Protein AF-A0A9E0I3T8-F1 (afdb_monomer_lite)

Sequence (582 aa):
MSKETGGFFRKVVRFVANPTTEWSSLDTQESDVVESEYAKSEIKAMIERKRRNDFVRKREFDMLRKIRREGLSGDAAQALNSPSNLDLDSRPQTNGAPSDIAVKAKIDAIEQQMVGSGNSRSAARPPVQVPTLPLDFGLPDAETASASTQAGSLSSSSAPGMAPGEAAPAAKGSVAQGTASGASAGMLAASGFVPQQDFHVAEMVHDPELDEAVIAFANADFDQCERCLLDLIQNGGTRADHTETWMALFDFYRALDLPHQFDNLALTFAQKFGLSAPQWYSLPDKVARFLAQQKPAAQAKSPDDTADASPGAAESPAASIEPAHGWIAPEEVDGETVSQLRTEILQLPRPWVMDWGKVKNVTAEGAGHLGQLIRQWAKESIELHWIGTENLIDVLSDLAPTGSRSVDPAYWMLHLDVLRMCNNPIQFDEVAIDYCVTYEQSPPSWEPTACKVRLSSDGVSPQTRPLTHVSKVVTSFVESQFNNEVEFVQVAALNLSGQLVGDISDTLTQLDSQLGASVSLEVDCQHLLRVDFIAAGDLLNWVLARRGENRIVIFNNPHRLIALFFGAMGINEHAHVKLQVV

Radius of gyration: 37.44 Å; chains: 1; bounding box: 93×120×99 Å

pLDDT: mean 72.32, std 23.29, range [24.59, 96.62]

Foldseek 3Di:
DDDPPPPVVVLVVVCVVPVVDDSVVVVVVVVVVVVVVVVVVVVVVVVVVVVVVVVVVVVVVVVVVVCVVPPDDPVNVVVVPDPDPPDPDPDDDDPDDDDPVVVVVVVVVVVVVVVPDDDDDDDDDDDDDDDDDDDDDDDDDDDDDDDDDDDDDDDDDDDDDDDDDDDDDDDDDDDDDDDDDDDDDDDDDDDDDDPPPPQPQPQDAFDVLLQQLLQCQLVLVLVSNLVSLCQQCDDVHPCVVPVLSLLQVLLSCLLLVNVVVNVVSQVVCCVPVVDHRDDDDHLLVVQLVVVVVLPPCPDPPDPDDDDDDDDDDPDDPPPPPDFQAAAEQAQEQALVSLSVVSQQVSNHDPPHEYEPQNHQYYDLRRLQSVLVVLVVLLADQGEHEYENLVVVLVNLPVQQDAQDLVRRCSSLSSNLSSCLQVVPVVVNVVSQVSVCRRPVDHDDDRDHGSYHYHYDYDDDDGHHDDQKDKDQKDWDWDFDDDPNDTDTAIEIEIEIAGEADADCLVVLVVVVVRCPPGQEYEYECQRYSHYHPRRLVSVLVSLVVSVVVNHAYEYPAHRDSVSNVCNVSVVSVRYGYGHDDD

Structure (mmCIF, N/CA/C/O backbone):
data_AF-A0A9E0I3T8-F1
#
_entry.id   AF-A0A9E0I3T8-F1
#
loop_
_atom_site.group_PDB
_atom_site.id
_atom_site.type_symbol
_atom_site.label_atom_id
_atom_site.label_alt_id
_atom_site.label_comp_id
_atom_site.label_asym_id
_atom_site.label_entity_id
_atom_site.label_seq_id
_atom_site.pdbx_PDB_ins_code
_atom_site.Cartn_x
_atom_site.Cartn_y
_atom_site.Cartn_z
_atom_site.occupancy
_atom_site.B_iso_or_equiv
_atom_site.auth_seq_id
_atom_site.auth_comp_id
_atom_site.auth_asym_id
_atom_site.auth_atom_id
_atom_site.pdbx_PDB_model_num
ATOM 1 N N . MET A 1 1 ? 7.765 65.920 15.400 1.00 43.94 1 MET A N 1
ATOM 2 C CA . MET A 1 1 ? 6.704 65.708 16.408 1.00 43.94 1 MET A CA 1
ATOM 3 C C . MET A 1 1 ? 5.611 66.742 16.194 1.00 43.94 1 MET A C 1
ATOM 5 O O . MET A 1 1 ? 5.906 67.910 16.392 1.00 43.94 1 MET A O 1
ATOM 9 N N . SER A 1 2 ? 4.429 66.338 15.707 1.00 44.94 2 SER A N 1
ATOM 10 C CA . SER A 1 2 ? 3.131 67.053 15.801 1.00 44.94 2 SER A CA 1
ATOM 11 C C . SER A 1 2 ? 2.108 66.358 14.888 1.00 44.94 2 SER A C 1
ATOM 13 O O . SER A 1 2 ? 1.947 66.746 13.734 1.00 44.94 2 SER A O 1
ATOM 15 N N . LYS A 1 3 ? 1.456 65.290 15.367 1.00 45.59 3 LYS A N 1
ATOM 16 C CA . LYS A 1 3 ? 0.276 64.705 14.693 1.00 45.59 3 LYS A CA 1
ATOM 17 C C . LYS A 1 3 ? -0.789 64.122 15.637 1.00 45.59 3 LYS A C 1
ATOM 19 O O . LYS A 1 3 ? -1.783 63.607 15.150 1.00 45.59 3 LYS A O 1
ATOM 24 N N . GLU A 1 4 ? -0.642 64.253 16.958 1.00 52.03 4 GLU A N 1
ATOM 25 C CA . GLU A 1 4 ? -1.596 63.667 17.921 1.00 52.03 4 GLU A CA 1
ATOM 26 C C . GLU A 1 4 ? -2.678 64.634 18.430 1.00 52.03 4 GLU A C 1
ATOM 28 O O . GLU A 1 4 ? -3.661 64.217 19.036 1.00 52.03 4 GLU A O 1
ATOM 33 N N . THR A 1 5 ? -2.577 65.932 18.149 1.00 49.09 5 THR A N 1
ATOM 34 C CA . THR A 1 5 ? -3.438 66.937 18.794 1.00 49.09 5 THR A CA 1
ATOM 35 C C . THR A 1 5 ? -4.884 66.974 18.273 1.00 49.09 5 THR A C 1
ATOM 37 O O . THR A 1 5 ? -5.735 67.601 18.895 1.00 49.09 5 THR A O 1
ATOM 40 N N . GLY A 1 6 ? -5.193 66.305 17.154 1.00 47.72 6 GLY A N 1
ATOM 41 C CA . GLY A 1 6 ? -6.527 66.328 16.529 1.00 47.72 6 GLY A CA 1
ATOM 42 C C . GLY A 1 6 ? -7.538 65.312 17.084 1.00 47.72 6 GLY A C 1
ATOM 43 O O . GLY A 1 6 ? -8.741 65.563 17.032 1.00 47.72 6 GLY A O 1
ATOM 44 N N . GLY A 1 7 ? -7.077 64.182 17.632 1.00 60.50 7 GLY A N 1
ATOM 45 C CA . GLY A 1 7 ? -7.958 63.101 18.104 1.00 60.50 7 GLY A CA 1
ATOM 46 C C . GLY A 1 7 ? -8.525 63.335 19.507 1.00 60.50 7 GLY A C 1
ATOM 47 O O . GLY A 1 7 ? -9.676 63.003 19.787 1.00 60.50 7 GLY A O 1
ATOM 48 N N . PHE A 1 8 ? -7.746 63.974 20.382 1.00 66.88 8 PHE A N 1
ATOM 49 C CA . PHE A 1 8 ? -8.096 64.143 21.793 1.00 66.88 8 PHE A CA 1
ATOM 50 C C . PHE A 1 8 ? -9.318 65.052 22.003 1.00 66.88 8 PHE A C 1
ATOM 52 O O . PHE A 1 8 ? -10.281 64.660 22.660 1.00 66.88 8 PHE A O 1
ATOM 59 N N . PHE A 1 9 ? -9.340 66.236 21.383 1.00 67.56 9 PHE A N 1
ATOM 60 C CA . PHE A 1 9 ? -10.454 67.179 21.547 1.00 67.56 9 PHE A CA 1
ATOM 61 C C . PHE A 1 9 ? -11.776 66.641 20.980 1.00 67.56 9 PHE A C 1
ATOM 63 O O . PHE A 1 9 ? -12.838 66.899 21.543 1.00 67.56 9 PHE A O 1
ATOM 70 N N . ARG A 1 10 ? -11.727 65.832 19.914 1.00 68.25 10 ARG A N 1
ATOM 71 C CA . ARG A 1 10 ? -12.918 65.193 19.335 1.00 68.25 10 ARG A CA 1
ATOM 72 C C . ARG A 1 10 ? -13.500 64.109 20.254 1.00 68.25 10 ARG A C 1
ATOM 74 O O . ARG A 1 10 ? -14.723 64.017 20.358 1.00 68.25 10 ARG A O 1
ATOM 81 N N . LYS A 1 11 ? -12.652 63.346 20.959 1.00 65.12 11 LYS A N 1
ATOM 82 C CA . LYS A 1 11 ? -13.074 62.369 21.984 1.00 65.12 11 LYS A CA 1
ATOM 83 C C . LYS A 1 11 ? -13.735 63.055 23.184 1.00 65.12 11 LYS A C 1
ATOM 85 O O . LYS A 1 11 ? -14.797 62.620 23.620 1.00 65.12 11 LYS A O 1
ATOM 90 N N . VAL A 1 12 ? -13.185 64.185 23.634 1.00 71.25 12 VAL A N 1
ATOM 91 C CA . VAL A 1 12 ? -13.762 64.986 24.732 1.00 71.25 12 VAL A CA 1
ATOM 92 C C . VAL A 1 12 ? -15.148 65.533 24.366 1.00 71.25 12 VAL A C 1
ATOM 94 O O . VAL A 1 12 ? -16.075 65.430 25.164 1.00 71.25 12 VAL A O 1
ATOM 97 N N . VAL A 1 13 ? -15.337 66.042 23.143 1.00 76.00 13 VAL A N 1
ATOM 98 C CA . VAL A 1 13 ? -16.651 66.540 22.685 1.00 76.00 13 VAL A CA 1
ATOM 99 C C . VAL A 1 13 ? -17.701 65.419 22.623 1.00 76.00 13 VAL A C 1
ATOM 101 O O . VAL A 1 13 ? -18.855 65.642 22.984 1.00 76.00 13 VAL A O 1
ATOM 104 N N . ARG A 1 14 ? -17.316 64.200 22.222 1.00 61.66 14 ARG A N 1
ATOM 105 C CA . ARG A 1 14 ? -18.223 63.038 22.182 1.00 61.66 14 ARG A CA 1
ATOM 106 C C . ARG A 1 14 ? -18.601 62.522 23.571 1.00 61.66 14 ARG A C 1
ATOM 108 O O . ARG A 1 14 ? -19.750 62.136 23.767 1.00 61.66 14 ARG A O 1
ATOM 115 N N . PHE A 1 15 ? -17.669 62.563 24.521 1.00 68.06 15 PHE A N 1
ATOM 116 C CA . PHE A 1 15 ? -17.912 62.178 25.913 1.00 68.06 15 PHE A CA 1
ATOM 117 C C . PHE A 1 15 ? -18.876 63.148 26.616 1.00 68.06 15 PHE A C 1
ATOM 119 O O . PHE A 1 15 ? -19.784 62.722 27.321 1.00 68.06 15 PHE A O 1
ATOM 126 N N . VAL A 1 16 ? -18.752 64.455 26.351 1.00 72.19 16 VAL A N 1
ATOM 127 C CA . VAL A 1 16 ? -19.666 65.480 26.894 1.00 72.19 16 VAL A CA 1
ATOM 128 C C . VAL A 1 16 ? -21.083 65.358 26.315 1.00 72.19 16 VAL A C 1
ATOM 130 O O . VAL A 1 16 ? -22.053 65.659 27.006 1.00 72.19 16 VAL A O 1
ATOM 133 N N . ALA A 1 17 ? -21.222 64.892 25.071 1.00 72.75 17 ALA A N 1
ATOM 134 C CA . ALA A 1 17 ? -22.526 64.691 24.442 1.00 72.75 17 ALA A CA 1
ATOM 135 C C . ALA A 1 17 ? -23.264 63.426 24.931 1.00 72.75 17 ALA A C 1
ATOM 137 O O . ALA A 1 17 ? -24.490 63.409 24.889 1.00 72.75 17 ALA A O 1
ATOM 138 N N . ASN A 1 18 ? -22.549 62.392 25.399 1.00 58.06 18 ASN A N 1
ATOM 139 C CA . ASN A 1 18 ? -23.120 61.116 25.857 1.00 58.06 18 ASN A CA 1
ATOM 140 C C . ASN A 1 18 ? -22.394 60.599 27.122 1.00 58.06 18 ASN A C 1
ATOM 142 O O . ASN A 1 18 ? -21.528 59.723 27.020 1.00 58.06 18 ASN A O 1
ATOM 146 N N . PRO A 1 19 ? -22.749 61.101 28.322 1.00 68.25 19 PRO A N 1
ATOM 147 C CA . PRO A 1 19 ? -21.973 60.905 29.554 1.00 68.25 19 PRO A CA 1
ATOM 148 C C . PRO A 1 19 ? -22.036 59.491 30.158 1.00 68.25 19 PRO A C 1
ATOM 150 O O . PRO A 1 19 ? -21.390 59.232 31.168 1.00 68.25 19 PRO A O 1
ATOM 153 N N . THR A 1 20 ? -22.802 58.570 29.573 1.00 63.25 20 THR A N 1
ATOM 154 C CA . THR A 1 20 ? -22.927 57.175 30.036 1.00 63.25 20 THR A CA 1
ATOM 155 C C . THR A 1 20 ? -21.956 56.212 29.348 1.00 63.25 20 THR A C 1
ATOM 157 O O . THR A 1 20 ? -22.027 55.011 29.586 1.00 63.25 20 THR A O 1
ATOM 160 N N . THR A 1 21 ? -21.084 56.707 28.466 1.00 67.69 21 THR A N 1
ATOM 161 C CA . THR A 1 21 ? -20.210 55.872 27.625 1.00 67.69 21 THR A CA 1
ATOM 162 C C . THR A 1 21 ? -18.788 55.876 28.186 1.00 67.69 21 THR A C 1
ATOM 164 O O . THR A 1 21 ? -18.196 56.944 28.330 1.00 67.69 21 THR A O 1
ATOM 167 N N . GLU A 1 22 ? -18.225 54.710 28.514 1.00 63.41 22 GLU A N 1
ATOM 168 C CA . GLU A 1 22 ? -16.869 54.610 29.075 1.00 63.41 22 GLU A CA 1
ATOM 169 C C . GLU A 1 22 ? -15.786 54.980 28.050 1.00 63.41 22 GLU A C 1
ATOM 171 O O . GLU A 1 22 ? -15.865 54.621 26.875 1.00 63.41 22 GLU A O 1
ATOM 176 N N . TRP A 1 23 ? -14.737 55.675 28.502 1.00 64.62 23 TRP A N 1
ATOM 177 C CA . TRP A 1 23 ? -13.681 56.242 27.646 1.00 64.62 23 TRP A CA 1
ATOM 178 C C . TRP A 1 23 ? -12.950 55.186 26.795 1.00 64.62 23 TRP A C 1
ATOM 180 O O . TRP A 1 23 ? -12.569 55.460 25.660 1.00 64.62 23 TRP A O 1
ATOM 190 N N . SER A 1 24 ? -12.800 53.970 27.322 1.00 66.25 24 SER A N 1
ATOM 191 C CA . SER A 1 24 ? -12.191 52.810 26.656 1.00 66.25 24 SER A CA 1
ATOM 192 C C . SER A 1 24 ? -12.991 52.308 25.448 1.00 66.25 24 SER A C 1
ATOM 194 O O . SER A 1 24 ? -12.400 51.821 24.489 1.00 66.25 24 SER A O 1
ATOM 196 N N . SER A 1 25 ? -14.317 52.471 25.453 1.00 57.66 25 SER A N 1
ATOM 197 C CA . SER A 1 25 ? -15.207 51.982 24.387 1.00 57.66 25 SER A CA 1
ATOM 198 C C . SER A 1 25 ? -15.246 52.874 23.135 1.00 57.66 25 SER A C 1
ATOM 200 O O . SER A 1 25 ? -15.769 52.476 22.096 1.00 57.66 25 SER A O 1
ATOM 202 N N . LEU A 1 26 ? -14.677 54.084 23.207 1.00 60.59 26 LEU A N 1
ATOM 203 C CA . LEU A 1 26 ? -14.614 55.018 22.076 1.00 60.59 26 LEU A CA 1
ATOM 204 C C . LEU A 1 26 ? -13.476 54.692 21.095 1.00 60.59 26 LEU A C 1
ATOM 206 O O . LEU A 1 26 ? -13.589 55.041 19.923 1.00 60.59 26 LEU A O 1
ATOM 210 N N . ASP A 1 27 ? -12.404 54.037 21.558 1.00 58.59 27 ASP A N 1
ATOM 211 C CA . ASP A 1 27 ? -11.307 53.571 20.695 1.00 58.59 27 ASP A CA 1
ATOM 212 C C . ASP A 1 27 ? -11.689 52.298 19.925 1.00 58.59 27 ASP A C 1
ATOM 214 O O . ASP A 1 27 ? -11.385 52.187 18.739 1.00 58.59 27 ASP A O 1
ATOM 218 N N . THR A 1 28 ? -12.446 51.388 20.549 1.00 56.66 28 THR A N 1
ATOM 219 C CA . THR A 1 28 ? -12.965 50.176 19.892 1.00 56.66 28 THR A CA 1
ATOM 220 C C . THR A 1 28 ? -14.013 50.492 18.821 1.00 56.66 28 THR A C 1
ATOM 222 O O . THR A 1 28 ? -14.079 49.832 17.789 1.00 56.66 28 THR A O 1
ATOM 225 N N . GLN A 1 29 ? -14.803 51.553 19.006 1.00 55.75 29 GLN A N 1
ATOM 226 C CA . GLN A 1 29 ? -15.811 51.956 18.022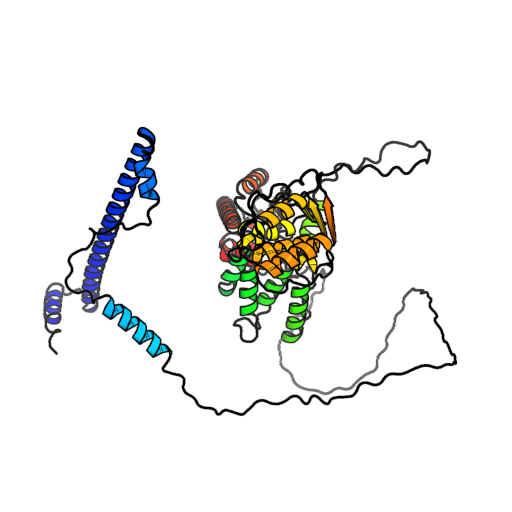 1.00 55.75 29 GLN A CA 1
ATOM 227 C C . GLN A 1 29 ? -15.204 52.625 16.772 1.00 55.75 29 GLN A C 1
ATOM 229 O O . GLN A 1 29 ? -15.816 52.588 15.706 1.00 55.75 29 GLN A O 1
ATOM 234 N N . GLU A 1 30 ? -14.018 53.241 16.869 1.00 57.06 30 GLU A N 1
ATOM 235 C CA . GLU A 1 30 ? -13.283 53.741 15.694 1.00 57.06 30 GLU A CA 1
ATOM 236 C C . GLU A 1 30 ? -12.564 52.609 14.945 1.00 57.06 30 GLU A C 1
ATOM 238 O O . GLU A 1 30 ? -12.555 52.635 13.712 1.00 57.06 30 GLU A O 1
ATOM 243 N N . SER A 1 31 ? -12.045 51.587 15.641 1.00 56.56 31 SER A N 1
ATOM 244 C CA . SER A 1 31 ? -11.471 50.402 14.987 1.00 56.56 31 SER A CA 1
ATOM 245 C C . SER A 1 31 ? -12.529 49.576 14.249 1.00 56.56 31 SER A C 1
ATOM 247 O O . SER A 1 31 ? -12.316 49.265 13.080 1.00 56.56 31 SER A O 1
ATOM 249 N N . ASP A 1 32 ? -13.703 49.342 14.848 1.00 56.31 32 ASP A N 1
ATOM 250 C CA . ASP A 1 32 ? -14.795 48.568 14.226 1.00 56.31 32 ASP A CA 1
ATOM 251 C C . ASP A 1 32 ? -15.324 49.217 12.933 1.00 56.31 32 ASP A C 1
ATOM 253 O O . ASP A 1 32 ? -15.735 48.536 11.989 1.00 56.31 32 ASP A O 1
ATOM 257 N N . VAL A 1 33 ? -15.319 50.553 12.854 1.00 59.50 33 VAL A N 1
ATOM 258 C CA . VAL A 1 33 ? -15.757 51.282 11.651 1.00 59.50 33 VAL A CA 1
ATOM 259 C C . VAL A 1 33 ? -14.730 51.151 10.525 1.00 59.50 33 VAL A C 1
ATOM 261 O O . VAL A 1 33 ? -15.120 50.933 9.378 1.00 59.50 33 VAL A O 1
ATOM 264 N N . VAL A 1 34 ? -13.434 51.231 10.841 1.00 59.19 34 VAL A N 1
ATOM 265 C CA . VAL A 1 34 ? -12.348 51.044 9.862 1.00 59.19 34 VAL A CA 1
ATOM 266 C C . VAL A 1 34 ? -12.292 49.591 9.383 1.00 59.19 34 VAL A C 1
ATOM 268 O O . VAL A 1 34 ? -12.123 49.343 8.189 1.00 59.19 34 VAL A O 1
ATOM 271 N N . GLU A 1 35 ? -12.518 48.632 10.278 1.00 57.38 35 GLU A N 1
ATOM 272 C CA . GLU A 1 35 ? -12.568 47.203 9.962 1.00 57.38 35 GLU A CA 1
ATOM 273 C C . GLU A 1 35 ? -13.811 46.855 9.120 1.00 57.38 35 GLU A C 1
ATOM 275 O O . GLU A 1 35 ? -13.719 46.114 8.140 1.00 57.38 35 GLU A O 1
ATOM 280 N N . SER A 1 36 ? -14.958 47.497 9.388 1.00 67.38 36 SER A N 1
ATOM 281 C CA . SER A 1 36 ? -16.167 47.393 8.555 1.00 67.38 36 SER A CA 1
ATOM 282 C C . SER A 1 36 ? -15.983 47.989 7.153 1.00 67.38 36 SER A C 1
ATOM 284 O O . SER A 1 36 ? -16.504 47.445 6.174 1.00 67.38 36 SER A O 1
ATOM 286 N N . GLU A 1 37 ? -15.254 49.100 7.014 1.00 67.56 37 GLU A N 1
ATOM 287 C CA . GLU A 1 37 ? -14.924 49.676 5.703 1.00 67.56 37 GLU A CA 1
ATOM 288 C C . GLU A 1 37 ? -13.920 48.814 4.931 1.00 67.56 37 GLU A C 1
ATOM 290 O O . GLU A 1 37 ? -14.089 48.619 3.721 1.00 67.56 37 GLU A O 1
ATOM 295 N N . TYR A 1 38 ? -12.944 48.222 5.624 1.00 72.81 38 TYR A N 1
ATOM 296 C CA . TYR A 1 38 ? -12.003 47.272 5.038 1.00 72.81 38 TYR A CA 1
ATOM 297 C C . TYR A 1 38 ? -12.723 46.013 4.534 1.00 72.81 38 TYR A C 1
ATOM 299 O O . TYR A 1 38 ? -12.606 45.679 3.351 1.00 72.81 38 TYR A O 1
ATOM 307 N N . ALA A 1 39 ? -13.587 45.409 5.357 1.00 72.31 39 ALA A N 1
ATOM 308 C CA . ALA A 1 39 ? -14.403 44.255 4.978 1.00 72.31 39 ALA A CA 1
ATOM 309 C C . ALA A 1 39 ? -15.325 44.557 3.779 1.00 72.31 39 ALA A C 1
ATOM 311 O O . ALA A 1 39 ? -15.448 43.755 2.851 1.00 72.31 39 ALA A O 1
ATOM 312 N N . LYS A 1 40 ? -15.933 45.753 3.723 1.00 77.44 40 LYS A N 1
ATOM 313 C CA . LYS A 1 40 ? -16.726 46.193 2.556 1.00 77.44 40 LYS A CA 1
ATOM 314 C C . LYS A 1 40 ? -15.872 46.350 1.297 1.00 77.44 40 LYS A C 1
ATOM 316 O O . LYS A 1 40 ? -16.343 46.032 0.201 1.00 77.44 40 LYS A O 1
ATOM 321 N N . SER A 1 41 ? -14.641 46.844 1.428 1.00 79.12 41 SER A N 1
ATOM 322 C CA . SER A 1 41 ? -13.720 46.994 0.297 1.00 79.12 41 SER A CA 1
ATOM 323 C C . SER A 1 41 ? -13.257 45.639 -0.252 1.00 79.12 41 SER A C 1
ATOM 325 O O . SER A 1 41 ? -13.204 45.455 -1.471 1.00 79.12 41 SER A O 1
ATOM 327 N N . GLU A 1 42 ? -13.046 44.659 0.627 1.00 76.56 42 GLU A N 1
ATOM 328 C CA . GLU A 1 42 ? -12.640 43.301 0.270 1.00 76.56 42 GLU A CA 1
ATOM 329 C C . GLU A 1 42 ? -13.769 42.531 -0.424 1.00 76.56 42 GLU A C 1
ATOM 331 O O . GLU A 1 42 ? -13.565 41.952 -1.495 1.00 76.56 42 GLU A O 1
ATOM 336 N N . ILE A 1 43 ? -14.999 42.630 0.090 1.00 77.44 43 ILE A N 1
ATOM 337 C CA . ILE A 1 43 ? -16.186 42.049 -0.556 1.00 77.44 43 ILE A CA 1
ATOM 338 C C . ILE A 1 43 ? -16.393 42.656 -1.950 1.00 77.44 43 ILE A C 1
ATOM 340 O O . ILE A 1 43 ? -16.684 41.940 -2.913 1.00 77.44 43 ILE A O 1
ATOM 344 N N . LYS A 1 44 ? -16.196 43.970 -2.108 1.00 82.19 44 LYS A N 1
ATOM 345 C CA . LYS A 1 44 ? -16.300 44.629 -3.417 1.00 82.19 44 LYS A CA 1
ATOM 346 C C . LYS A 1 44 ? -15.222 44.136 -4.389 1.00 82.19 44 LYS A C 1
ATOM 348 O O . LYS A 1 44 ? -15.541 43.861 -5.548 1.00 82.19 44 LYS A O 1
ATOM 353 N N . ALA A 1 45 ? -13.985 43.965 -3.924 1.00 79.81 45 ALA A N 1
ATOM 354 C CA . ALA A 1 45 ? -12.897 43.409 -4.727 1.00 79.81 45 ALA A CA 1
ATOM 355 C C . ALA A 1 45 ? -13.168 41.948 -5.130 1.00 79.81 45 ALA A C 1
ATOM 357 O O . ALA A 1 45 ? -12.916 41.558 -6.274 1.00 79.81 45 ALA A O 1
ATOM 358 N N . MET A 1 46 ? -13.749 41.152 -4.231 1.00 76.31 46 MET A N 1
ATOM 359 C CA . MET A 1 46 ? -14.145 39.770 -4.500 1.00 76.31 46 MET A CA 1
ATOM 360 C C . MET A 1 46 ? -15.260 39.689 -5.552 1.00 76.31 46 MET A C 1
ATOM 362 O O . MET A 1 46 ? -15.174 38.882 -6.480 1.00 76.31 46 MET A O 1
ATOM 366 N N . ILE A 1 47 ? -16.268 40.564 -5.474 1.00 81.88 47 ILE A N 1
ATOM 367 C CA . ILE A 1 47 ? -17.341 40.652 -6.478 1.00 81.88 47 ILE A CA 1
ATOM 368 C C . ILE A 1 47 ? -16.777 41.054 -7.843 1.00 81.88 47 ILE A C 1
ATOM 370 O O . ILE A 1 47 ? -17.175 40.498 -8.867 1.00 81.88 47 ILE A O 1
ATOM 374 N N . GLU A 1 48 ? -15.829 41.988 -7.887 1.00 86.19 48 GLU A N 1
ATOM 375 C CA . GLU A 1 48 ? -15.218 42.426 -9.141 1.00 86.19 48 GLU A CA 1
ATOM 376 C C . GLU A 1 48 ? -14.337 41.335 -9.769 1.00 86.19 48 GLU A C 1
ATOM 378 O O . GLU A 1 48 ? -14.396 41.115 -10.982 1.00 86.19 48 GLU A O 1
ATOM 383 N N . ARG A 1 49 ? -13.584 40.585 -8.950 1.00 78.44 49 ARG A N 1
ATOM 384 C CA . ARG A 1 49 ? -12.849 39.388 -9.395 1.00 78.44 49 ARG A CA 1
ATOM 385 C C . ARG A 1 49 ? -13.800 38.325 -9.933 1.00 78.44 49 ARG A C 1
ATOM 387 O O . ARG A 1 49 ? -13.560 37.811 -11.023 1.00 78.44 49 ARG A O 1
ATOM 394 N N . LYS A 1 50 ? -14.901 38.046 -9.229 1.00 89.75 50 LYS A N 1
ATOM 395 C CA . LYS A 1 50 ? -15.919 37.088 -9.680 1.00 89.75 50 LYS A CA 1
ATOM 396 C C . LYS A 1 50 ? -16.549 37.528 -11.000 1.00 89.75 50 LYS A C 1
ATOM 398 O O . LYS A 1 50 ? -16.643 36.726 -11.917 1.00 89.75 50 LYS A O 1
ATOM 403 N N . ARG A 1 51 ? -16.874 38.815 -11.150 1.00 88.50 51 ARG A N 1
ATOM 404 C CA . ARG A 1 51 ? -17.437 39.369 -12.390 1.00 88.50 51 ARG A CA 1
ATOM 405 C C . ARG A 1 51 ? -16.469 39.270 -13.570 1.00 88.50 51 ARG A C 1
ATOM 407 O O . ARG A 1 51 ? -16.911 38.958 -14.673 1.00 88.50 51 ARG A O 1
ATOM 414 N N . ARG A 1 52 ? -15.168 39.512 -13.357 1.00 80.69 52 ARG A N 1
ATOM 415 C CA . ARG A 1 52 ? -14.140 39.287 -14.391 1.00 80.69 52 ARG A CA 1
ATOM 416 C C . ARG A 1 52 ? -14.048 37.811 -14.761 1.00 80.69 52 ARG A C 1
ATOM 418 O O . ARG A 1 52 ? -14.065 37.489 -15.942 1.00 80.69 52 ARG A O 1
ATOM 425 N N . ASN A 1 53 ? -14.005 36.928 -13.768 1.00 78.75 53 ASN A N 1
ATOM 426 C CA . ASN A 1 53 ? -13.882 35.492 -13.999 1.00 78.75 53 ASN A CA 1
ATOM 427 C C . ASN A 1 53 ? -15.113 34.935 -14.738 1.00 78.75 53 ASN A C 1
ATOM 429 O O . ASN A 1 53 ? -14.979 34.233 -15.732 1.00 78.75 53 ASN A O 1
ATOM 433 N N . ASP A 1 54 ? -16.317 35.352 -14.346 1.00 85.50 54 ASP A N 1
ATOM 434 C CA . ASP A 1 54 ? -17.562 34.965 -15.015 1.00 85.50 54 ASP A CA 1
ATOM 435 C C . ASP A 1 54 ? -17.659 35.527 -16.441 1.00 85.50 54 ASP A C 1
ATOM 437 O O . ASP A 1 54 ? -18.201 34.870 -17.329 1.00 85.50 54 ASP A O 1
ATOM 441 N N . PHE A 1 55 ? -17.097 36.711 -16.700 1.00 86.88 55 PHE A N 1
ATOM 442 C CA . PHE A 1 55 ? -17.007 37.257 -18.054 1.00 86.88 55 PHE A CA 1
ATOM 443 C C . PHE A 1 55 ? -16.057 36.443 -18.941 1.00 86.88 55 PHE A C 1
ATOM 445 O O . PHE A 1 55 ? -16.404 36.143 -20.084 1.00 86.88 55 PHE A O 1
ATOM 452 N N . VAL A 1 56 ? -14.895 36.047 -18.412 1.00 85.62 56 VAL A N 1
ATOM 453 C CA . VAL A 1 56 ? -13.933 35.186 -19.116 1.00 85.62 56 VAL A CA 1
ATOM 454 C C . VAL A 1 56 ? -14.563 33.830 -19.413 1.00 85.62 56 VAL A C 1
ATOM 456 O O . VAL A 1 56 ? -14.637 33.450 -20.578 1.00 85.62 56 VAL A O 1
ATOM 459 N N . ARG A 1 57 ? -15.150 33.174 -18.404 1.00 87.25 57 ARG A N 1
ATOM 460 C CA . ARG A 1 57 ? -15.852 31.893 -18.576 1.00 87.25 57 ARG A CA 1
ATOM 461 C C . ARG A 1 57 ? -16.965 31.985 -19.606 1.00 87.25 57 ARG A C 1
ATOM 463 O O . ARG A 1 57 ? -17.101 31.100 -20.440 1.00 87.25 57 ARG A O 1
ATOM 470 N N . LYS A 1 58 ? -17.759 33.061 -19.590 1.00 89.31 58 LYS A N 1
ATOM 471 C CA . LYS A 1 58 ? -18.816 33.261 -20.588 1.00 89.31 58 LYS A CA 1
ATOM 472 C C . LYS A 1 58 ? -18.237 33.418 -21.995 1.00 89.31 58 LYS A C 1
ATOM 474 O O . LYS A 1 58 ? -18.775 32.829 -22.928 1.00 89.31 58 LYS A O 1
ATOM 479 N N . ARG A 1 59 ? -17.135 34.160 -22.149 1.00 86.31 59 ARG A N 1
ATOM 480 C CA . ARG A 1 59 ? -16.447 34.336 -23.436 1.00 86.31 59 ARG A CA 1
ATOM 481 C C . ARG A 1 59 ? -15.867 33.021 -23.953 1.00 86.31 59 ARG A C 1
ATOM 483 O O . ARG A 1 59 ? -16.040 32.708 -25.127 1.00 86.31 59 ARG A O 1
ATOM 490 N N . GLU A 1 60 ? -15.220 32.251 -23.086 1.00 89.19 60 GLU A N 1
ATOM 491 C CA . GLU A 1 60 ? -14.676 30.929 -23.409 1.00 89.19 60 GLU A CA 1
ATOM 492 C C . GLU A 1 60 ? -15.791 29.955 -23.785 1.00 89.19 60 GLU A C 1
ATOM 494 O O . GLU A 1 60 ? -15.713 29.275 -24.806 1.00 89.19 60 GLU A O 1
ATOM 499 N N . PHE A 1 61 ? -16.889 29.949 -23.031 1.00 88.81 61 PHE A N 1
ATOM 500 C CA . PHE A 1 61 ? -18.024 29.078 -23.310 1.00 88.81 61 PHE A CA 1
ATOM 501 C C . PHE A 1 61 ? -18.734 29.444 -24.620 1.00 88.81 61 PHE A C 1
ATOM 503 O O . PHE A 1 61 ? -19.129 28.559 -25.382 1.00 88.81 61 PHE A O 1
ATOM 510 N N . ASP A 1 62 ? -18.870 30.736 -24.926 1.00 84.69 62 ASP A N 1
ATOM 511 C CA . ASP A 1 62 ? -19.415 31.192 -26.206 1.00 84.69 62 ASP A CA 1
ATOM 512 C C . ASP A 1 62 ? -18.459 30.880 -27.374 1.00 84.69 62 ASP A C 1
ATOM 514 O O . ASP A 1 62 ? -18.923 30.496 -28.451 1.00 84.69 62 ASP A O 1
ATOM 518 N N . MET A 1 63 ? -17.138 30.928 -27.161 1.00 76.88 63 MET A N 1
ATOM 519 C CA . MET A 1 63 ? -16.139 30.473 -28.137 1.00 76.88 63 MET A CA 1
ATOM 520 C C . MET A 1 63 ? -16.245 28.964 -28.394 1.00 76.88 63 MET A C 1
ATOM 522 O O . MET A 1 63 ? -16.283 28.547 -29.550 1.00 76.88 63 MET A O 1
ATOM 526 N N . LEU A 1 64 ? -16.396 28.145 -27.351 1.00 80.06 64 LEU A N 1
ATOM 527 C CA . LEU A 1 64 ? -16.597 26.696 -27.476 1.00 80.06 64 LEU A CA 1
ATOM 528 C C . LEU A 1 64 ? -17.917 26.351 -28.179 1.00 80.06 64 LEU A C 1
ATOM 530 O O . LEU A 1 64 ? -17.969 25.442 -29.009 1.00 80.06 64 LEU A O 1
ATOM 534 N N . ARG A 1 65 ? -18.993 27.103 -27.912 1.00 84.19 65 ARG A N 1
ATOM 535 C CA . ARG A 1 65 ? -20.260 26.967 -28.652 1.00 84.19 65 ARG A CA 1
ATOM 536 C C . ARG A 1 65 ? -20.106 27.334 -30.123 1.00 84.19 65 ARG A C 1
ATOM 538 O O . ARG A 1 65 ? -20.718 26.674 -30.963 1.00 84.19 65 ARG A O 1
ATOM 545 N N . LYS A 1 66 ? -19.319 28.367 -30.433 1.00 80.00 66 LYS A N 1
ATOM 546 C CA . LYS A 1 66 ? -19.023 28.772 -31.812 1.00 80.00 66 LYS A CA 1
ATOM 547 C C . LYS A 1 66 ? -18.220 27.692 -32.536 1.00 80.00 66 LYS A C 1
ATOM 549 O O . LYS A 1 66 ? -18.623 27.276 -33.614 1.00 80.00 66 LYS A O 1
ATOM 554 N N . ILE A 1 67 ? -17.188 27.152 -31.890 1.00 77.62 67 ILE A N 1
ATOM 555 C CA . ILE A 1 67 ? -16.390 26.025 -32.389 1.00 77.62 67 ILE A CA 1
ATOM 556 C C . ILE A 1 67 ? -17.265 24.790 -32.647 1.00 77.62 67 ILE A C 1
ATOM 558 O O . ILE A 1 67 ? -17.145 24.157 -33.691 1.00 77.62 67 ILE A O 1
ATOM 562 N N . ARG A 1 68 ? -18.198 24.468 -31.743 1.00 77.12 68 ARG A N 1
ATOM 563 C CA . ARG A 1 68 ? -19.133 23.346 -31.936 1.00 77.12 68 ARG A CA 1
ATOM 564 C C . ARG A 1 68 ? -20.099 23.570 -33.108 1.00 77.12 68 ARG A C 1
ATOM 566 O O . ARG A 1 68 ? -20.544 22.600 -33.709 1.00 77.12 68 ARG A O 1
ATOM 573 N N . ARG A 1 69 ? -20.462 24.822 -33.407 1.00 77.50 69 ARG A N 1
ATOM 574 C CA . ARG A 1 69 ? -21.427 25.164 -34.465 1.00 77.50 69 ARG A CA 1
ATOM 575 C C . ARG A 1 69 ? -20.784 25.287 -35.847 1.00 77.50 69 ARG A C 1
ATOM 577 O O . ARG A 1 69 ? -21.416 24.916 -36.827 1.00 77.50 69 ARG A O 1
ATOM 584 N N . GLU A 1 70 ? -19.574 25.830 -35.918 1.00 74.81 70 GLU A N 1
ATOM 585 C CA . GLU A 1 70 ? -18.894 26.172 -37.176 1.00 74.81 70 GLU A CA 1
ATOM 586 C C . GLU A 1 70 ? -17.720 25.225 -37.502 1.00 74.81 70 GLU A C 1
ATOM 588 O O . GLU A 1 70 ? -17.240 25.229 -38.632 1.00 74.81 70 GLU A O 1
ATOM 593 N N . GLY A 1 71 ? -17.290 24.380 -36.552 1.00 67.44 71 GLY A N 1
ATOM 594 C CA . GLY A 1 71 ? -16.067 23.572 -36.648 1.00 67.44 71 GLY A CA 1
ATOM 595 C C . GLY A 1 71 ? -14.797 24.406 -36.415 1.00 67.44 71 GLY A C 1
ATOM 596 O O . GLY A 1 71 ? -14.806 25.628 -36.573 1.00 67.44 71 GLY A O 1
ATOM 597 N N . LEU A 1 72 ? -13.682 23.775 -36.013 1.00 63.84 72 LEU A N 1
ATOM 598 C CA . LEU A 1 72 ? -12.386 24.469 -35.949 1.00 63.84 72 LEU A CA 1
ATOM 599 C C . LEU A 1 72 ? -11.929 24.807 -37.376 1.00 63.84 72 LEU A C 1
ATOM 601 O O . LEU A 1 72 ? -11.528 23.921 -38.127 1.00 63.84 72 LEU A O 1
ATOM 605 N N . SER A 1 73 ? -11.951 26.089 -37.745 1.00 65.69 73 SER A N 1
ATOM 606 C CA . SER A 1 73 ? -11.244 26.555 -38.943 1.00 65.69 73 SER A CA 1
ATOM 607 C C . SER A 1 73 ? -9.737 26.345 -38.750 1.00 65.69 73 SER A C 1
ATOM 609 O O . SER A 1 73 ? -9.203 26.688 -37.693 1.00 65.69 73 SER A O 1
ATOM 611 N N . GLY A 1 74 ? -9.051 25.787 -39.753 1.00 61.06 74 GLY A N 1
ATOM 612 C CA . GLY A 1 74 ? -7.638 25.380 -39.664 1.00 61.06 74 GLY A CA 1
ATOM 613 C C . GLY A 1 74 ? -6.667 26.499 -39.262 1.00 61.06 74 GLY A C 1
ATOM 614 O O . GLY A 1 74 ? -5.641 26.225 -38.649 1.00 61.06 74 GLY A O 1
ATOM 615 N N . ASP A 1 75 ? -7.033 27.757 -39.510 1.00 60.22 75 ASP A N 1
ATOM 616 C CA . ASP A 1 75 ? -6.253 28.943 -39.129 1.00 60.22 75 ASP A CA 1
ATOM 617 C C . ASP A 1 75 ? -6.319 29.229 -37.608 1.00 60.22 75 ASP A C 1
ATOM 619 O O . ASP A 1 75 ? -5.363 29.698 -36.994 1.00 60.22 75 ASP A O 1
ATOM 623 N N . ALA A 1 76 ? -7.427 28.863 -36.946 1.00 59.94 76 ALA A N 1
ATOM 624 C CA . ALA A 1 76 ? -7.604 29.018 -35.497 1.00 59.94 76 ALA A CA 1
ATOM 625 C C . ALA A 1 76 ? -6.920 27.901 -34.686 1.00 59.94 76 ALA A C 1
ATOM 627 O O . ALA A 1 76 ? -6.556 28.115 -33.530 1.00 59.94 76 ALA A O 1
ATOM 628 N N . ALA A 1 77 ? -6.711 26.727 -35.291 1.00 59.22 77 ALA A N 1
ATOM 629 C CA . ALA A 1 77 ? -5.958 25.630 -34.681 1.00 59.22 77 ALA A CA 1
ATOM 630 C C . ALA A 1 77 ? -4.456 25.956 -34.570 1.00 59.22 77 ALA A C 1
ATOM 632 O O . ALA A 1 77 ? -3.814 25.582 -33.592 1.00 59.22 77 ALA A O 1
ATOM 633 N N . GLN A 1 78 ? -3.903 26.712 -35.527 1.00 58.84 78 GLN A N 1
ATOM 634 C CA . GLN A 1 78 ? -2.500 27.143 -35.491 1.00 58.84 78 GLN A CA 1
ATOM 635 C C . GLN A 1 78 ? -2.236 28.227 -34.434 1.00 58.84 78 GLN A C 1
ATOM 637 O O . GLN A 1 78 ? -1.164 28.243 -33.832 1.00 58.84 78 GLN A O 1
ATOM 642 N N . ALA A 1 79 ? -3.223 29.077 -34.133 1.00 59.00 79 ALA A N 1
ATOM 643 C CA . ALA A 1 79 ? -3.112 30.098 -33.088 1.00 59.00 79 ALA A CA 1
ATOM 644 C C . ALA A 1 79 ? -3.072 29.519 -31.657 1.00 59.00 79 ALA A C 1
ATOM 646 O O . ALA A 1 79 ? -2.549 30.168 -30.755 1.00 59.00 79 ALA A O 1
ATOM 647 N N . LEU A 1 80 ? -3.585 28.299 -31.449 1.00 56.41 80 LEU A N 1
ATOM 648 C CA . LEU A 1 80 ? -3.531 27.589 -30.162 1.00 56.41 80 LEU A CA 1
ATOM 649 C C . LEU A 1 80 ? -2.171 26.916 -29.895 1.00 56.41 80 LEU A C 1
ATOM 651 O O . LEU A 1 80 ? -1.874 26.606 -28.747 1.00 56.41 80 LEU A O 1
ATOM 655 N N . ASN A 1 81 ? -1.333 26.737 -30.925 1.00 54.53 81 ASN A N 1
ATOM 656 C CA . ASN A 1 81 ? 0.006 26.140 -30.813 1.00 54.53 81 ASN A CA 1
ATOM 657 C C . ASN A 1 81 ? 1.131 27.163 -30.568 1.00 54.53 81 ASN A C 1
ATOM 659 O O . ASN A 1 81 ? 2.302 26.790 -30.540 1.00 54.53 81 ASN A O 1
ATOM 663 N N . SER A 1 82 ? 0.812 28.451 -30.397 1.00 48.78 82 SER A N 1
ATOM 664 C CA . SER A 1 82 ? 1.795 29.452 -29.966 1.00 48.78 82 SER A CA 1
ATOM 665 C C . SER A 1 82 ? 1.784 29.614 -28.446 1.00 48.78 82 SER A C 1
ATOM 667 O O . SER A 1 82 ? 0.711 29.836 -27.880 1.00 48.78 82 SER A O 1
ATOM 669 N N . PRO A 1 83 ? 2.946 29.558 -27.765 1.00 42.72 83 PRO A N 1
ATOM 670 C CA . PRO A 1 83 ? 3.004 29.828 -26.340 1.00 42.72 83 PRO A CA 1
ATOM 671 C C . PRO A 1 83 ? 2.558 31.269 -26.071 1.00 42.72 83 PRO A C 1
ATOM 673 O O . PRO A 1 83 ? 2.976 32.227 -26.722 1.00 42.72 83 PRO A O 1
ATOM 676 N N . SER A 1 84 ? 1.658 31.378 -25.106 1.00 42.00 84 SER A N 1
ATOM 677 C CA . SER A 1 84 ? 0.957 32.563 -24.632 1.00 42.00 84 SER A CA 1
ATOM 678 C C . SER A 1 84 ? 1.836 33.811 -24.472 1.00 42.00 84 SER A C 1
ATOM 680 O O . SER A 1 84 ? 2.527 33.970 -23.468 1.00 42.00 84 SER A O 1
ATOM 682 N N . ASN A 1 85 ? 1.704 34.757 -25.405 1.00 46.94 85 ASN A N 1
ATOM 683 C CA . ASN A 1 85 ? 1.864 36.184 -25.131 1.00 46.94 85 ASN A CA 1
ATOM 684 C C . ASN A 1 85 ? 0.471 36.824 -25.176 1.00 46.94 85 ASN A C 1
ATOM 686 O O . ASN A 1 85 ? 0.022 37.329 -26.203 1.00 46.94 85 ASN A O 1
ATOM 690 N N . LEU A 1 86 ? -0.251 36.705 -24.066 1.00 41.81 86 LEU A N 1
ATOM 691 C CA . LEU A 1 86 ? -1.551 37.329 -23.861 1.00 41.81 86 LEU A CA 1
ATOM 692 C C . LEU A 1 86 ? -1.492 38.122 -22.559 1.00 41.81 86 LEU A C 1
ATOM 694 O O . LEU A 1 86 ? -1.933 37.616 -21.537 1.00 41.81 86 LEU A O 1
ATOM 698 N N . ASP A 1 87 ? -0.912 39.324 -22.594 1.00 39.91 87 ASP A N 1
ATOM 699 C CA . ASP A 1 87 ? -1.595 40.539 -22.121 1.00 39.91 87 ASP A CA 1
ATOM 700 C C . ASP A 1 87 ? -0.727 41.784 -22.395 1.00 39.91 87 ASP A C 1
ATOM 702 O O . ASP A 1 87 ? 0.234 42.051 -21.674 1.00 39.91 87 ASP A O 1
ATOM 706 N N . LEU A 1 88 ? -1.042 42.561 -23.439 1.00 40.62 88 LEU A N 1
ATOM 707 C CA . LEU A 1 88 ? -0.399 43.867 -23.672 1.00 40.62 88 LEU A CA 1
ATOM 708 C C . LEU A 1 88 ? -1.292 45.053 -23.262 1.00 40.62 88 LEU A C 1
ATOM 710 O O . LEU A 1 88 ? -0.795 46.172 -23.184 1.00 40.62 88 LEU A O 1
ATOM 714 N N . ASP A 1 89 ? -2.568 44.822 -22.924 1.00 40.97 89 ASP A N 1
ATOM 715 C CA . ASP A 1 89 ? -3.546 45.899 -22.680 1.00 40.97 89 ASP A CA 1
ATOM 716 C C . ASP A 1 89 ? -4.067 46.001 -21.233 1.00 40.97 89 ASP A C 1
ATOM 718 O O . ASP A 1 89 ? -4.827 46.917 -20.913 1.00 40.97 89 ASP A O 1
ATOM 722 N N . SER A 1 90 ? -3.604 45.158 -20.304 1.00 44.31 90 SER A N 1
ATOM 723 C CA . SER A 1 90 ? -3.965 45.255 -18.876 1.00 44.31 90 SER A CA 1
ATOM 724 C C . SER A 1 90 ? -2.884 45.917 -18.013 1.00 44.31 90 SER A C 1
ATOM 726 O O . SER A 1 90 ? -2.545 45.420 -16.939 1.00 44.31 90 SER A O 1
ATOM 728 N N . ARG A 1 91 ? -2.330 47.061 -18.438 1.00 37.78 91 ARG A N 1
ATOM 729 C CA . ARG A 1 91 ? -1.428 47.861 -17.589 1.00 37.78 91 ARG A CA 1
ATOM 730 C C . ARG A 1 91 ? -2.172 49.085 -17.040 1.00 37.78 91 ARG A C 1
ATOM 732 O O . ARG A 1 91 ? -2.381 50.042 -17.786 1.00 37.78 91 ARG A O 1
ATOM 739 N N . PRO A 1 92 ? -2.569 49.119 -15.752 1.00 37.75 92 PRO A N 1
ATOM 740 C CA . PRO A 1 92 ? -3.005 50.368 -15.152 1.00 37.75 92 PRO A CA 1
ATOM 741 C C . PRO A 1 92 ? -1.801 51.315 -15.102 1.00 37.75 92 PRO A C 1
ATOM 743 O O . PRO A 1 92 ? -0.726 50.960 -14.616 1.00 37.75 92 PRO A O 1
ATOM 746 N N . GLN A 1 93 ? -1.977 52.526 -15.630 1.00 44.59 93 GLN A N 1
ATOM 747 C CA . GLN A 1 93 ? -1.047 53.623 -15.400 1.00 44.59 93 GLN A CA 1
ATOM 748 C C . GLN A 1 93 ? -0.998 53.916 -13.898 1.00 44.59 93 GLN A C 1
ATOM 750 O O . GLN A 1 93 ? -1.862 54.598 -13.353 1.00 44.59 93 GLN A O 1
ATOM 755 N N . THR A 1 94 ? 0.033 53.416 -13.228 1.00 34.94 94 THR A N 1
ATOM 756 C CA . THR A 1 94 ? 0.444 53.902 -11.914 1.00 34.94 94 THR A CA 1
ATOM 757 C C . THR A 1 94 ? 1.906 54.302 -12.012 1.00 34.94 94 THR A C 1
ATOM 759 O O . THR A 1 94 ? 2.780 53.469 -12.252 1.00 34.94 94 THR A O 1
ATOM 762 N N . ASN A 1 95 ? 2.155 55.601 -11.874 1.00 42.19 95 ASN A N 1
ATOM 763 C CA . ASN A 1 95 ? 3.487 56.174 -11.768 1.00 42.19 95 ASN A CA 1
ATOM 764 C C . ASN A 1 95 ? 4.302 55.454 -10.682 1.00 42.19 95 ASN A C 1
ATOM 766 O O . ASN A 1 95 ? 3.890 55.425 -9.525 1.00 42.19 95 ASN A O 1
ATOM 770 N N . GLY A 1 96 ? 5.479 54.954 -11.066 1.00 52.47 96 GLY A N 1
ATOM 771 C CA . GLY A 1 96 ? 6.551 54.559 -10.150 1.00 52.47 96 GLY A CA 1
ATOM 772 C C . GLY A 1 96 ? 6.586 53.078 -9.769 1.00 52.47 96 GLY A C 1
ATOM 773 O O . GLY A 1 96 ? 6.287 52.731 -8.634 1.00 52.47 96 GLY A O 1
ATOM 774 N N . ALA A 1 97 ? 7.054 52.218 -10.677 1.00 43.62 97 ALA A N 1
ATOM 775 C CA . ALA A 1 97 ? 7.628 50.920 -10.318 1.00 43.62 97 ALA A CA 1
ATOM 776 C C . ALA A 1 97 ? 9.084 50.876 -10.823 1.00 43.62 97 ALA A C 1
ATOM 778 O O . ALA A 1 97 ? 9.349 51.371 -11.924 1.00 43.62 97 ALA A O 1
ATOM 779 N N . PRO A 1 98 ? 10.038 50.372 -10.022 1.00 46.19 98 PRO A N 1
ATOM 780 C CA . PRO A 1 98 ? 11.455 50.413 -10.355 1.00 46.19 98 PRO A CA 1
ATOM 781 C C . PRO A 1 98 ? 11.733 49.477 -11.537 1.00 46.19 98 PRO A C 1
ATOM 783 O O . PRO A 1 98 ? 11.119 48.421 -11.655 1.00 46.19 98 PRO A O 1
ATOM 786 N N . SER A 1 99 ? 12.627 49.891 -12.434 1.00 60.12 99 SER A N 1
ATOM 787 C CA . SER A 1 99 ? 12.998 49.131 -13.630 1.00 60.12 99 SER A CA 1
ATOM 788 C C . SER A 1 99 ? 13.499 47.728 -13.273 1.00 60.12 99 SER A C 1
ATOM 790 O O . SER A 1 99 ? 14.126 47.544 -12.233 1.00 60.12 99 SER A O 1
ATOM 792 N N . ASP A 1 100 ? 13.289 46.748 -14.157 1.00 51.06 100 ASP A N 1
ATOM 793 C CA . ASP A 1 100 ? 13.746 45.353 -13.998 1.00 51.06 100 ASP A CA 1
ATOM 794 C C . ASP A 1 100 ? 15.244 45.228 -13.660 1.00 51.06 100 ASP A C 1
ATOM 796 O O . ASP A 1 100 ? 15.681 44.268 -13.031 1.00 51.06 100 ASP A O 1
ATOM 800 N N . ILE A 1 101 ? 16.032 46.252 -13.996 1.00 60.78 101 ILE A N 1
ATOM 801 C CA . ILE A 1 101 ? 17.444 46.401 -13.625 1.00 60.78 101 ILE A CA 1
ATOM 802 C C . ILE A 1 101 ? 17.621 46.519 -12.101 1.00 60.78 101 ILE A C 1
ATOM 804 O O . ILE A 1 101 ? 18.540 45.932 -11.539 1.00 60.78 101 ILE A O 1
ATOM 808 N N . ALA A 1 102 ? 16.735 47.241 -11.415 1.00 60.47 102 ALA A N 1
ATOM 809 C CA . ALA A 1 102 ? 16.763 47.403 -9.966 1.00 60.47 102 ALA A CA 1
ATOM 810 C C . ALA A 1 102 ? 16.288 46.146 -9.227 1.00 60.47 102 ALA A C 1
ATOM 812 O O . ALA A 1 102 ? 16.755 45.891 -8.122 1.00 60.47 102 ALA A O 1
ATOM 813 N N . VAL A 1 103 ? 15.391 45.354 -9.826 1.00 68.94 103 VAL A N 1
ATOM 814 C CA . VAL A 1 103 ? 14.955 44.061 -9.272 1.00 68.94 103 VAL A CA 1
ATOM 815 C C . VAL A 1 103 ? 16.078 43.034 -9.402 1.00 68.94 103 VAL A C 1
ATOM 817 O O . VAL A 1 103 ? 16.423 42.384 -8.419 1.00 68.94 103 VAL A O 1
ATOM 820 N N . LYS A 1 104 ? 16.731 42.970 -10.568 1.00 69.06 104 LYS A N 1
ATOM 821 C CA . LYS A 1 104 ? 17.872 42.079 -10.812 1.00 69.06 104 LYS A CA 1
ATOM 822 C C . LYS A 1 104 ? 19.086 42.428 -9.940 1.00 69.06 104 LYS A C 1
ATOM 824 O O . LYS A 1 104 ? 19.663 41.545 -9.324 1.00 69.06 104 LYS A O 1
ATOM 829 N N . ALA A 1 105 ? 19.380 43.719 -9.760 1.00 70.56 105 ALA A N 1
ATOM 830 C CA . ALA A 1 105 ? 20.425 44.176 -8.838 1.00 70.56 105 ALA A CA 1
ATOM 831 C C . ALA A 1 105 ? 20.115 43.863 -7.361 1.00 70.56 105 ALA A C 1
ATOM 833 O O . ALA A 1 105 ? 21.028 43.688 -6.559 1.00 70.56 105 ALA A O 1
ATOM 834 N N . LYS A 1 106 ? 18.831 43.791 -6.985 1.00 71.31 106 LYS A N 1
ATOM 835 C CA . LYS A 1 106 ? 18.414 43.406 -5.630 1.00 71.31 106 LYS A CA 1
ATOM 836 C C . LYS A 1 106 ? 18.567 41.904 -5.397 1.00 71.31 106 LYS A C 1
ATOM 838 O O . LYS A 1 106 ? 18.905 41.518 -4.287 1.00 71.31 106 LYS A O 1
ATOM 843 N N . ILE A 1 107 ? 18.350 41.092 -6.431 1.00 70.44 107 ILE A N 1
ATOM 844 C CA . ILE A 1 107 ? 18.567 39.640 -6.399 1.00 70.44 107 ILE A CA 1
ATOM 845 C C . ILE A 1 107 ? 20.071 39.338 -6.288 1.00 70.44 107 ILE A C 1
ATOM 847 O O . ILE A 1 107 ? 20.466 38.645 -5.355 1.00 70.44 107 ILE A O 1
ATOM 851 N N . ASP A 1 108 ? 20.917 39.979 -7.103 1.00 70.25 108 ASP A N 1
ATOM 852 C CA . ASP A 1 108 ? 22.382 39.825 -7.021 1.00 70.25 108 ASP A CA 1
ATOM 853 C C . ASP A 1 108 ? 22.948 40.289 -5.661 1.00 70.25 108 ASP A C 1
ATOM 855 O O . ASP A 1 108 ? 23.879 39.693 -5.118 1.00 70.25 108 ASP A O 1
ATOM 859 N N . ALA A 1 109 ? 22.375 41.346 -5.069 1.00 71.25 109 ALA A N 1
ATOM 860 C CA . ALA A 1 109 ? 22.772 41.826 -3.744 1.00 71.25 109 ALA A CA 1
ATOM 861 C C . ALA A 1 109 ? 22.396 40.847 -2.616 1.00 71.25 109 ALA A C 1
ATOM 863 O O . ALA A 1 109 ? 23.125 40.750 -1.629 1.00 71.25 109 ALA A O 1
ATOM 864 N N . ILE A 1 110 ? 21.290 40.109 -2.760 1.00 66.00 110 ILE A N 1
ATOM 865 C CA . ILE A 1 110 ? 20.863 39.079 -1.801 1.00 66.00 110 ILE A CA 1
ATOM 866 C C . ILE A 1 110 ? 21.748 37.831 -1.929 1.00 66.00 110 ILE A C 1
ATOM 868 O O . ILE A 1 110 ? 22.165 37.281 -0.910 1.00 66.00 110 ILE A O 1
ATOM 872 N N . GLU A 1 111 ? 22.125 37.434 -3.146 1.00 67.44 111 GLU A N 1
ATOM 873 C CA . GLU A 1 111 ? 23.074 36.333 -3.372 1.00 67.44 111 GLU A CA 1
ATOM 874 C C . GLU A 1 111 ? 24.466 36.654 -2.806 1.00 67.44 111 GLU A C 1
ATOM 876 O O . GLU A 1 111 ? 25.070 35.828 -2.120 1.00 67.44 111 GLU A O 1
ATOM 881 N N . GLN A 1 112 ? 24.949 37.889 -2.974 1.00 65.81 112 GLN A N 1
ATOM 882 C CA . GLN A 1 112 ? 26.204 38.332 -2.353 1.00 65.81 112 GLN A CA 1
ATOM 883 C C . GLN A 1 112 ? 26.119 38.404 -0.821 1.00 65.81 112 GLN A C 1
ATOM 885 O O . GLN A 1 112 ? 27.114 38.154 -0.137 1.00 65.81 112 GLN A O 1
ATOM 890 N N . GLN A 1 113 ? 24.939 38.695 -0.267 1.00 54.53 113 GLN A N 1
ATOM 891 C CA . GLN A 1 113 ? 24.715 38.718 1.178 1.00 54.53 113 GLN A CA 1
ATOM 892 C C . GLN A 1 113 ? 24.675 37.306 1.789 1.00 54.53 113 GLN A C 1
ATOM 894 O O . GLN A 1 113 ? 25.084 37.140 2.938 1.00 54.53 113 GLN A O 1
ATOM 899 N N . MET A 1 114 ? 24.272 36.283 1.027 1.00 49.50 114 MET A N 1
ATOM 900 C CA . MET A 1 114 ? 24.315 34.882 1.474 1.00 49.50 114 MET A CA 1
ATOM 901 C C . MET A 1 114 ? 25.715 34.251 1.394 1.00 49.50 114 MET A C 1
ATOM 903 O O . MET A 1 114 ? 26.003 33.315 2.135 1.00 49.50 114 MET A O 1
ATOM 907 N N . VAL A 1 115 ? 26.616 34.786 0.564 1.00 55.19 115 VAL A N 1
ATOM 908 C CA . VAL A 1 115 ? 28.009 34.303 0.443 1.00 55.19 115 VAL A CA 1
ATOM 909 C C . VAL A 1 115 ? 28.955 34.978 1.460 1.00 55.19 115 VAL A C 1
ATOM 911 O O . VAL A 1 115 ? 30.051 34.490 1.735 1.00 55.19 115 VAL A O 1
ATOM 914 N N . GLY A 1 116 ? 28.532 36.084 2.079 1.00 50.50 116 GLY A N 1
ATOM 915 C CA . GLY A 1 116 ? 29.365 36.945 2.923 1.00 50.50 116 GLY A CA 1
ATOM 916 C C . GLY A 1 116 ? 29.122 36.856 4.433 1.00 50.50 116 GLY A C 1
ATOM 917 O O . GLY A 1 116 ? 28.995 37.900 5.065 1.00 50.50 116 GLY A O 1
ATOM 918 N N . SER A 1 117 ? 29.059 35.669 5.046 1.00 47.53 117 SER A N 1
ATOM 919 C CA . SER A 1 117 ? 29.211 35.507 6.512 1.00 47.53 117 SER A CA 1
ATOM 920 C C . SER A 1 117 ? 29.562 34.069 6.902 1.00 47.53 117 SER A C 1
ATOM 922 O O . SER A 1 117 ? 28.712 33.287 7.308 1.00 47.53 117 SER A O 1
ATOM 924 N N . GLY A 1 118 ? 30.848 33.726 6.795 1.00 37.31 118 GLY A N 1
ATOM 925 C CA . GLY A 1 118 ? 31.356 32.420 7.216 1.00 37.31 118 GLY A CA 1
ATOM 926 C C . GLY A 1 118 ? 32.864 32.255 7.042 1.00 37.31 118 GLY A C 1
ATOM 927 O O . GLY A 1 118 ? 33.307 31.261 6.486 1.00 37.31 118 GLY A O 1
ATOM 928 N N . ASN A 1 119 ? 33.672 33.226 7.485 1.00 36.59 119 ASN A N 1
ATOM 929 C CA . ASN A 1 119 ? 35.131 33.085 7.510 1.00 36.59 119 ASN A CA 1
ATOM 930 C C . ASN A 1 119 ? 35.603 32.750 8.937 1.00 36.59 119 ASN A C 1
ATOM 932 O O . ASN A 1 119 ? 35.861 33.650 9.736 1.00 36.59 119 ASN A O 1
ATOM 936 N N . SER A 1 120 ? 35.792 31.464 9.247 1.00 34.34 120 SER A N 1
ATOM 937 C CA . SER A 1 120 ? 36.710 31.033 10.310 1.00 34.34 120 SER A CA 1
ATOM 938 C C . SER A 1 120 ? 37.770 30.099 9.733 1.00 34.34 120 SER A C 1
ATOM 940 O O . SER A 1 120 ? 37.482 29.042 9.184 1.00 34.34 120 SER A O 1
ATOM 942 N N . ARG A 1 121 ? 39.010 30.565 9.852 1.00 37.19 121 ARG A N 1
ATOM 943 C CA . ARG A 1 121 ? 40.270 29.992 9.381 1.00 37.19 121 ARG A CA 1
ATOM 944 C C . ARG A 1 121 ? 40.503 28.576 9.920 1.00 37.19 121 ARG A C 1
ATOM 946 O O . ARG A 1 121 ? 40.422 28.389 11.128 1.00 37.19 121 ARG A O 1
ATOM 953 N N . SER A 1 122 ? 40.988 27.661 9.079 1.00 31.70 122 SER A N 1
ATOM 954 C CA . SER A 1 122 ? 42.104 26.793 9.478 1.00 31.70 122 SER A CA 1
ATOM 955 C C . SER A 1 122 ? 42.852 26.206 8.281 1.00 31.70 122 SER A C 1
ATOM 957 O O . SER A 1 122 ? 42.314 26.063 7.189 1.00 31.70 122 SER A O 1
ATOM 959 N N . ALA A 1 123 ? 44.141 25.987 8.505 1.00 32.31 123 ALA A N 1
ATOM 960 C CA . ALA A 1 123 ? 45.206 25.886 7.522 1.00 32.31 123 ALA A CA 1
ATOM 961 C C . ALA A 1 123 ? 45.290 24.542 6.779 1.00 32.31 123 ALA A C 1
ATOM 963 O O . ALA A 1 123 ? 44.927 23.488 7.293 1.00 32.31 123 ALA A O 1
ATOM 964 N N . ALA A 1 124 ? 45.868 24.608 5.579 1.00 33.25 124 ALA A N 1
ATOM 965 C CA . ALA A 1 124 ? 46.218 23.481 4.727 1.00 33.25 124 ALA A CA 1
ATOM 966 C C . ALA A 1 124 ? 47.351 22.609 5.310 1.00 33.25 124 ALA A C 1
ATOM 968 O O . ALA A 1 124 ? 48.352 23.125 5.816 1.00 33.25 124 ALA A O 1
ATOM 969 N N . ARG A 1 125 ? 47.236 21.284 5.137 1.00 31.80 125 ARG A N 1
ATOM 970 C CA . ARG A 1 125 ? 48.343 20.309 5.202 1.00 31.80 125 ARG A CA 1
ATOM 971 C C . ARG A 1 125 ? 48.172 19.254 4.079 1.00 31.80 125 ARG A C 1
ATOM 973 O O . ARG A 1 125 ? 47.036 18.998 3.691 1.00 31.80 125 ARG A O 1
ATOM 980 N N . PRO A 1 126 ? 49.271 18.692 3.530 1.00 39.34 126 PRO A N 1
ATOM 981 C CA . PRO A 1 126 ? 49.326 18.008 2.231 1.00 39.34 126 PRO A CA 1
ATOM 982 C C . PRO A 1 126 ? 48.977 16.503 2.313 1.00 39.34 126 PRO A C 1
ATOM 984 O O . PRO A 1 126 ? 48.844 15.978 3.421 1.00 39.34 126 PRO A O 1
ATOM 987 N N . PRO A 1 127 ? 48.824 15.803 1.165 1.00 36.56 127 PRO A N 1
ATOM 988 C CA . PRO A 1 127 ? 48.264 14.451 1.118 1.00 36.56 127 PRO A CA 1
ATOM 989 C C . PRO A 1 127 ? 49.208 13.371 1.662 1.00 36.56 127 PRO A C 1
ATOM 991 O O . PRO A 1 127 ? 50.418 13.393 1.434 1.00 36.56 127 PRO A O 1
ATOM 994 N N . VAL A 1 128 ? 48.616 12.396 2.354 1.00 34.72 128 VAL A N 1
ATOM 995 C CA . VAL A 1 128 ? 49.272 11.175 2.835 1.00 34.72 128 VAL A CA 1
ATOM 996 C C . VAL A 1 128 ? 49.401 10.190 1.672 1.00 34.72 128 VAL A C 1
ATOM 998 O O . VAL A 1 128 ? 48.407 9.758 1.094 1.00 34.72 128 VAL A O 1
ATOM 1001 N N . GLN A 1 129 ? 50.645 9.851 1.334 1.00 35.03 129 GLN A N 1
ATOM 1002 C CA . GLN A 1 129 ? 51.013 8.775 0.418 1.00 35.03 129 GLN A CA 1
ATOM 1003 C C . GLN A 1 129 ? 50.819 7.413 1.097 1.00 35.03 129 GLN A C 1
ATOM 1005 O O . GLN A 1 129 ? 51.350 7.166 2.179 1.00 35.03 129 GLN A O 1
ATOM 1010 N N . VAL A 1 130 ? 50.094 6.522 0.427 1.00 36.31 130 VAL A N 1
ATOM 1011 C CA . VAL A 1 130 ? 50.059 5.082 0.712 1.00 36.31 130 VAL A CA 1
ATOM 1012 C C . VAL A 1 130 ? 51.351 4.452 0.163 1.00 36.31 130 VAL A C 1
ATOM 1014 O O . VAL A 1 130 ? 51.655 4.684 -1.009 1.00 36.31 130 VAL A O 1
ATOM 1017 N N . PRO A 1 131 ? 52.136 3.681 0.941 1.00 35.62 131 PRO A N 1
ATOM 1018 C CA . PRO A 1 131 ? 53.342 3.042 0.424 1.00 35.62 131 PRO A CA 1
ATOM 1019 C C . PRO A 1 131 ? 52.991 1.782 -0.377 1.00 35.62 131 PRO A C 1
ATOM 1021 O O . PRO A 1 131 ? 52.606 0.760 0.189 1.00 35.62 131 PRO A O 1
ATOM 1024 N N . THR A 1 132 ? 53.169 1.835 -1.694 1.00 32.69 132 THR A N 1
ATOM 1025 C CA . THR A 1 132 ? 53.315 0.657 -2.557 1.00 32.69 132 THR A CA 1
ATOM 1026 C C . THR A 1 132 ? 54.775 0.203 -2.515 1.00 32.69 132 THR A C 1
ATOM 1028 O O . THR A 1 132 ? 55.668 0.921 -2.963 1.00 32.69 132 THR A O 1
ATOM 1031 N N . LEU A 1 133 ? 55.034 -0.989 -1.972 1.00 37.53 133 LEU A N 1
ATOM 1032 C CA . LEU A 1 133 ? 56.303 -1.699 -2.156 1.00 37.53 133 LEU A CA 1
ATOM 1033 C C . LEU A 1 133 ? 56.178 -2.640 -3.369 1.00 37.53 133 LEU A C 1
ATOM 1035 O O . LEU A 1 133 ? 55.177 -3.352 -3.457 1.00 37.53 133 LEU A O 1
ATOM 1039 N N . PRO A 1 134 ? 57.156 -2.667 -4.294 1.00 32.50 134 PRO A N 1
ATOM 1040 C CA . PRO A 1 134 ? 57.140 -3.556 -5.449 1.00 32.50 134 PRO A CA 1
ATOM 1041 C C . PRO A 1 134 ? 57.834 -4.884 -5.118 1.00 32.50 134 PRO A C 1
ATOM 1043 O O . PRO A 1 134 ? 58.933 -4.881 -4.564 1.00 32.50 134 PRO A O 1
ATOM 1046 N N . LEU A 1 135 ? 57.237 -6.014 -5.500 1.00 34.88 135 LEU A N 1
ATOM 1047 C CA . LEU A 1 135 ? 57.921 -7.309 -5.535 1.00 34.88 135 LEU A CA 1
ATOM 1048 C C . LEU A 1 135 ? 57.630 -8.024 -6.860 1.00 34.88 135 LEU A C 1
ATOM 1050 O O . LEU A 1 135 ? 56.563 -8.588 -7.070 1.00 34.88 135 LEU A O 1
ATOM 1054 N N . ASP A 1 136 ? 58.587 -7.823 -7.761 1.00 33.00 136 ASP A N 1
ATOM 1055 C CA . ASP A 1 136 ? 59.350 -8.803 -8.541 1.00 33.00 136 ASP A CA 1
ATOM 1056 C C . ASP A 1 136 ? 58.660 -10.054 -9.122 1.00 33.00 136 ASP A C 1
ATOM 1058 O O . ASP A 1 136 ? 58.048 -10.867 -8.431 1.00 33.00 136 ASP A O 1
ATOM 1062 N N . PHE A 1 137 ? 58.855 -10.219 -10.432 1.00 35.38 137 PHE A N 1
ATOM 1063 C CA . PHE A 1 137 ? 58.439 -11.360 -11.242 1.00 35.38 137 PHE A CA 1
ATOM 1064 C C . PHE A 1 137 ? 59.466 -12.494 -11.123 1.00 35.38 137 PHE A C 1
ATOM 1066 O O . PHE A 1 137 ? 60.634 -12.308 -11.454 1.00 35.38 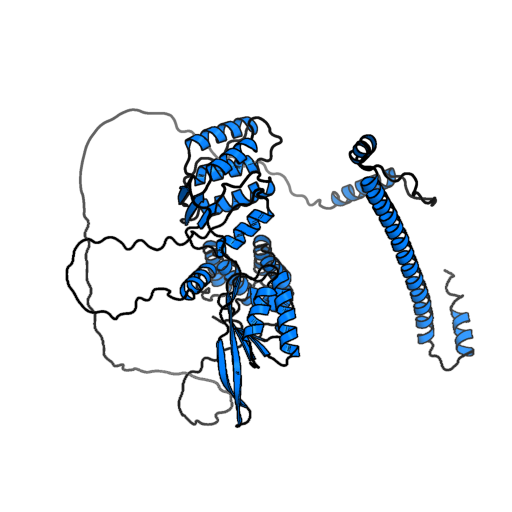137 PHE A O 1
ATOM 1073 N N . GLY A 1 138 ? 59.016 -13.703 -10.777 1.00 30.42 138 GLY A N 1
ATOM 1074 C CA . GLY A 1 138 ? 59.853 -14.901 -10.862 1.00 30.42 138 GLY A CA 1
ATOM 1075 C C . GLY A 1 138 ? 59.076 -16.206 -10.686 1.00 30.42 138 GLY A C 1
ATOM 1076 O O . GLY A 1 138 ? 58.843 -16.648 -9.568 1.00 30.42 138 GLY A O 1
ATOM 1077 N N . LEU A 1 139 ? 58.710 -16.836 -11.803 1.00 34.75 139 LEU A N 1
ATOM 1078 C CA . LEU A 1 139 ? 58.522 -18.293 -11.932 1.00 34.75 139 LEU A CA 1
ATOM 1079 C C . LEU A 1 139 ? 59.886 -18.881 -12.358 1.00 34.75 139 LEU A C 1
ATOM 1081 O O . LEU A 1 139 ? 60.589 -18.176 -13.093 1.00 34.75 139 LEU A O 1
ATOM 1085 N N . PRO A 1 140 ? 60.295 -20.107 -11.946 1.00 43.19 140 PRO A N 1
ATOM 1086 C CA . PRO A 1 140 ? 59.655 -21.335 -12.457 1.00 43.19 140 PRO A CA 1
ATOM 1087 C C . PRO A 1 140 ? 59.673 -22.613 -11.562 1.00 43.19 140 PRO A C 1
ATOM 1089 O O . PRO A 1 140 ? 60.400 -22.714 -10.581 1.00 43.19 140 PRO A O 1
ATOM 1092 N N . ASP A 1 141 ? 58.847 -23.575 -12.000 1.00 30.67 141 ASP A N 1
ATOM 1093 C CA . ASP A 1 141 ? 58.937 -25.055 -12.022 1.00 30.67 141 ASP A CA 1
ATOM 1094 C C . ASP A 1 141 ? 59.120 -25.968 -10.775 1.00 30.67 141 ASP A C 1
ATOM 1096 O O . ASP A 1 141 ? 60.126 -25.963 -10.077 1.00 30.67 141 ASP A O 1
ATOM 1100 N N . ALA A 1 142 ? 58.105 -26.843 -10.627 1.00 30.88 142 ALA A N 1
ATOM 1101 C CA . ALA A 1 142 ? 58.077 -28.310 -10.430 1.00 30.88 142 ALA A CA 1
ATOM 1102 C C . ALA A 1 142 ? 59.096 -29.054 -9.524 1.00 30.88 142 ALA A C 1
ATOM 1104 O O . ALA A 1 142 ? 60.278 -29.098 -9.826 1.00 30.88 142 ALA A O 1
ATOM 1105 N N . GLU A 1 143 ? 58.597 -29.800 -8.515 1.00 30.84 143 GLU A N 1
ATOM 1106 C CA . GLU A 1 143 ? 58.560 -31.291 -8.459 1.00 30.84 143 GLU A CA 1
ATOM 1107 C C . GLU A 1 143 ? 58.241 -31.871 -7.047 1.00 30.84 143 GLU A C 1
ATOM 1109 O O . GLU A 1 143 ? 58.921 -31.612 -6.063 1.00 30.84 143 GLU A O 1
ATOM 1114 N N . THR A 1 144 ? 57.225 -32.749 -7.012 1.00 30.95 144 THR A N 1
ATOM 1115 C CA . THR A 1 144 ? 57.068 -34.028 -6.262 1.00 30.95 144 THR A CA 1
ATOM 1116 C C . THR A 1 144 ? 57.086 -34.179 -4.715 1.00 30.95 144 THR A C 1
ATOM 1118 O O . THR A 1 144 ? 58.062 -33.897 -4.035 1.00 30.95 144 THR A O 1
ATOM 1121 N N . ALA A 1 145 ? 56.039 -34.905 -4.261 1.00 31.77 145 ALA A N 1
ATOM 1122 C CA . ALA A 1 145 ? 56.007 -36.051 -3.317 1.00 31.77 145 ALA A CA 1
ATOM 1123 C C . ALA A 1 145 ? 55.583 -35.884 -1.826 1.00 31.77 145 ALA A C 1
ATOM 1125 O O . ALA A 1 145 ? 56.368 -35.532 -0.957 1.00 31.77 145 ALA A O 1
ATOM 1126 N N . SER A 1 146 ? 54.343 -36.345 -1.570 1.00 35.31 146 SER A N 1
ATOM 1127 C CA . SER A 1 146 ? 53.898 -37.362 -0.581 1.00 35.31 146 SER A CA 1
ATOM 1128 C C . SER A 1 146 ? 54.125 -37.199 0.936 1.00 35.31 146 SER A C 1
ATOM 1130 O O . SER A 1 146 ? 55.240 -37.371 1.412 1.00 35.31 146 SER A O 1
ATOM 1132 N N . ALA A 1 147 ? 53.025 -37.137 1.714 1.00 32.06 147 ALA A N 1
ATOM 1133 C CA . ALA A 1 147 ? 52.609 -38.193 2.670 1.00 32.06 147 ALA A CA 1
ATOM 1134 C C . ALA A 1 147 ? 51.289 -37.865 3.421 1.00 32.06 147 ALA A C 1
ATOM 1136 O O . ALA A 1 147 ? 51.025 -36.732 3.805 1.00 32.06 147 ALA A O 1
ATOM 1137 N N . SER A 1 148 ? 50.482 -38.913 3.615 1.00 32.69 148 SER A N 1
ATOM 1138 C CA . SER A 1 148 ? 49.142 -39.011 4.220 1.00 32.69 148 SER A CA 1
ATOM 1139 C C . SER A 1 148 ? 49.035 -38.645 5.710 1.00 32.69 148 SER A C 1
ATOM 1141 O O . SER A 1 148 ? 50.005 -38.817 6.439 1.00 32.69 148 SER A O 1
ATOM 1143 N N . THR A 1 149 ? 47.824 -38.303 6.191 1.00 31.03 149 THR A N 1
ATOM 1144 C CA . THR A 1 149 ? 47.034 -39.059 7.209 1.00 31.03 149 THR A CA 1
ATOM 1145 C C . THR A 1 149 ? 45.619 -38.452 7.355 1.00 31.03 149 THR A C 1
ATOM 1147 O O . THR A 1 149 ? 45.472 -37.244 7.507 1.00 31.03 149 THR A O 1
ATOM 1150 N N . GLN A 1 150 ? 44.581 -39.300 7.294 1.00 36.62 150 GLN A N 1
ATOM 1151 C CA . GLN A 1 150 ? 43.153 -38.997 7.505 1.00 36.62 150 GLN A CA 1
ATOM 1152 C C . GLN A 1 150 ? 42.709 -39.245 8.960 1.00 36.62 150 GLN A C 1
ATOM 1154 O O . GLN A 1 150 ? 43.212 -40.164 9.601 1.00 36.62 150 GLN A O 1
ATOM 1159 N N . ALA A 1 151 ? 41.662 -38.537 9.395 1.00 31.66 151 ALA A N 1
ATOM 1160 C CA . ALA A 1 151 ? 40.588 -38.993 10.298 1.00 31.66 151 ALA A CA 1
ATOM 1161 C C . ALA A 1 151 ? 39.437 -37.965 10.173 1.00 31.66 151 ALA A C 1
ATOM 1163 O O . ALA A 1 151 ? 39.718 -36.778 10.068 1.00 31.66 151 ALA A O 1
ATOM 1164 N N . GLY A 1 152 ? 38.137 -38.253 10.133 1.00 30.66 152 GLY A N 1
ATOM 1165 C CA . GLY A 1 152 ? 37.345 -39.453 10.385 1.00 30.66 152 GLY A CA 1
ATOM 1166 C C . GLY A 1 152 ? 35.997 -38.973 10.952 1.00 30.66 152 GLY A C 1
ATOM 1167 O O . GLY A 1 152 ? 35.963 -38.414 12.041 1.00 30.66 152 GLY A O 1
ATOM 1168 N N . SER A 1 153 ? 34.912 -39.120 10.185 1.00 34.12 153 SER A N 1
ATOM 1169 C CA . SER A 1 153 ? 33.522 -38.816 10.574 1.00 34.12 153 SER A CA 1
ATOM 1170 C C . SER A 1 153 ? 33.030 -39.693 11.728 1.00 34.12 153 SER A C 1
ATOM 1172 O O . SER A 1 153 ? 33.577 -40.779 11.881 1.00 34.12 153 SER A O 1
ATOM 1174 N N . LEU A 1 154 ? 31.916 -39.330 12.384 1.00 31.45 154 LEU A N 1
ATOM 1175 C CA . LEU A 1 154 ? 30.802 -40.247 12.704 1.00 31.45 154 LEU A CA 1
ATOM 1176 C C . LEU A 1 154 ? 29.562 -39.479 13.215 1.00 31.45 154 LEU A C 1
ATOM 1178 O O . LEU A 1 154 ? 29.671 -38.462 13.894 1.00 31.45 154 LEU A O 1
ATOM 1182 N N . SER A 1 155 ? 28.387 -40.000 12.860 1.00 31.95 155 SER A N 1
ATOM 1183 C CA . SER A 1 155 ? 27.034 -39.513 13.169 1.00 31.95 155 SER A CA 1
ATOM 1184 C C . SER A 1 155 ? 26.287 -40.478 14.114 1.00 31.95 155 SER A C 1
ATOM 1186 O O . SER A 1 155 ? 26.787 -41.569 14.381 1.00 31.95 155 SER A O 1
ATOM 1188 N N . SER A 1 156 ? 25.034 -40.118 14.464 1.00 32.47 156 SER A N 1
ATOM 1189 C CA . SER A 1 156 ? 23.941 -40.898 15.118 1.00 32.47 156 SER A CA 1
ATOM 1190 C C . SER A 1 156 ? 23.883 -40.822 16.656 1.00 32.47 156 SER A C 1
ATOM 1192 O O . SER A 1 156 ? 24.919 -40.675 17.285 1.00 32.47 156 SER A O 1
ATOM 1194 N N . SER A 1 157 ? 22.761 -40.964 17.375 1.00 32.16 157 SER A N 1
ATOM 1195 C CA . SER A 1 157 ? 21.295 -40.884 17.181 1.00 32.16 157 SER A CA 1
ATOM 1196 C C . SER A 1 157 ? 20.657 -41.220 18.556 1.00 32.16 157 SER A C 1
ATOM 1198 O O . SER A 1 157 ? 21.265 -41.954 19.328 1.00 32.16 157 SER A O 1
ATOM 1200 N N . SER A 1 158 ? 19.402 -40.795 18.776 1.00 32.03 158 SER A N 1
ATOM 1201 C CA . SER A 1 158 ? 18.367 -41.395 19.659 1.00 32.03 158 SER A CA 1
ATOM 1202 C C . SER A 1 158 ? 18.155 -40.892 21.104 1.00 32.03 158 SER A C 1
ATOM 1204 O O . SER A 1 158 ? 19.061 -40.826 21.927 1.00 32.03 158 SER A O 1
ATOM 1206 N N . ALA A 1 159 ? 16.872 -40.603 21.380 1.00 34.34 159 ALA A N 1
ATOM 1207 C CA . ALA A 1 159 ? 16.219 -40.347 22.674 1.00 34.34 159 ALA A CA 1
ATOM 1208 C C . ALA A 1 159 ? 15.973 -41.646 23.487 1.00 34.34 159 ALA A C 1
ATOM 1210 O O . ALA A 1 159 ? 16.185 -42.734 22.944 1.00 34.34 159 ALA A O 1
ATOM 1211 N N . PRO A 1 160 ? 15.510 -41.575 24.759 1.00 39.75 160 PRO A N 1
ATOM 1212 C CA . PRO A 1 160 ? 14.057 -41.626 25.053 1.00 39.75 160 PRO A CA 1
ATOM 1213 C C . PRO A 1 160 ? 13.597 -40.813 26.300 1.00 39.75 160 PRO A C 1
ATOM 1215 O O . PRO A 1 160 ? 14.417 -40.263 27.029 1.00 39.75 160 PRO A O 1
ATOM 1218 N N . GLY A 1 161 ? 12.273 -40.716 26.526 1.00 28.41 161 GLY A N 1
ATOM 1219 C CA . GLY A 1 161 ? 11.621 -39.853 27.536 1.00 28.41 161 GLY A CA 1
ATOM 1220 C C . GLY A 1 161 ? 11.037 -40.518 28.805 1.00 28.41 161 GLY A C 1
ATOM 1221 O O . GLY A 1 161 ? 11.400 -41.638 29.149 1.00 28.41 161 GLY A O 1
ATOM 1222 N N . MET A 1 162 ? 10.072 -39.790 29.411 1.00 28.86 162 MET A N 1
ATOM 1223 C CA . MET A 1 162 ? 9.155 -40.057 30.557 1.00 28.86 162 MET A CA 1
ATOM 1224 C C . MET A 1 162 ? 9.525 -39.470 31.954 1.00 28.86 162 MET A C 1
ATOM 1226 O O . MET A 1 162 ? 10.613 -39.686 32.472 1.00 28.86 162 MET A O 1
ATOM 1230 N N . ALA A 1 163 ? 8.568 -38.733 32.552 1.00 31.84 163 ALA A N 1
ATOM 1231 C CA . ALA A 1 163 ? 8.544 -38.073 33.885 1.00 31.84 163 ALA A CA 1
ATOM 1232 C C . ALA A 1 163 ? 8.061 -39.034 35.019 1.00 31.84 163 ALA A C 1
ATOM 1234 O O . ALA A 1 163 ? 7.930 -40.220 34.711 1.00 31.84 163 ALA A O 1
ATOM 1235 N N . PRO A 1 164 ? 7.637 -38.621 36.254 1.00 46.75 164 PRO A N 1
ATOM 1236 C CA . PRO A 1 164 ? 7.814 -37.394 37.077 1.00 46.75 164 PRO A CA 1
ATOM 1237 C C . PRO A 1 164 ? 8.259 -37.684 38.554 1.00 46.75 164 PRO A C 1
ATOM 1239 O O . PRO A 1 164 ? 8.296 -38.840 38.965 1.00 46.75 164 PRO A O 1
ATOM 1242 N N . GLY A 1 165 ? 8.516 -36.664 39.400 1.00 27.19 165 GLY A N 1
ATOM 1243 C CA . GLY A 1 165 ? 8.548 -36.856 40.872 1.00 27.19 165 GLY A CA 1
ATOM 1244 C C . GLY A 1 165 ? 9.361 -35.861 41.723 1.00 27.19 165 GLY A C 1
ATOM 1245 O O . GLY A 1 165 ? 10.573 -35.980 41.814 1.00 27.19 165 GLY A O 1
ATOM 1246 N N . GLU A 1 166 ? 8.648 -34.913 42.341 1.00 26.47 166 GLU A N 1
ATOM 1247 C CA . GLU A 1 166 ? 8.652 -34.518 43.770 1.00 26.47 166 GLU A CA 1
ATOM 1248 C C . GLU A 1 166 ? 9.942 -34.281 44.609 1.00 26.47 166 GLU A C 1
ATOM 1250 O O . GLU A 1 166 ? 10.877 -35.071 44.636 1.00 26.47 166 GLU A O 1
ATOM 1255 N N . ALA A 1 167 ? 9.820 -33.245 45.462 1.00 28.69 167 ALA A N 1
ATOM 1256 C CA . ALA A 1 167 ? 10.437 -33.021 46.783 1.00 28.69 167 ALA A CA 1
ATOM 1257 C C . ALA A 1 167 ? 11.695 -32.125 46.914 1.00 28.69 167 ALA A C 1
ATOM 1259 O O . ALA A 1 167 ? 12.815 -32.468 46.547 1.00 28.69 167 ALA A O 1
ATOM 1260 N N . ALA A 1 168 ? 11.482 -30.986 47.588 1.00 29.98 168 ALA A N 1
ATOM 1261 C CA . ALA A 1 168 ? 12.487 -30.204 48.318 1.00 29.98 168 ALA A CA 1
ATOM 1262 C C . ALA A 1 168 ? 13.013 -30.983 49.556 1.00 29.98 168 ALA A C 1
ATOM 1264 O O . ALA A 1 168 ? 12.395 -31.976 49.948 1.00 29.98 168 ALA A O 1
ATOM 1265 N N . PRO A 1 169 ? 14.087 -30.530 50.244 1.00 38.12 169 PRO A N 1
ATOM 1266 C CA . PRO A 1 169 ? 13.871 -29.562 51.328 1.00 38.12 169 PRO A CA 1
ATOM 1267 C C . PRO A 1 169 ? 15.010 -28.541 51.567 1.00 38.12 169 PRO A C 1
ATOM 1269 O O . PRO A 1 169 ? 16.060 -28.527 50.935 1.00 38.12 169 PRO A O 1
ATOM 1272 N N . ALA A 1 170 ? 14.709 -27.659 52.518 1.00 27.64 170 ALA A N 1
ATOM 1273 C CA . ALA A 1 170 ? 15.342 -26.412 52.926 1.00 27.64 170 ALA A CA 1
ATOM 1274 C C . ALA A 1 170 ? 16.653 -26.486 53.742 1.00 27.64 170 ALA A C 1
ATOM 1276 O O . ALA A 1 170 ? 16.886 -27.439 54.479 1.00 27.64 170 ALA A O 1
ATOM 1277 N N . ALA A 1 171 ? 17.378 -25.356 53.771 1.00 28.95 171 ALA A N 1
ATOM 1278 C CA . ALA A 1 171 ? 18.092 -24.798 54.940 1.00 28.95 171 ALA A CA 1
ATOM 1279 C C . ALA A 1 171 ? 18.334 -23.283 54.698 1.00 28.95 171 ALA A C 1
ATOM 1281 O O . ALA A 1 171 ? 18.927 -22.921 53.691 1.00 28.95 171 ALA A O 1
ATOM 1282 N N . LYS A 1 172 ? 17.657 -22.356 55.407 1.00 29.02 172 LYS A N 1
ATOM 1283 C CA . LYS A 1 172 ? 18.087 -21.633 56.641 1.00 29.02 172 LYS A CA 1
ATOM 1284 C C . LYS A 1 172 ? 19.503 -21.025 56.530 1.00 29.02 172 LYS A C 1
ATOM 1286 O O . LYS A 1 172 ? 20.434 -21.770 56.290 1.00 29.02 172 LYS A O 1
ATOM 1291 N N . GLY A 1 173 ? 19.784 -19.742 56.782 1.00 26.83 173 GLY A N 1
ATOM 1292 C CA . GLY A 1 173 ? 19.038 -18.602 57.331 1.00 26.83 173 GLY A CA 1
ATOM 1293 C C . GLY A 1 173 ? 20.009 -17.439 57.668 1.00 26.83 173 GLY A C 1
ATOM 1294 O O . GLY A 1 173 ? 21.207 -17.570 57.436 1.00 26.83 173 GLY A O 1
ATOM 1295 N N . SER A 1 174 ? 19.473 -16.372 58.289 1.00 28.78 174 SER A N 1
ATOM 1296 C CA . SER A 1 174 ? 20.109 -15.130 58.820 1.00 28.78 174 SER A CA 1
ATOM 1297 C C . SER A 1 174 ? 20.079 -13.925 57.858 1.00 28.78 174 SER A C 1
ATOM 1299 O O . SER A 1 174 ? 20.825 -13.906 56.891 1.00 28.78 174 SER A O 1
ATOM 1301 N N . VAL A 1 175 ? 19.137 -12.969 57.928 1.00 28.53 175 VAL A N 1
ATOM 1302 C CA . VAL A 1 175 ? 18.740 -11.974 58.968 1.00 28.53 175 VAL A CA 1
ATOM 1303 C C . VAL A 1 175 ? 19.719 -10.802 59.124 1.00 28.53 175 VAL A C 1
ATOM 1305 O O . VAL A 1 175 ? 20.792 -10.981 59.690 1.00 28.53 175 VAL A O 1
ATOM 1308 N N . ALA A 1 176 ? 19.276 -9.607 58.698 1.00 28.58 176 ALA A N 1
ATOM 1309 C CA . ALA A 1 176 ? 19.264 -8.320 59.429 1.00 28.58 176 ALA A CA 1
ATOM 1310 C C . ALA A 1 176 ? 18.785 -7.187 58.481 1.00 28.58 176 ALA A C 1
ATOM 1312 O O . ALA A 1 176 ? 19.028 -7.277 57.286 1.00 28.58 176 ALA A O 1
ATOM 1313 N N . GLN A 1 177 ? 18.260 -6.030 58.891 1.00 29.98 177 GLN A N 1
ATOM 1314 C CA . GLN A 1 177 ? 17.135 -5.629 59.750 1.00 29.98 177 GLN A CA 1
ATOM 1315 C C . GLN A 1 177 ? 16.936 -4.114 59.492 1.00 29.98 177 GLN A C 1
ATOM 1317 O O . GLN A 1 177 ? 17.925 -3.390 59.431 1.00 29.98 177 GLN A O 1
ATOM 1322 N N . GLY A 1 178 ? 15.684 -3.637 59.434 1.00 27.77 178 GLY A N 1
ATOM 1323 C CA . GLY A 1 178 ? 15.299 -2.219 59.607 1.00 27.77 178 GLY A CA 1
ATOM 1324 C C . GLY A 1 178 ? 15.011 -1.455 58.303 1.00 27.77 178 GLY A C 1
ATOM 1325 O O . GLY A 1 178 ? 15.767 -1.574 57.355 1.00 27.77 178 GLY A O 1
ATOM 1326 N N . THR A 1 179 ? 13.950 -0.658 58.148 1.00 29.05 179 THR A N 1
ATOM 1327 C CA . THR A 1 179 ? 12.986 -0.065 59.096 1.00 29.05 179 THR A CA 1
ATOM 1328 C C . THR A 1 179 ? 11.694 0.346 58.367 1.00 29.05 179 THR A C 1
ATOM 1330 O O . THR A 1 179 ? 11.678 0.516 57.155 1.00 29.05 179 THR A O 1
ATOM 1333 N N . ALA A 1 180 ? 10.622 0.480 59.149 1.00 29.12 180 ALA A N 1
ATOM 1334 C CA . ALA A 1 180 ? 9.204 0.520 58.794 1.00 29.12 180 ALA A CA 1
ATOM 1335 C C . ALA A 1 180 ? 8.635 1.852 58.259 1.00 29.12 180 ALA A C 1
ATOM 1337 O O . ALA A 1 180 ? 9.186 2.912 58.541 1.00 29.12 180 ALA A O 1
ATOM 1338 N N . SER A 1 181 ? 7.453 1.765 57.620 1.00 30.02 181 SER A N 1
ATOM 1339 C CA . SER A 1 181 ? 6.183 2.493 57.903 1.00 30.02 181 SER A CA 1
ATOM 1340 C C . SER A 1 181 ? 5.335 2.533 56.611 1.00 30.02 181 SER A C 1
ATOM 1342 O O . SER A 1 181 ? 5.888 2.846 55.568 1.00 30.02 181 SER A O 1
ATOM 1344 N N . GLY A 1 182 ? 4.033 2.244 56.519 1.00 27.39 182 GLY A N 1
ATOM 1345 C CA . GLY A 1 182 ? 2.969 1.901 57.462 1.00 27.39 182 GLY A CA 1
ATOM 1346 C C . GLY A 1 182 ? 1.604 1.998 56.733 1.00 27.39 182 GLY A C 1
ATOM 1347 O O . GLY A 1 182 ? 1.492 2.759 55.779 1.00 27.39 182 GLY A O 1
ATOM 1348 N N . ALA A 1 183 ? 0.596 1.266 57.237 1.00 29.78 183 ALA A N 1
ATOM 1349 C CA . ALA A 1 183 ? -0.836 1.222 56.851 1.00 29.78 183 ALA A CA 1
ATOM 1350 C C . ALA A 1 183 ? -1.216 0.395 55.597 1.00 29.78 183 ALA A C 1
ATOM 1352 O O . ALA A 1 183 ? -0.588 0.504 54.558 1.00 29.78 183 ALA A O 1
ATOM 1353 N N . SER A 1 184 ? -2.265 -0.435 55.577 1.00 31.34 184 SER A N 1
ATOM 1354 C CA . SER A 1 184 ? -3.154 -0.993 56.611 1.00 31.34 184 SER A CA 1
ATOM 1355 C C . SER A 1 184 ? -3.932 -2.148 55.964 1.00 31.34 184 SER A C 1
ATOM 1357 O O . SER A 1 184 ? -4.555 -1.952 54.924 1.00 31.34 184 SER A O 1
ATOM 1359 N N . ALA A 1 185 ? -3.892 -3.340 56.564 1.00 29.03 185 ALA A N 1
ATOM 1360 C CA . ALA A 1 185 ? -4.579 -4.533 56.075 1.00 29.03 185 ALA A CA 1
ATOM 1361 C C . ALA A 1 185 ? -6.054 -4.563 56.516 1.00 29.03 185 ALA A C 1
ATOM 1363 O O . ALA A 1 185 ? -6.347 -4.446 57.706 1.00 29.03 185 ALA A O 1
ATOM 1364 N N . GLY A 1 186 ? -6.957 -4.786 55.558 1.00 29.81 186 GLY A N 1
ATOM 1365 C CA . GLY A 1 186 ? -8.306 -5.312 55.766 1.00 29.81 186 GLY A CA 1
ATOM 1366 C C . GLY A 1 186 ? -8.366 -6.743 55.225 1.00 29.81 186 GLY A C 1
ATOM 1367 O O . GLY A 1 186 ? -7.924 -7.012 54.114 1.00 29.81 186 GLY A O 1
ATOM 1368 N N . MET A 1 187 ? -8.826 -7.669 56.057 1.00 29.86 187 MET A N 1
ATOM 1369 C CA . MET A 1 187 ? -8.658 -9.115 55.938 1.00 29.86 187 MET A CA 1
ATOM 1370 C C . MET A 1 187 ? -9.666 -9.787 54.983 1.00 29.86 187 MET A C 1
ATOM 1372 O O . MET A 1 187 ? -10.868 -9.632 55.138 1.00 29.86 187 MET A O 1
ATOM 1376 N N . LEU A 1 188 ? -9.116 -10.558 54.039 1.00 29.06 188 LEU A N 1
ATOM 1377 C CA . LEU A 1 188 ? -9.540 -11.853 53.475 1.00 29.06 188 LEU A CA 1
ATOM 1378 C C . LEU A 1 188 ? -11.032 -12.254 53.502 1.00 29.06 188 LEU A C 1
ATOM 1380 O O . LEU A 1 188 ? -11.572 -12.619 54.544 1.00 29.06 188 LEU A O 1
ATOM 1384 N N . ALA A 1 189 ? -11.585 -12.468 52.305 1.00 27.70 189 ALA A N 1
ATOM 1385 C CA . ALA A 1 189 ? -12.460 -13.607 52.029 1.00 27.70 189 ALA A CA 1
ATOM 1386 C C . ALA A 1 189 ? -12.050 -14.234 50.687 1.00 27.70 189 ALA A C 1
ATOM 1388 O O . ALA A 1 189 ? -12.140 -13.612 49.633 1.00 27.70 189 ALA A O 1
ATOM 1389 N N . ALA A 1 190 ? -11.532 -15.458 50.756 1.00 33.31 190 ALA A N 1
ATOM 1390 C CA . ALA A 1 190 ? -11.143 -16.263 49.610 1.00 33.31 190 ALA A CA 1
ATOM 1391 C C . ALA A 1 190 ? -12.378 -16.931 48.996 1.00 33.31 190 ALA A C 1
ATOM 1393 O O . ALA A 1 190 ? -13.105 -17.625 49.706 1.00 33.31 190 ALA A O 1
ATOM 1394 N N . SER A 1 191 ? -12.582 -16.773 47.687 1.00 30.72 191 SER A N 1
ATOM 1395 C CA . SER A 1 191 ? -13.342 -17.710 46.848 1.00 30.72 191 SER A CA 1
ATOM 1396 C C . SER A 1 191 ? -13.045 -17.464 45.365 1.00 30.72 191 SER A C 1
ATOM 1398 O O . SER A 1 191 ? -13.277 -16.373 44.865 1.00 30.72 191 SER A O 1
ATOM 1400 N N . GLY A 1 192 ? -12.544 -18.502 44.687 1.00 28.00 192 GLY A N 1
ATOM 1401 C CA . GLY A 1 192 ? -12.728 -18.738 43.248 1.00 28.00 192 GLY A CA 1
ATOM 1402 C C . GLY A 1 192 ? -12.053 -17.777 42.268 1.00 28.00 192 GLY A C 1
ATOM 1403 O O . GLY A 1 192 ? -12.728 -17.000 41.609 1.00 28.00 192 GLY A O 1
ATOM 1404 N N . PHE A 1 193 ? -10.735 -17.892 42.106 1.00 24.59 193 PHE A N 1
ATOM 1405 C CA . PHE A 1 193 ? -9.988 -17.236 41.032 1.00 24.59 193 PHE A CA 1
ATOM 1406 C C . PHE A 1 193 ? -10.232 -17.955 39.691 1.00 24.59 193 PHE A C 1
ATOM 1408 O O . PHE A 1 193 ? -9.762 -19.074 39.491 1.00 24.59 193 PHE A O 1
ATOM 1415 N N . VAL A 1 194 ? -10.944 -17.301 38.775 1.00 32.69 194 VAL A N 1
ATOM 1416 C CA . VAL A 1 194 ? -10.748 -17.458 37.327 1.00 32.69 194 VAL A CA 1
ATOM 1417 C C . VAL A 1 194 ? -10.007 -16.189 36.899 1.00 32.69 194 VAL A C 1
ATOM 1419 O O . VAL A 1 194 ? -10.508 -15.107 37.208 1.00 32.69 194 VAL A O 1
ATOM 1422 N N . PRO A 1 195 ? -8.827 -16.249 36.254 1.00 32.28 195 PRO A N 1
ATOM 1423 C CA . PRO A 1 195 ? -8.201 -15.043 35.742 1.00 32.28 195 PRO A CA 1
ATOM 1424 C C . PRO A 1 195 ? -9.010 -14.599 34.526 1.00 32.28 195 PRO A C 1
ATOM 1426 O O . PRO A 1 195 ? -8.848 -15.121 33.425 1.00 32.28 195 PRO A O 1
ATOM 1429 N N . GLN A 1 196 ? -9.923 -13.662 34.738 1.00 32.56 196 GLN A N 1
ATOM 1430 C CA . GLN A 1 196 ? -10.432 -12.835 33.661 1.00 32.56 196 GLN A CA 1
ATOM 1431 C C . GLN A 1 196 ? -9.240 -11.981 33.220 1.00 32.56 196 GLN A C 1
ATOM 1433 O O . GLN A 1 196 ? -8.683 -11.244 34.030 1.00 32.56 196 GLN A O 1
ATOM 1438 N N . GLN A 1 197 ? -8.770 -12.173 31.985 1.00 29.03 197 GLN A N 1
ATOM 1439 C CA . GLN A 1 197 ? -7.806 -11.261 31.377 1.00 29.03 197 GLN A CA 1
ATOM 1440 C C . GLN A 1 197 ? -8.371 -9.846 31.516 1.00 29.03 197 GLN A C 1
ATOM 1442 O O . GLN A 1 197 ? -9.423 -9.546 30.949 1.00 29.03 197 GLN A O 1
ATOM 1447 N N . ASP A 1 198 ? -7.690 -9.003 32.287 1.00 27.59 198 ASP A N 1
ATOM 1448 C CA . ASP A 1 198 ? -7.917 -7.567 32.277 1.00 27.59 198 ASP A CA 1
ATOM 1449 C C . ASP A 1 198 ? -7.587 -7.069 30.864 1.00 27.59 198 ASP A C 1
ATOM 1451 O O . ASP A 1 198 ? -6.431 -6.837 30.510 1.00 27.59 198 ASP A O 1
ATOM 1455 N N . PHE A 1 199 ? -8.613 -6.961 30.019 1.00 33.03 199 PHE A N 1
ATOM 1456 C CA . PHE A 1 199 ? -8.530 -6.227 28.767 1.00 33.03 199 PHE A CA 1
ATOM 1457 C C . PHE A 1 199 ? -8.326 -4.754 29.126 1.00 33.03 199 PHE A C 1
ATOM 1459 O O . PHE A 1 199 ? -9.284 -4.034 29.411 1.00 33.03 199 PHE A O 1
ATOM 1466 N N . HIS A 1 200 ? -7.078 -4.289 29.116 1.00 34.03 200 HIS A N 1
ATOM 1467 C CA . HIS A 1 200 ? -6.799 -2.863 29.005 1.00 34.03 200 HIS A CA 1
ATOM 1468 C C . HIS A 1 200 ? -7.343 -2.388 27.651 1.00 34.03 200 HIS A C 1
ATOM 1470 O O . HIS A 1 200 ? -6.696 -2.522 26.616 1.00 34.03 200 HIS A O 1
ATOM 1476 N N . VAL A 1 201 ? -8.566 -1.857 27.655 1.00 46.28 201 VAL A N 1
ATOM 1477 C CA . VAL A 1 201 ? -9.117 -1.107 26.527 1.00 46.28 201 VAL A CA 1
ATOM 1478 C C . VAL A 1 201 ? -8.374 0.224 26.483 1.00 46.28 201 VAL A C 1
ATOM 1480 O O . VAL A 1 201 ? -8.737 1.173 27.173 1.00 46.28 201 VAL A O 1
ATOM 1483 N N . ALA A 1 202 ? -7.287 0.278 25.716 1.00 52.78 202 ALA A N 1
ATOM 1484 C CA . ALA A 1 202 ? -6.647 1.537 25.370 1.00 52.78 202 ALA A CA 1
ATOM 1485 C C . ALA A 1 202 ? -7.531 2.240 24.332 1.00 52.78 202 ALA A C 1
ATOM 1487 O O . ALA A 1 202 ? -7.450 1.958 23.136 1.00 52.78 202 ALA A O 1
ATOM 1488 N N . GLU A 1 203 ? -8.424 3.112 24.800 1.00 57.72 203 GLU A N 1
ATOM 1489 C CA . GLU A 1 203 ? -9.093 4.080 23.934 1.00 57.72 203 GLU A CA 1
ATOM 1490 C C . GLU A 1 203 ? -8.021 5.046 23.427 1.00 57.72 203 GLU A C 1
ATOM 1492 O O . GLU A 1 203 ? -7.433 5.808 24.199 1.00 57.72 203 GLU A O 1
ATOM 1497 N N . MET A 1 204 ? -7.671 4.935 22.144 1.00 63.75 204 MET A N 1
ATOM 1498 C CA . MET A 1 204 ? -6.558 5.710 21.617 1.00 63.75 204 MET A CA 1
ATOM 1499 C C . MET A 1 204 ? -6.979 7.157 21.385 1.00 63.75 204 MET A C 1
ATOM 1501 O O . MET A 1 204 ? -7.875 7.458 20.594 1.00 63.75 204 MET A O 1
ATOM 1505 N N . VAL A 1 205 ? -6.296 8.054 22.087 1.00 67.81 205 VAL A N 1
ATOM 1506 C CA . VAL A 1 205 ? -6.409 9.498 21.906 1.00 67.81 205 VAL A CA 1
ATOM 1507 C C . VAL A 1 205 ? -5.681 9.879 20.613 1.00 67.81 205 VAL A C 1
ATOM 1509 O O . VAL A 1 205 ? -4.592 9.375 20.343 1.00 67.81 205 VAL A O 1
ATOM 1512 N N . HIS A 1 206 ? -6.299 10.743 19.808 1.00 78.62 206 HIS A N 1
ATOM 1513 C CA . HIS A 1 206 ? -5.700 11.306 18.595 1.00 78.62 206 HIS A CA 1
ATOM 1514 C C . HIS A 1 206 ? -4.366 12.010 18.920 1.00 78.62 206 HIS A C 1
ATOM 1516 O O . HIS A 1 206 ? -4.298 12.793 19.870 1.00 78.62 206 HIS A O 1
ATOM 1522 N N . ASP A 1 207 ? -3.314 11.710 18.149 1.00 85.00 207 ASP A N 1
ATOM 1523 C CA . ASP A 1 207 ? -1.955 12.233 18.343 1.00 85.00 207 ASP A CA 1
ATOM 1524 C C . ASP A 1 207 ? -1.494 12.998 17.088 1.00 85.00 207 ASP A C 1
ATOM 1526 O O . ASP A 1 207 ? -1.140 12.361 16.092 1.00 85.00 207 ASP A O 1
ATOM 1530 N N . PRO A 1 208 ? -1.465 14.344 17.127 1.00 86.75 208 PRO A N 1
ATOM 1531 C CA . PRO A 1 208 ? -1.247 15.168 15.940 1.00 86.75 208 PRO A CA 1
ATOM 1532 C C . PRO A 1 208 ? 0.172 15.061 15.368 1.00 86.75 208 PRO A C 1
ATOM 1534 O O . PRO A 1 208 ? 0.395 15.374 14.202 1.00 86.75 208 PRO A O 1
ATOM 1537 N N . GLU A 1 209 ? 1.156 14.616 16.157 1.00 89.06 209 GLU A N 1
ATOM 1538 C CA . GLU A 1 209 ? 2.533 14.454 15.668 1.00 89.06 209 GLU A CA 1
ATOM 1539 C C . GLU A 1 209 ? 2.683 13.253 14.723 1.00 89.06 209 GLU A C 1
ATOM 1541 O O . GLU A 1 209 ? 3.648 13.184 13.963 1.00 89.06 209 GLU A O 1
ATOM 1546 N N . LEU A 1 210 ? 1.747 12.300 14.769 1.00 91.00 210 LEU A N 1
ATOM 1547 C CA . LEU A 1 210 ? 1.753 11.108 13.918 1.00 91.00 210 LEU A CA 1
ATOM 1548 C C . LEU A 1 210 ? 0.856 11.253 12.684 1.00 91.00 210 LEU A C 1
ATOM 1550 O O . LEU A 1 210 ? 0.909 10.389 11.808 1.00 91.00 210 LEU A O 1
ATOM 1554 N N . ASP A 1 211 ? 0.080 12.334 12.579 1.00 91.19 211 ASP A N 1
ATOM 1555 C CA . ASP A 1 211 ? -0.883 12.539 11.495 1.00 91.19 211 ASP A CA 1
ATOM 1556 C C . ASP A 1 211 ? -0.228 12.481 10.117 1.00 91.19 211 ASP A C 1
ATOM 1558 O O . ASP A 1 211 ? -0.742 11.806 9.231 1.00 91.19 211 ASP A O 1
ATOM 1562 N N . GLU A 1 212 ? 0.930 13.121 9.931 1.00 92.75 212 GLU A N 1
ATOM 1563 C CA . GLU A 1 212 ? 1.620 13.119 8.636 1.00 92.75 212 GLU A CA 1
ATOM 1564 C C . GLU A 1 212 ? 1.993 11.695 8.196 1.00 92.75 212 GLU A C 1
ATOM 1566 O O . GLU A 1 212 ? 1.710 11.298 7.065 1.00 92.75 212 GLU A O 1
ATOM 1571 N N . ALA A 1 213 ? 2.552 10.892 9.107 1.00 93.75 213 ALA A N 1
ATOM 1572 C CA . ALA A 1 213 ? 2.922 9.509 8.820 1.00 93.75 213 ALA A CA 1
ATOM 1573 C C . ALA A 1 213 ? 1.695 8.642 8.505 1.00 93.75 213 ALA A C 1
ATOM 1575 O O . ALA A 1 213 ? 1.719 7.801 7.604 1.00 93.75 213 ALA A O 1
ATOM 1576 N N . VAL A 1 214 ? 0.613 8.837 9.253 1.00 93.75 214 VAL A N 1
ATOM 1577 C CA . VAL A 1 214 ? -0.610 8.046 9.133 1.00 93.75 214 VAL A CA 1
ATOM 1578 C C . VAL A 1 214 ? -1.387 8.415 7.863 1.00 93.75 214 VAL A C 1
ATOM 1580 O O . VAL A 1 214 ? -1.884 7.527 7.169 1.00 93.75 214 VAL A O 1
ATOM 1583 N N . ILE A 1 215 ? -1.434 9.700 7.504 1.00 92.62 215 ILE A N 1
ATOM 1584 C CA . ILE A 1 215 ? -2.004 10.179 6.239 1.00 92.62 215 ILE A CA 1
ATOM 1585 C C . ILE A 1 215 ? -1.179 9.657 5.057 1.00 92.62 215 ILE A C 1
ATOM 1587 O O . ILE A 1 215 ? -1.759 9.175 4.084 1.00 92.62 215 ILE A O 1
ATOM 1591 N N . ALA A 1 216 ? 0.155 9.676 5.143 1.00 93.00 216 ALA A N 1
ATOM 1592 C CA . ALA A 1 216 ? 1.019 9.095 4.114 1.00 93.00 216 ALA A CA 1
ATOM 1593 C C . ALA A 1 216 ? 0.730 7.594 3.909 1.00 93.00 216 ALA A C 1
ATOM 1595 O O . ALA A 1 216 ? 0.546 7.142 2.777 1.00 93.00 216 ALA A O 1
ATOM 1596 N N . PHE A 1 217 ? 0.558 6.830 4.996 1.00 93.50 217 PHE A N 1
ATOM 1597 C CA . PHE A 1 217 ? 0.158 5.419 4.930 1.00 93.50 217 PHE A CA 1
ATOM 1598 C C . PHE A 1 217 ? -1.218 5.217 4.266 1.00 93.50 217 PHE A C 1
ATOM 1600 O O . PHE A 1 217 ? -1.387 4.331 3.419 1.00 93.50 217 PHE A O 1
ATOM 1607 N N . ALA A 1 218 ? -2.199 6.064 4.596 1.00 91.31 218 ALA A N 1
ATOM 1608 C CA . ALA A 1 218 ? -3.530 6.061 3.981 1.00 91.31 218 ALA A CA 1
ATOM 1609 C C . ALA A 1 218 ? -3.516 6.478 2.497 1.00 91.31 218 ALA A C 1
ATOM 1611 O O . ALA A 1 218 ? -4.373 6.045 1.726 1.00 91.31 218 ALA A O 1
ATOM 1612 N N . ASN A 1 219 ? -2.499 7.211 2.049 1.00 89.88 219 ASN A N 1
ATOM 1613 C CA . ASN A 1 219 ? -2.293 7.561 0.640 1.00 89.88 219 ASN A CA 1
ATOM 1614 C C . ASN A 1 219 ? -1.411 6.561 -0.128 1.00 89.88 219 ASN A C 1
ATOM 1616 O O . ASN A 1 219 ? -1.178 6.753 -1.314 1.00 89.88 219 ASN A O 1
ATOM 1620 N N . ALA A 1 220 ? -0.953 5.489 0.527 1.00 88.81 220 ALA A N 1
ATOM 1621 C CA . ALA A 1 220 ? -0.005 4.508 -0.015 1.00 88.81 220 ALA A CA 1
ATOM 1622 C C . ALA A 1 220 ? 1.389 5.088 -0.328 1.00 88.81 220 ALA A C 1
ATOM 1624 O O . ALA A 1 220 ? 2.182 4.450 -1.022 1.00 88.81 220 ALA A O 1
ATOM 1625 N N . ASP A 1 221 ? 1.729 6.249 0.242 1.00 90.75 221 ASP A N 1
ATOM 1626 C CA . ASP A 1 221 ? 3.099 6.763 0.254 1.00 90.75 221 ASP A CA 1
ATOM 1627 C C . ASP A 1 221 ? 3.858 6.150 1.438 1.00 90.75 221 ASP A C 1
ATOM 1629 O O . ASP A 1 221 ? 4.011 6.723 2.523 1.00 90.75 221 ASP A O 1
ATOM 1633 N N . PHE A 1 222 ? 4.283 4.904 1.240 1.00 91.12 222 PHE A N 1
ATOM 1634 C CA . PHE A 1 222 ? 5.003 4.138 2.253 1.00 91.12 222 PHE A CA 1
ATOM 1635 C C . PHE A 1 222 ? 6.377 4.738 2.557 1.00 91.12 222 PHE A C 1
ATOM 1637 O O . PHE A 1 222 ? 6.830 4.688 3.698 1.00 91.12 222 PHE A O 1
ATOM 1644 N N . ASP A 1 223 ? 7.018 5.344 1.560 1.00 90.75 223 ASP A N 1
ATOM 1645 C CA . ASP A 1 223 ? 8.336 5.949 1.704 1.00 90.75 223 ASP A CA 1
ATOM 1646 C C . ASP A 1 223 ? 8.278 7.207 2.582 1.00 90.75 223 ASP A C 1
ATOM 1648 O O . ASP A 1 223 ? 9.128 7.390 3.457 1.00 90.75 223 ASP A O 1
ATOM 1652 N N . GLN A 1 224 ? 7.265 8.062 2.400 1.00 92.88 224 GLN A N 1
ATOM 1653 C CA . GLN A 1 224 ? 7.029 9.193 3.297 1.00 92.88 224 GLN A CA 1
ATOM 1654 C C . GLN A 1 224 ? 6.642 8.715 4.701 1.00 92.88 224 GLN A C 1
ATOM 1656 O O . GLN A 1 224 ? 7.210 9.204 5.677 1.00 92.88 224 GLN A O 1
ATOM 1661 N N . CYS A 1 225 ? 5.740 7.734 4.815 1.00 94.75 225 CYS A N 1
ATOM 1662 C CA . CYS A 1 225 ? 5.324 7.185 6.108 1.00 94.75 225 CYS A CA 1
ATOM 1663 C C . CYS A 1 225 ? 6.522 6.682 6.930 1.00 94.75 225 CYS A C 1
ATOM 1665 O O . CYS A 1 225 ? 6.684 7.065 8.093 1.00 94.75 225 CYS A O 1
ATOM 1667 N N . GLU A 1 226 ? 7.398 5.883 6.312 1.00 95.00 226 GLU A N 1
ATOM 1668 C CA . GLU A 1 226 ? 8.598 5.363 6.964 1.00 95.00 226 GLU A CA 1
ATOM 1669 C C . GLU A 1 226 ? 9.525 6.499 7.409 1.00 95.00 226 GLU A C 1
ATOM 1671 O O . GLU A 1 226 ? 9.969 6.517 8.557 1.00 95.00 226 GLU A O 1
ATOM 1676 N N . ARG A 1 227 ? 9.787 7.481 6.535 1.00 94.69 227 ARG A N 1
ATOM 1677 C CA . ARG A 1 227 ? 10.655 8.627 6.855 1.00 94.69 227 ARG A CA 1
ATOM 1678 C C . ARG A 1 227 ? 10.121 9.439 8.028 1.00 94.69 227 ARG A C 1
ATOM 1680 O O . ARG A 1 227 ? 10.894 9.738 8.933 1.00 94.69 227 ARG A O 1
ATOM 1687 N N . CYS A 1 228 ? 8.829 9.763 8.038 1.00 94.44 228 CYS A N 1
ATOM 1688 C CA . CYS A 1 228 ? 8.203 10.508 9.130 1.00 94.44 228 CYS A CA 1
ATOM 1689 C C . CYS A 1 228 ? 8.322 9.750 10.460 1.00 94.44 228 CYS A C 1
ATOM 1691 O O . CYS A 1 228 ? 8.691 10.334 11.475 1.00 94.44 228 CYS A O 1
ATOM 1693 N N . LEU A 1 229 ? 8.070 8.435 10.465 1.00 94.12 229 LEU A N 1
ATOM 1694 C CA . LEU A 1 229 ? 8.206 7.622 11.678 1.00 94.12 229 LEU A CA 1
ATOM 1695 C C . LEU A 1 229 ? 9.664 7.507 12.142 1.00 94.12 229 LEU A C 1
ATOM 1697 O O . LEU A 1 229 ? 9.926 7.622 13.340 1.00 94.12 229 LEU A O 1
ATOM 1701 N N . LEU A 1 230 ? 10.610 7.310 11.219 1.00 94.38 230 LEU A N 1
ATOM 1702 C CA . LEU A 1 230 ? 12.040 7.227 11.526 1.00 94.38 230 LEU A CA 1
ATOM 1703 C C . LEU A 1 230 ? 12.589 8.544 12.089 1.00 94.38 230 LEU A C 1
ATOM 1705 O O . LEU A 1 230 ? 13.333 8.512 13.071 1.00 94.38 230 LEU A O 1
ATOM 1709 N N . ASP A 1 231 ? 12.194 9.689 11.528 1.00 93.81 231 ASP A N 1
ATOM 1710 C CA . ASP A 1 231 ? 12.637 11.016 11.981 1.00 93.81 231 ASP A CA 1
ATOM 1711 C C . ASP A 1 231 ? 12.211 11.308 13.431 1.00 93.81 231 ASP A C 1
ATOM 1713 O O . ASP A 1 231 ? 12.966 11.897 14.211 1.00 93.81 231 ASP A O 1
ATOM 1717 N N . LEU A 1 232 ? 11.045 10.799 13.839 1.00 92.44 232 LEU A N 1
ATOM 1718 C CA . LEU A 1 232 ? 10.549 10.919 15.211 1.00 92.44 232 LEU A CA 1
ATOM 1719 C C . LEU A 1 232 ? 11.322 10.047 16.213 1.00 92.44 232 LEU A C 1
ATOM 1721 O O . LEU A 1 232 ? 11.488 10.455 17.368 1.00 92.44 232 LEU A O 1
ATOM 1725 N N . ILE A 1 233 ? 11.782 8.856 15.804 1.00 93.31 233 ILE A N 1
ATOM 1726 C CA . ILE A 1 233 ? 12.415 7.879 16.712 1.00 93.31 233 ILE A CA 1
ATOM 1727 C C . ILE A 1 233 ? 13.948 7.890 16.701 1.00 93.31 233 ILE A C 1
ATOM 1729 O O . ILE A 1 233 ? 14.560 7.316 17.613 1.00 93.31 233 ILE A O 1
ATOM 1733 N N . GLN A 1 234 ? 14.572 8.514 15.697 1.00 90.12 234 GLN A N 1
ATOM 1734 C CA . GLN A 1 234 ? 16.029 8.588 15.568 1.00 90.12 234 GLN A CA 1
ATOM 1735 C C . GLN A 1 234 ? 16.688 9.272 16.777 1.00 90.12 234 GLN A C 1
ATOM 1737 O O . GLN A 1 234 ? 16.046 9.918 17.609 1.00 90.12 234 GLN A O 1
ATOM 1742 N N . ASN A 1 235 ? 18.010 9.147 16.885 1.00 81.38 235 ASN A N 1
ATOM 1743 C CA . ASN A 1 235 ? 18.763 9.752 17.982 1.00 81.38 235 ASN A CA 1
ATOM 1744 C C . ASN A 1 235 ? 18.615 11.283 17.969 1.00 81.38 235 ASN A C 1
ATOM 1746 O O . ASN A 1 235 ? 19.088 11.944 17.050 1.00 81.38 235 ASN A O 1
ATOM 1750 N N . GLY A 1 236 ? 17.988 11.837 19.010 1.00 79.88 236 GLY A N 1
ATOM 1751 C CA . GLY A 1 236 ? 17.675 13.268 19.108 1.00 79.88 236 GLY A CA 1
ATOM 1752 C C . GLY A 1 236 ? 16.308 13.670 18.539 1.00 79.88 236 GLY A C 1
ATOM 1753 O O . GLY A 1 236 ? 15.972 14.849 18.605 1.00 79.88 236 GLY A O 1
ATOM 1754 N N . GLY A 1 237 ? 15.521 12.718 18.025 1.00 86.25 237 GLY A N 1
ATOM 1755 C CA . GLY A 1 237 ? 14.124 12.932 17.647 1.00 86.25 237 GLY A CA 1
ATOM 1756 C C . GLY A 1 237 ? 13.239 13.243 18.858 1.00 86.25 237 GLY A C 1
ATOM 1757 O O . GLY A 1 237 ? 13.551 12.873 19.995 1.00 86.25 237 GLY A O 1
ATOM 1758 N N . THR A 1 238 ? 12.118 13.925 18.626 1.00 88.00 238 THR A N 1
ATOM 1759 C CA . THR A 1 238 ? 11.198 14.375 19.688 1.00 88.00 238 THR A CA 1
ATOM 1760 C C . THR A 1 238 ? 10.580 13.210 20.462 1.00 88.00 238 THR A C 1
ATOM 1762 O O . THR A 1 238 ? 10.326 13.330 21.660 1.00 88.00 238 THR A O 1
ATOM 1765 N N . ARG A 1 239 ? 10.392 12.061 19.800 1.00 88.19 239 ARG A N 1
ATOM 1766 C CA . ARG A 1 239 ? 9.728 10.867 20.341 1.00 88.19 239 ARG A CA 1
ATOM 1767 C C . ARG A 1 239 ? 10.656 9.668 20.435 1.00 88.19 239 ARG A C 1
ATOM 1769 O O . ARG A 1 239 ? 10.209 8.520 20.416 1.00 88.19 239 ARG A O 1
ATOM 1776 N N . ALA A 1 240 ? 11.950 9.926 20.588 1.00 87.56 240 ALA A N 1
ATOM 1777 C CA . ALA A 1 240 ? 12.955 8.882 20.642 1.00 87.56 240 ALA A CA 1
ATOM 1778 C C . ALA A 1 240 ? 12.609 7.836 21.730 1.00 87.56 240 ALA A C 1
ATOM 1780 O O . ALA A 1 240 ? 12.663 6.638 21.453 1.00 87.56 240 ALA A O 1
ATOM 1781 N N . ASP A 1 241 ? 12.207 8.263 22.927 1.00 89.56 241 ASP A N 1
ATOM 1782 C CA . ASP A 1 241 ? 11.919 7.372 24.066 1.00 89.56 241 ASP A CA 1
ATOM 1783 C C . ASP A 1 241 ? 10.441 6.943 24.157 1.00 89.56 241 ASP A C 1
ATOM 1785 O O . ASP A 1 241 ? 10.023 6.306 25.123 1.00 89.56 241 ASP A O 1
ATOM 1789 N N . HIS A 1 242 ? 9.626 7.275 23.154 1.00 90.81 242 HIS A N 1
ATOM 1790 C CA . HIS A 1 242 ? 8.193 7.002 23.162 1.00 90.81 242 HIS A CA 1
ATOM 1791 C C . HIS A 1 242 ? 7.885 5.625 22.556 1.00 90.81 242 HIS A C 1
ATOM 1793 O O . HIS A 1 242 ? 7.765 5.484 21.338 1.00 90.81 242 HIS A O 1
ATOM 1799 N N . THR A 1 243 ? 7.729 4.603 23.403 1.00 89.56 243 THR A N 1
ATOM 1800 C CA . THR A 1 243 ? 7.554 3.190 23.002 1.00 89.56 243 THR A CA 1
ATOM 1801 C C . THR A 1 243 ? 6.449 2.975 21.969 1.00 89.56 243 THR A C 1
ATOM 1803 O O . THR A 1 243 ? 6.637 2.253 20.996 1.00 89.56 243 THR A O 1
ATOM 1806 N N . GLU A 1 244 ? 5.318 3.649 22.129 1.00 88.19 244 GLU A N 1
ATOM 1807 C CA . GLU A 1 244 ? 4.182 3.577 21.213 1.00 88.19 244 GLU A CA 1
ATOM 1808 C C . GLU A 1 244 ? 4.564 3.971 19.767 1.00 88.19 244 GLU A C 1
ATOM 1810 O O . GLU A 1 244 ? 4.186 3.287 18.818 1.00 88.19 244 GLU A O 1
ATOM 1815 N N . THR A 1 245 ? 5.395 5.001 19.553 1.00 91.56 245 THR A N 1
ATOM 1816 C CA . THR A 1 245 ? 5.827 5.389 18.189 1.00 91.56 245 THR A CA 1
ATOM 1817 C C . THR A 1 245 ? 6.657 4.285 17.530 1.00 91.56 245 THR A C 1
ATOM 1819 O O . THR A 1 245 ? 6.480 4.008 16.346 1.00 91.56 245 THR A O 1
ATOM 1822 N N . TRP A 1 246 ? 7.482 3.580 18.308 1.00 93.44 246 TRP A N 1
ATOM 1823 C CA . TRP A 1 246 ? 8.210 2.404 17.825 1.00 93.44 246 TRP A CA 1
ATOM 1824 C C . TRP A 1 246 ? 7.260 1.259 17.465 1.00 93.44 246 TRP A C 1
ATOM 1826 O O . TRP A 1 246 ? 7.445 0.620 16.434 1.00 93.44 246 TRP A O 1
ATOM 1836 N N . MET A 1 247 ? 6.213 1.031 18.266 1.00 91.44 247 MET A N 1
ATOM 1837 C CA . MET A 1 247 ? 5.190 0.021 17.965 1.00 91.44 247 MET A CA 1
ATOM 1838 C C . MET A 1 247 ? 4.427 0.333 16.672 1.00 91.44 247 MET A C 1
ATOM 1840 O O . MET A 1 247 ? 4.152 -0.583 15.903 1.00 91.44 247 MET A O 1
ATOM 1844 N N . ALA A 1 248 ? 4.152 1.612 16.377 1.00 92.56 248 ALA A N 1
ATOM 1845 C CA . ALA A 1 248 ? 3.571 2.002 15.086 1.00 92.56 248 ALA A CA 1
ATOM 1846 C C . ALA A 1 248 ? 4.486 1.639 13.905 1.00 92.56 248 ALA A C 1
ATOM 1848 O O . ALA A 1 248 ? 3.994 1.143 12.895 1.00 92.56 248 ALA A O 1
ATOM 1849 N N . LEU A 1 249 ? 5.803 1.830 14.037 1.00 94.56 249 LEU A N 1
ATOM 1850 C CA . LEU A 1 249 ? 6.754 1.456 12.988 1.00 94.56 249 LEU A CA 1
ATOM 1851 C C . LEU A 1 249 ? 6.920 -0.071 12.856 1.00 94.56 249 LEU A C 1
ATOM 1853 O O . LEU A 1 249 ? 7.051 -0.587 11.749 1.00 94.56 249 LEU A O 1
ATOM 1857 N N . PHE A 1 250 ? 6.845 -0.827 13.955 1.00 94.62 250 PHE A N 1
ATOM 1858 C CA . PHE A 1 250 ? 6.781 -2.290 13.874 1.00 94.62 250 PHE A CA 1
ATOM 1859 C C . PHE A 1 250 ? 5.533 -2.764 13.119 1.00 94.62 250 PHE A C 1
ATOM 1861 O O . PHE A 1 250 ? 5.636 -3.645 12.264 1.00 94.62 250 PHE A O 1
ATOM 1868 N N . ASP A 1 251 ? 4.369 -2.176 13.401 1.00 92.69 251 ASP A N 1
ATOM 1869 C CA . ASP A 1 251 ? 3.130 -2.488 12.684 1.00 92.69 251 ASP A CA 1
ATOM 1870 C C . ASP A 1 251 ? 3.186 -2.061 11.211 1.00 92.69 251 ASP A C 1
ATOM 1872 O O . ASP A 1 251 ? 2.709 -2.808 10.358 1.00 92.69 251 ASP A O 1
ATOM 1876 N N . PHE A 1 252 ? 3.844 -0.941 10.892 1.00 94.62 252 PHE A N 1
ATOM 1877 C CA . PHE A 1 252 ? 4.132 -0.523 9.516 1.00 94.62 252 PHE A CA 1
ATOM 1878 C 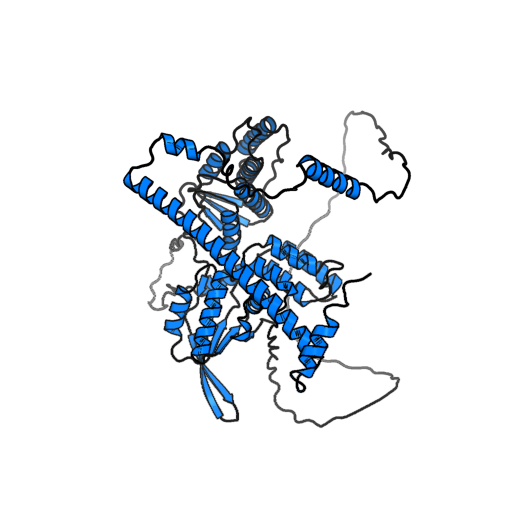C . PHE A 1 252 ? 4.893 -1.612 8.743 1.00 94.62 252 PHE A C 1
ATOM 1880 O O . PHE A 1 252 ? 4.440 -2.065 7.690 1.00 94.62 252 PHE A O 1
ATOM 1887 N N . TYR A 1 253 ? 6.004 -2.116 9.293 1.00 94.69 253 TYR A N 1
ATOM 1888 C CA . TYR A 1 253 ? 6.781 -3.169 8.633 1.00 94.69 253 TYR A CA 1
ATOM 1889 C C . TYR A 1 253 ? 6.020 -4.494 8.517 1.00 94.69 253 TYR A C 1
ATOM 1891 O O . TYR A 1 253 ? 6.168 -5.198 7.517 1.00 94.69 253 TYR A O 1
ATOM 1899 N N . ARG A 1 254 ? 5.166 -4.829 9.493 1.00 93.25 254 ARG A N 1
ATOM 1900 C CA . ARG A 1 254 ? 4.276 -6.002 9.409 1.00 93.25 254 ARG A CA 1
ATOM 1901 C C . ARG A 1 254 ? 3.206 -5.847 8.329 1.00 93.25 254 ARG A C 1
ATOM 1903 O O . ARG A 1 254 ? 2.855 -6.843 7.696 1.00 93.25 254 ARG A O 1
ATOM 1910 N N . ALA A 1 255 ? 2.680 -4.635 8.136 1.00 91.81 255 ALA A N 1
ATOM 1911 C CA . ALA A 1 255 ? 1.670 -4.330 7.123 1.00 91.81 255 ALA A CA 1
ATOM 1912 C C . ALA A 1 255 ? 2.241 -4.425 5.701 1.00 91.81 255 ALA A C 1
ATOM 1914 O O . ALA A 1 255 ? 1.550 -4.883 4.795 1.00 91.81 255 ALA A O 1
ATOM 1915 N N . LEU A 1 256 ? 3.514 -4.063 5.525 1.00 90.62 256 LEU A N 1
ATOM 1916 C CA . LEU A 1 256 ? 4.211 -4.119 4.235 1.00 90.62 256 LEU A CA 1
ATOM 1917 C C . LEU A 1 256 ? 4.980 -5.422 3.977 1.00 90.62 256 LEU A C 1
ATOM 1919 O O . LEU A 1 256 ? 5.587 -5.561 2.920 1.00 90.62 256 LEU A O 1
ATOM 1923 N N . ASP A 1 257 ? 4.953 -6.374 4.914 1.00 89.94 257 ASP A N 1
ATOM 1924 C CA . ASP A 1 257 ? 5.701 -7.639 4.839 1.00 89.94 257 ASP A CA 1
ATOM 1925 C C . ASP A 1 257 ? 7.224 -7.447 4.660 1.00 89.94 257 ASP A C 1
ATOM 1927 O O . ASP A 1 257 ? 7.858 -8.135 3.863 1.00 89.94 257 ASP A O 1
ATOM 1931 N N . LEU A 1 258 ? 7.823 -6.512 5.415 1.00 90.44 258 LEU A N 1
ATOM 1932 C CA . LEU A 1 258 ? 9.254 -6.165 5.371 1.00 90.44 258 LEU A CA 1
ATOM 1933 C C . LEU A 1 258 ? 10.050 -6.727 6.578 1.00 90.44 258 LEU A C 1
ATOM 1935 O O . LEU A 1 258 ? 10.396 -5.975 7.496 1.00 90.44 258 LEU A O 1
ATOM 1939 N N . PRO A 1 259 ? 10.410 -8.030 6.596 1.00 90.69 259 PRO A N 1
ATOM 1940 C CA . PRO A 1 259 ? 11.051 -8.671 7.752 1.00 90.69 259 PRO A CA 1
ATOM 1941 C C . PRO A 1 259 ? 12.442 -8.109 8.062 1.00 90.69 259 PRO A C 1
ATOM 1943 O O . PRO A 1 259 ? 12.798 -7.918 9.219 1.00 90.69 259 PRO A O 1
ATOM 1946 N N . HIS A 1 260 ? 13.234 -7.790 7.035 1.00 90.44 260 HIS A N 1
ATOM 1947 C CA . HIS A 1 260 ? 14.610 -7.331 7.239 1.00 90.44 260 HIS A CA 1
ATOM 1948 C C . HIS A 1 260 ? 14.673 -5.954 7.918 1.00 90.44 260 HIS A C 1
ATOM 1950 O O . HIS A 1 260 ? 15.520 -5.714 8.776 1.00 90.44 260 HIS A O 1
ATOM 1956 N N . GLN A 1 261 ? 13.776 -5.033 7.551 1.00 91.81 261 GLN A N 1
ATOM 1957 C CA . GLN A 1 261 ? 13.689 -3.727 8.210 1.00 91.81 261 GLN A CA 1
ATOM 1958 C C . GLN A 1 261 ? 13.157 -3.866 9.643 1.00 91.81 261 GLN A C 1
ATOM 1960 O O . GLN A 1 261 ? 13.695 -3.240 10.557 1.00 91.81 261 GLN A O 1
ATOM 1965 N N . PHE A 1 262 ? 12.190 -4.765 9.860 1.00 95.38 262 PHE A N 1
ATOM 1966 C CA . PHE A 1 262 ? 11.684 -5.100 11.189 1.00 95.38 262 PHE A CA 1
ATOM 1967 C C . PHE A 1 262 ? 12.781 -5.622 12.124 1.00 95.38 262 PHE A C 1
ATOM 1969 O O . PHE A 1 262 ? 12.895 -5.147 13.252 1.00 95.38 262 PHE A O 1
ATOM 1976 N N . ASP A 1 263 ? 13.617 -6.553 11.661 1.00 94.06 263 ASP A N 1
ATOM 1977 C CA . ASP A 1 263 ? 14.697 -7.129 12.470 1.00 94.06 263 ASP A CA 1
ATOM 1978 C C . ASP A 1 263 ? 15.749 -6.073 12.854 1.00 94.06 263 ASP A C 1
ATOM 1980 O O . ASP A 1 263 ? 16.207 -6.022 13.999 1.00 94.06 263 ASP A O 1
ATOM 1984 N N . ASN A 1 264 ? 16.085 -5.165 11.932 1.00 93.81 264 ASN A N 1
ATOM 1985 C CA . ASN A 1 264 ? 16.989 -4.045 12.218 1.00 93.81 264 ASN A CA 1
ATOM 1986 C C . ASN A 1 264 ? 16.401 -3.080 13.263 1.00 93.81 264 ASN A C 1
ATOM 1988 O O . ASN A 1 264 ? 17.108 -2.630 14.175 1.00 93.81 264 ASN A O 1
ATOM 1992 N N . LEU A 1 265 ? 15.099 -2.790 13.173 1.00 94.44 265 LEU A N 1
ATOM 1993 C CA . LEU A 1 265 ? 14.402 -1.985 14.173 1.00 94.44 265 LEU A CA 1
ATOM 1994 C C . LEU A 1 265 ? 14.350 -2.699 15.530 1.00 94.44 265 LEU A C 1
ATOM 1996 O O . LEU A 1 265 ? 14.592 -2.068 16.557 1.00 94.44 265 LEU A O 1
ATOM 2000 N N . ALA A 1 266 ? 14.105 -4.012 15.542 1.00 94.31 266 ALA A N 1
ATOM 2001 C CA . ALA A 1 266 ? 14.061 -4.842 16.745 1.00 94.31 266 ALA A CA 1
ATOM 2002 C C . ALA A 1 266 ? 15.383 -4.812 17.521 1.00 94.31 266 ALA A C 1
ATOM 2004 O O . ALA A 1 266 ? 15.374 -4.671 18.747 1.00 94.31 266 ALA A O 1
ATOM 2005 N N . LEU A 1 267 ? 16.519 -4.869 16.818 1.00 93.25 267 LEU A N 1
ATOM 2006 C CA . LEU A 1 267 ? 17.844 -4.733 17.428 1.00 93.25 267 LEU A CA 1
ATOM 2007 C C . LEU A 1 267 ? 18.019 -3.367 18.102 1.00 93.25 267 LEU A C 1
ATOM 2009 O O . LEU A 1 267 ? 18.451 -3.296 19.254 1.00 93.25 267 LEU A O 1
ATOM 2013 N N . THR A 1 268 ? 17.646 -2.292 17.409 1.00 92.69 268 THR A N 1
ATOM 2014 C CA . THR A 1 268 ? 17.766 -0.921 17.929 1.00 92.69 268 THR A CA 1
ATOM 2015 C C . THR A 1 268 ? 16.826 -0.692 19.118 1.00 92.69 268 THR A C 1
ATOM 2017 O O . THR A 1 268 ? 17.220 -0.109 20.129 1.00 92.69 268 THR A O 1
ATOM 2020 N N . PHE A 1 269 ? 15.601 -1.217 19.043 1.00 93.81 269 PHE A N 1
ATOM 2021 C CA . PHE A 1 269 ? 14.608 -1.157 20.112 1.00 93.81 269 PHE A CA 1
ATOM 2022 C C . PHE A 1 269 ? 15.094 -1.873 21.378 1.00 93.81 269 PHE A C 1
ATOM 2024 O O . PHE A 1 269 ? 15.050 -1.301 22.469 1.00 93.81 269 PHE A O 1
ATOM 2031 N N . ALA A 1 270 ? 15.616 -3.095 21.236 1.00 93.38 270 ALA A N 1
ATOM 2032 C CA . ALA A 1 270 ? 16.131 -3.875 22.357 1.00 93.38 270 ALA A CA 1
ATOM 2033 C C . ALA A 1 270 ? 17.339 -3.198 23.025 1.00 93.38 270 ALA A C 1
ATOM 2035 O O . ALA A 1 270 ? 17.433 -3.182 24.252 1.00 93.38 270 ALA A O 1
ATOM 2036 N N . GLN A 1 271 ? 18.233 -2.588 22.238 1.00 91.81 271 GLN A N 1
ATOM 2037 C CA . GLN A 1 271 ? 19.364 -1.816 22.765 1.00 91.81 271 GLN A CA 1
ATOM 2038 C C . GLN A 1 271 ? 18.915 -0.579 23.546 1.00 91.81 271 GLN A C 1
ATOM 2040 O O . GLN A 1 271 ? 19.533 -0.234 24.552 1.00 91.81 271 GLN A O 1
ATOM 2045 N N . LYS A 1 272 ? 17.852 0.087 23.088 1.00 89.88 272 LYS A N 1
ATOM 2046 C CA . LYS A 1 272 ? 17.381 1.343 23.668 1.00 89.88 272 LYS A CA 1
ATOM 2047 C C . LYS A 1 272 ? 16.544 1.152 24.930 1.00 89.88 272 LYS A C 1
ATOM 2049 O O . LYS A 1 272 ? 16.801 1.803 25.938 1.00 89.88 272 LYS A O 1
ATOM 2054 N N . PHE A 1 273 ? 15.547 0.273 24.873 1.00 91.44 273 PHE A N 1
ATOM 2055 C CA . PHE A 1 273 ? 14.584 0.083 25.960 1.00 91.44 273 PHE A CA 1
ATOM 2056 C C . PHE A 1 273 ? 14.964 -1.058 26.911 1.00 91.44 273 PHE A C 1
ATOM 2058 O O . PHE A 1 273 ? 14.390 -1.164 27.991 1.00 91.44 273 PHE A O 1
ATOM 2065 N N . GLY A 1 274 ? 15.902 -1.934 26.526 1.00 89.56 274 GLY A N 1
ATOM 2066 C CA . GLY A 1 274 ? 16.235 -3.136 27.300 1.00 89.56 274 GLY A CA 1
ATOM 2067 C C . GLY A 1 274 ? 15.086 -4.151 27.372 1.00 89.56 274 GLY A C 1
ATOM 2068 O O . GLY A 1 274 ? 15.118 -5.056 28.205 1.00 89.56 274 GLY A O 1
ATOM 2069 N N . LEU A 1 275 ? 14.065 -3.991 26.524 1.00 90.62 275 LEU A N 1
ATOM 2070 C CA . LEU A 1 275 ? 12.892 -4.854 26.432 1.00 90.62 275 LEU A CA 1
ATOM 2071 C C . LEU A 1 275 ? 13.024 -5.802 25.240 1.00 90.62 275 LEU A C 1
ATOM 2073 O O . LEU A 1 275 ? 13.682 -5.490 24.245 1.00 90.62 275 LEU A O 1
ATOM 2077 N N . SER A 1 276 ? 12.363 -6.957 25.316 1.00 89.69 276 SER A N 1
ATOM 2078 C CA . SER A 1 276 ? 12.213 -7.824 24.150 1.00 89.69 276 SER A CA 1
ATOM 2079 C C . SER A 1 276 ? 11.393 -7.105 23.082 1.00 89.69 276 SER A C 1
ATOM 2081 O O . SER A 1 276 ? 10.301 -6.611 23.368 1.00 89.69 276 SER A O 1
ATOM 2083 N N . ALA A 1 277 ? 11.915 -7.075 21.858 1.00 90.19 277 ALA A N 1
ATOM 2084 C CA . ALA A 1 277 ? 11.177 -6.598 20.700 1.00 90.19 277 ALA A CA 1
ATOM 2085 C C . ALA A 1 277 ? 9.938 -7.479 20.443 1.00 90.19 277 ALA A C 1
ATOM 2087 O O . ALA A 1 277 ? 9.933 -8.664 20.800 1.00 90.19 277 ALA A O 1
ATOM 2088 N N . PRO A 1 278 ? 8.882 -6.919 19.834 1.00 90.69 278 PRO A N 1
ATOM 2089 C CA . PRO A 1 278 ? 7.672 -7.673 19.556 1.00 90.69 278 PRO A CA 1
ATOM 2090 C C . PRO A 1 278 ? 7.919 -8.739 18.470 1.00 90.69 278 PRO A C 1
ATOM 2092 O O . PRO A 1 278 ? 8.846 -8.639 17.670 1.00 90.69 278 PRO A O 1
ATOM 2095 N N . GLN A 1 279 ? 7.089 -9.787 18.431 1.00 91.88 279 GLN A N 1
ATOM 2096 C CA . GLN A 1 279 ? 7.295 -10.914 17.511 1.00 91.88 279 GLN A CA 1
ATOM 2097 C C . GLN A 1 279 ? 6.964 -10.546 16.055 1.00 91.88 279 GLN A C 1
ATOM 2099 O O . GLN A 1 279 ? 5.932 -9.927 15.787 1.00 91.88 279 GLN A O 1
ATOM 2104 N N . TRP A 1 280 ? 7.791 -10.980 15.102 1.00 93.31 280 TRP A N 1
ATOM 2105 C CA . TRP A 1 280 ? 7.488 -10.852 13.676 1.00 93.31 280 TRP A CA 1
ATOM 2106 C C . TRP A 1 280 ? 6.310 -11.740 13.251 1.00 93.31 280 TRP A C 1
ATOM 2108 O O . TRP A 1 280 ? 6.243 -12.923 13.592 1.00 93.31 280 TRP A O 1
ATOM 2118 N N . TYR A 1 281 ? 5.405 -11.172 12.457 1.00 92.06 281 TYR A N 1
ATOM 2119 C CA . TYR A 1 281 ? 4.412 -11.893 11.668 1.00 92.06 281 TYR A CA 1
ATOM 2120 C C . TYR A 1 281 ? 3.977 -11.017 10.491 1.00 92.06 281 TYR A C 1
ATOM 2122 O O . TYR A 1 281 ? 3.964 -9.795 10.598 1.00 92.06 281 TYR A O 1
ATOM 2130 N N . SER A 1 282 ? 3.553 -11.639 9.396 1.00 90.38 282 SER A N 1
ATOM 2131 C CA . SER A 1 282 ? 3.054 -10.929 8.218 1.00 90.38 282 SER A CA 1
ATOM 2132 C C . SER A 1 282 ? 1.549 -10.673 8.331 1.00 90.38 282 SER A C 1
ATOM 2134 O O . SER A 1 282 ? 0.769 -11.621 8.483 1.00 90.38 282 SER A O 1
ATOM 2136 N N . LEU A 1 283 ? 1.125 -9.404 8.289 1.00 89.56 283 LEU A N 1
ATOM 2137 C CA . LEU A 1 283 ? -0.297 -9.046 8.202 1.00 89.56 283 LEU A CA 1
ATOM 2138 C C . LEU A 1 283 ? -0.902 -9.475 6.852 1.00 89.56 283 LEU A C 1
ATOM 2140 O O . LEU A 1 283 ? -1.927 -10.157 6.883 1.00 89.56 283 LEU A O 1
ATOM 2144 N N . PRO A 1 284 ? -0.265 -9.195 5.696 1.00 88.50 284 PRO A N 1
ATOM 2145 C CA . PRO A 1 284 ? -0.653 -9.745 4.394 1.00 88.50 284 PRO A CA 1
ATOM 2146 C C . PRO A 1 284 ? -0.967 -11.246 4.404 1.00 88.50 284 PRO A C 1
ATOM 2148 O O . PRO A 1 284 ? -2.036 -11.677 3.972 1.00 88.50 284 PRO A O 1
ATOM 2151 N N . ASP A 1 285 ? -0.074 -12.054 4.976 1.00 86.44 285 ASP A N 1
ATOM 2152 C CA . ASP A 1 285 ? -0.235 -13.509 5.055 1.00 86.44 285 ASP A CA 1
ATOM 2153 C C . ASP A 1 285 ? -1.391 -13.919 5.990 1.00 86.44 285 ASP A C 1
ATOM 2155 O O . ASP A 1 285 ? -2.146 -14.848 5.696 1.00 86.44 285 ASP A O 1
ATOM 2159 N N . LYS A 1 286 ? -1.597 -13.202 7.106 1.00 87.56 286 LYS A N 1
ATOM 2160 C CA . LYS A 1 286 ? -2.770 -13.409 7.978 1.00 87.56 286 LYS A CA 1
ATOM 2161 C C . LYS A 1 286 ? -4.076 -13.154 7.227 1.00 87.56 286 LYS A C 1
ATOM 2163 O O . LYS A 1 286 ? -4.979 -13.987 7.303 1.00 87.56 286 LYS A O 1
ATOM 2168 N N . VAL A 1 287 ? -4.161 -12.054 6.478 1.00 86.75 287 VAL A N 1
ATOM 2169 C CA . VAL A 1 287 ? -5.335 -11.725 5.654 1.00 86.75 287 VAL A CA 1
ATOM 2170 C C . VAL A 1 287 ? -5.545 -12.784 4.574 1.00 86.75 287 VAL A C 1
ATOM 2172 O O . VAL A 1 287 ? -6.647 -13.309 4.437 1.00 86.75 287 VAL A O 1
ATOM 2175 N N . ALA A 1 288 ? -4.489 -13.181 3.863 1.00 83.25 288 ALA A N 1
ATOM 2176 C CA . ALA A 1 288 ? -4.574 -14.210 2.830 1.00 83.25 288 ALA A CA 1
ATOM 2177 C C . ALA A 1 288 ? -5.099 -15.550 3.380 1.00 83.25 288 ALA A C 1
ATOM 2179 O O . ALA A 1 288 ? -5.977 -16.168 2.771 1.00 83.25 288 ALA A O 1
ATOM 2180 N N . ARG A 1 289 ? -4.619 -15.985 4.555 1.00 84.75 289 ARG A N 1
ATOM 2181 C CA . ARG A 1 289 ? -5.118 -17.196 5.234 1.00 84.75 289 ARG A CA 1
ATOM 2182 C C . ARG A 1 289 ? -6.571 -17.061 5.670 1.00 84.75 289 ARG A C 1
ATOM 2184 O O . ARG A 1 289 ? -7.336 -18.008 5.505 1.00 84.75 289 ARG A O 1
ATOM 2191 N N . PHE A 1 290 ? -6.950 -15.908 6.209 1.00 84.81 290 PHE A N 1
ATOM 2192 C CA . PHE A 1 290 ? -8.319 -15.635 6.630 1.00 84.81 290 PHE A CA 1
ATOM 2193 C C . PHE A 1 290 ? -9.299 -15.704 5.455 1.00 84.81 290 PHE A C 1
ATOM 2195 O O . PHE A 1 290 ? -10.289 -16.432 5.512 1.00 84.81 290 PHE A O 1
ATOM 2202 N N . LEU A 1 291 ? -8.971 -15.045 4.342 1.00 81.12 291 LEU A N 1
ATOM 2203 C CA . LEU A 1 291 ? -9.778 -15.081 3.121 1.00 81.12 291 LEU A CA 1
ATOM 2204 C C . LEU A 1 291 ? -9.870 -16.494 2.529 1.00 81.12 291 LEU A C 1
ATOM 2206 O O . LEU A 1 291 ? -10.926 -16.894 2.040 1.00 81.12 291 LEU A O 1
ATOM 2210 N N . ALA A 1 292 ? -8.793 -17.282 2.615 1.00 79.31 292 ALA A N 1
ATOM 2211 C CA . ALA A 1 292 ? -8.810 -18.681 2.194 1.00 79.31 292 ALA A CA 1
ATOM 2212 C C . ALA A 1 292 ? -9.739 -19.553 3.063 1.00 79.31 292 ALA A C 1
ATOM 2214 O O . ALA A 1 292 ? -10.384 -20.458 2.537 1.00 79.31 292 ALA A O 1
ATOM 2215 N N . GLN A 1 293 ? -9.836 -19.277 4.369 1.00 80.00 293 GLN A N 1
ATOM 2216 C CA . GLN A 1 293 ? -10.696 -20.010 5.310 1.00 80.00 293 GLN A CA 1
ATOM 2217 C C . GLN A 1 293 ? -12.174 -19.612 5.223 1.00 80.00 293 GLN A C 1
ATOM 2219 O O . GLN A 1 293 ? -13.045 -20.449 5.447 1.00 80.00 293 GLN A O 1
ATOM 2224 N N . GLN A 1 294 ? -12.470 -18.351 4.896 1.00 68.50 294 GLN A N 1
ATOM 2225 C CA . GLN A 1 294 ? -13.847 -17.872 4.742 1.00 68.50 294 GLN A CA 1
ATOM 2226 C C . GLN A 1 294 ? -14.548 -18.387 3.488 1.00 68.50 294 GLN A C 1
ATOM 2228 O O . GLN A 1 294 ? -15.778 -18.320 3.395 1.00 68.50 294 GLN A O 1
ATOM 2233 N N . LYS A 1 295 ? -13.794 -18.909 2.517 1.00 59.53 295 LYS A N 1
ATOM 2234 C CA . LYS A 1 295 ? -14.379 -19.568 1.357 1.00 59.53 295 LYS A CA 1
ATOM 2235 C C . LYS A 1 295 ? -15.171 -20.777 1.871 1.00 59.53 295 LYS A C 1
ATOM 2237 O O . LYS A 1 295 ? -14.566 -21.687 2.440 1.00 59.53 295 LYS A O 1
ATOM 2242 N N . PRO A 1 296 ? -16.510 -20.816 1.719 1.00 41.50 296 PRO A N 1
ATOM 2243 C CA . PRO A 1 296 ? -17.260 -21.988 2.130 1.00 41.50 296 PRO A CA 1
ATOM 2244 C C . PRO A 1 296 ? -16.677 -23.182 1.382 1.00 41.50 296 PRO A C 1
ATOM 2246 O O . PRO A 1 296 ? -16.446 -23.096 0.174 1.00 41.50 296 PRO A O 1
ATOM 2249 N N . ALA A 1 297 ? -16.429 -24.270 2.109 1.00 37.28 297 ALA A N 1
ATOM 2250 C CA . ALA A 1 297 ? -16.064 -25.567 1.564 1.00 37.28 297 ALA A CA 1
ATOM 2251 C C . ALA A 1 297 ? -17.196 -26.086 0.657 1.00 37.28 297 ALA A C 1
ATOM 2253 O O . ALA A 1 297 ? -17.939 -27.004 1.000 1.00 37.28 297 ALA A O 1
ATOM 2254 N N . ALA A 1 298 ? -17.363 -25.478 -0.515 1.00 40.75 298 ALA A N 1
ATOM 2255 C CA . ALA A 1 298 ? -18.076 -26.070 -1.619 1.00 40.75 298 ALA A CA 1
ATOM 2256 C C . ALA A 1 298 ? -17.249 -27.298 -2.011 1.00 40.75 298 ALA A C 1
ATOM 2258 O O . ALA A 1 298 ? -16.202 -27.164 -2.633 1.00 40.75 298 ALA A O 1
ATOM 2259 N N . GLN A 1 299 ? -17.737 -28.469 -1.587 1.00 42.19 299 GLN A N 1
ATOM 2260 C CA . GLN A 1 299 ? -17.125 -29.805 -1.649 1.00 42.19 299 GLN A CA 1
ATOM 2261 C C . GLN A 1 299 ? -16.429 -30.308 -0.371 1.00 42.19 299 GLN A C 1
ATOM 2263 O O . GLN A 1 299 ? -15.469 -31.072 -0.440 1.00 42.19 299 GLN A O 1
ATOM 2268 N N . ALA A 1 300 ? -17.003 -30.058 0.808 1.00 35.28 300 ALA A N 1
ATOM 2269 C CA . ALA A 1 300 ? -17.054 -31.149 1.783 1.00 35.28 300 ALA A CA 1
ATOM 2270 C C . ALA A 1 300 ? -18.014 -32.221 1.230 1.00 35.28 300 ALA A C 1
ATOM 2272 O O . ALA A 1 300 ? -19.232 -32.106 1.366 1.00 35.28 300 ALA A O 1
ATOM 2273 N N . LYS A 1 301 ? -17.474 -33.215 0.509 1.00 38.06 301 LYS A N 1
ATOM 2274 C CA . LYS A 1 301 ? -18.221 -34.419 0.114 1.00 38.06 301 LYS A CA 1
ATOM 2275 C C . LYS A 1 301 ? -18.883 -35.005 1.363 1.00 38.06 301 LYS A C 1
ATOM 2277 O O . LYS A 1 301 ? -18.206 -35.264 2.356 1.00 38.06 301 LYS A O 1
ATOM 2282 N N . SER A 1 302 ? -20.194 -35.198 1.300 1.00 31.72 302 SER A N 1
ATOM 2283 C CA . SER A 1 302 ? -20.960 -35.944 2.293 1.00 31.72 302 SER A CA 1
ATOM 2284 C C . SER A 1 302 ? -20.370 -37.352 2.462 1.00 31.72 302 SER A C 1
ATOM 2286 O O . SER A 1 302 ? -20.139 -38.027 1.455 1.00 31.72 302 SER A O 1
ATOM 2288 N N . PRO A 1 303 ? -20.123 -37.821 3.696 1.00 43.03 303 PRO A N 1
ATOM 2289 C CA . PRO A 1 303 ? -19.741 -39.196 3.961 1.00 43.03 303 PRO A CA 1
ATOM 2290 C C . PRO A 1 303 ? -21.014 -40.034 4.099 1.00 43.03 303 PRO A C 1
ATOM 2292 O O . PRO A 1 303 ? -21.406 -40.369 5.204 1.00 43.03 303 PRO A O 1
ATOM 2295 N N . ASP A 1 304 ? -21.687 -40.308 2.987 1.00 36.06 304 ASP A N 1
ATOM 2296 C CA . ASP A 1 304 ? -22.725 -41.341 2.923 1.00 36.06 304 ASP A CA 1
ATOM 2297 C C . ASP A 1 304 ? -22.914 -41.732 1.457 1.00 36.06 304 ASP A C 1
ATOM 2299 O O . ASP A 1 304 ? -23.612 -41.066 0.701 1.00 36.06 304 ASP A O 1
ATOM 2303 N N . ASP A 1 305 ? -22.168 -42.748 1.029 1.00 35.62 305 ASP A N 1
ATOM 2304 C CA . ASP A 1 305 ? -22.759 -43.898 0.352 1.00 35.62 305 ASP A CA 1
ATOM 2305 C C . ASP A 1 305 ? -21.751 -45.054 0.314 1.00 35.62 305 ASP A C 1
ATOM 2307 O O . ASP A 1 305 ? -20.536 -44.901 0.174 1.00 35.62 305 ASP A O 1
ATOM 2311 N N . THR A 1 306 ? -22.301 -46.230 0.561 1.00 38.31 306 THR A N 1
ATOM 2312 C CA . THR A 1 306 ? -21.664 -47.476 0.968 1.00 38.31 306 THR A CA 1
ATOM 2313 C C . THR A 1 306 ? -20.750 -48.120 -0.075 1.00 38.31 306 THR A C 1
ATOM 2315 O O . THR A 1 306 ? -21.103 -48.228 -1.243 1.00 38.31 306 THR A O 1
ATOM 2318 N N . ALA A 1 307 ? -19.623 -48.632 0.428 1.00 42.12 307 ALA A N 1
ATOM 2319 C CA . ALA A 1 307 ? -18.910 -49.851 0.043 1.00 42.12 307 ALA A CA 1
ATOM 2320 C C . ALA A 1 307 ? -19.217 -50.481 -1.333 1.00 42.12 307 ALA A C 1
ATOM 2322 O O . ALA A 1 307 ? -20.194 -51.208 -1.477 1.00 42.12 307 ALA A O 1
ATOM 2323 N N . ASP A 1 308 ? -18.253 -50.379 -2.253 1.00 32.41 308 ASP A N 1
ATOM 2324 C CA . ASP A 1 308 ? -17.738 -51.581 -2.913 1.00 32.41 308 ASP A CA 1
ATOM 2325 C C . ASP A 1 308 ? -16.269 -51.404 -3.331 1.00 32.41 308 ASP A C 1
ATOM 2327 O O . ASP A 1 308 ? -15.812 -50.314 -3.679 1.00 32.41 308 ASP A O 1
ATOM 2331 N N . ALA A 1 309 ? -15.499 -52.478 -3.195 1.00 34.62 309 ALA A N 1
ATOM 2332 C CA . ALA A 1 309 ? -14.043 -52.477 -3.226 1.00 34.62 309 ALA A CA 1
ATOM 2333 C C . ALA A 1 309 ? -13.458 -52.700 -4.633 1.00 34.62 309 ALA A C 1
ATOM 2335 O O . ALA A 1 309 ? -13.799 -53.680 -5.289 1.00 34.62 309 ALA A O 1
ATOM 2336 N N . SER A 1 310 ? -12.470 -51.883 -5.030 1.00 29.67 310 SER A N 1
ATOM 2337 C CA . SER A 1 310 ? -11.214 -52.362 -5.643 1.00 29.67 310 SER A CA 1
ATOM 2338 C C . SER A 1 310 ? -10.159 -51.241 -5.760 1.00 29.67 310 SER A C 1
ATOM 2340 O O . SER A 1 310 ? -10.510 -50.133 -6.164 1.00 29.67 310 SER A O 1
ATOM 2342 N N . PRO A 1 311 ? -8.872 -51.488 -5.434 1.00 39.78 311 PRO A N 1
ATOM 2343 C CA . PRO A 1 311 ? -7.805 -50.491 -5.503 1.00 39.78 311 PRO A CA 1
ATOM 2344 C C . PRO A 1 311 ? -7.048 -50.583 -6.839 1.00 39.78 311 PRO A C 1
ATOM 2346 O O . PRO A 1 311 ? -6.411 -51.594 -7.133 1.00 39.78 311 PRO A O 1
ATOM 2349 N N . GLY A 1 312 ? -7.068 -49.524 -7.647 1.00 29.48 312 GLY A N 1
ATOM 2350 C CA . GLY A 1 312 ? -6.289 -49.476 -8.883 1.00 29.48 312 GLY A CA 1
ATOM 2351 C C . GLY A 1 312 ? -6.246 -48.083 -9.501 1.00 29.48 312 GLY A C 1
ATOM 2352 O O . GLY A 1 312 ? -7.287 -47.528 -9.814 1.00 29.48 312 GLY A O 1
ATOM 2353 N N . ALA A 1 313 ? -5.021 -47.588 -9.702 1.00 30.58 313 ALA A N 1
ATOM 2354 C CA . ALA A 1 313 ? -4.630 -46.327 -10.339 1.00 30.58 313 ALA A CA 1
ATOM 2355 C C . ALA A 1 313 ? -4.912 -45.042 -9.535 1.00 30.58 313 ALA A C 1
ATOM 2357 O O . ALA A 1 313 ? -6.012 -44.502 -9.498 1.00 30.58 313 ALA A O 1
ATOM 2358 N N . ALA A 1 314 ? -3.845 -44.525 -8.921 1.00 34.44 314 ALA A N 1
ATOM 2359 C CA . ALA A 1 314 ? -3.760 -43.152 -8.451 1.00 34.44 314 ALA A CA 1
ATOM 2360 C C . ALA A 1 314 ? -3.748 -42.202 -9.661 1.00 34.44 314 ALA A C 1
ATOM 2362 O O . ALA A 1 314 ? -2.688 -41.839 -10.166 1.00 34.44 314 ALA A O 1
ATOM 2363 N N . GLU A 1 315 ? -4.929 -41.817 -10.132 1.00 31.67 315 GLU A N 1
ATOM 2364 C CA . GLU A 1 315 ? -5.106 -40.581 -10.885 1.00 31.67 315 GLU A CA 1
ATOM 2365 C C . GLU A 1 315 ? -5.410 -39.475 -9.876 1.00 31.67 315 GLU A C 1
ATOM 2367 O O . GLU A 1 315 ? -6.418 -39.499 -9.166 1.00 31.67 315 GLU A O 1
ATOM 2372 N N . SER A 1 316 ? -4.471 -38.535 -9.759 1.00 31.98 316 SER A N 1
ATOM 2373 C CA . SER A 1 316 ? -4.633 -37.297 -9.004 1.00 31.98 316 SER A CA 1
ATOM 2374 C C . SER A 1 316 ? -5.978 -36.655 -9.357 1.00 31.98 316 SER A C 1
ATOM 2376 O O . SER A 1 316 ? -6.267 -36.506 -10.547 1.00 31.98 316 SER A O 1
ATOM 2378 N N . PRO A 1 317 ? -6.806 -36.244 -8.379 1.00 38.66 317 PRO A N 1
ATOM 2379 C CA . PRO A 1 317 ? -8.024 -35.523 -8.699 1.00 38.66 317 PRO A CA 1
ATOM 2380 C C . PRO A 1 317 ? -7.605 -34.224 -9.384 1.00 38.66 317 PRO A C 1
ATOM 2382 O O . PRO A 1 317 ? -6.881 -33.420 -8.796 1.00 38.66 317 PRO A O 1
ATOM 2385 N N . ALA A 1 318 ? -8.016 -34.056 -10.643 1.00 34.66 318 ALA A N 1
ATOM 2386 C CA . ALA A 1 318 ? -7.899 -32.803 -11.364 1.00 34.66 318 ALA A CA 1
ATOM 2387 C C . ALA A 1 318 ? -8.572 -31.726 -10.510 1.00 34.66 318 ALA A C 1
ATOM 2389 O O . ALA A 1 318 ? -9.799 -31.655 -10.424 1.00 34.66 318 ALA A O 1
ATOM 2390 N N . ALA A 1 319 ? -7.743 -30.957 -9.804 1.00 36.00 319 ALA A N 1
ATOM 2391 C CA . ALA A 1 319 ? -8.168 -29.786 -9.075 1.00 36.00 319 ALA A CA 1
ATOM 2392 C C . ALA A 1 319 ? -8.905 -28.901 -10.074 1.00 36.00 319 ALA A C 1
ATOM 2394 O O . ALA A 1 319 ? -8.373 -28.600 -11.145 1.00 36.00 319 ALA A O 1
ATOM 2395 N N . SER A 1 320 ? -10.141 -28.539 -9.746 1.00 34.56 320 SER A N 1
ATOM 2396 C CA . SER A 1 320 ? -10.870 -27.465 -10.406 1.00 34.56 320 SER A CA 1
ATOM 2397 C C . SER A 1 320 ? -9.879 -26.333 -10.676 1.00 34.56 320 SER A C 1
ATOM 2399 O O . SER A 1 320 ? -9.297 -25.812 -9.725 1.00 34.56 320 SER A O 1
ATOM 2401 N N . ILE A 1 321 ? -9.609 -26.030 -11.950 1.00 46.97 321 ILE A N 1
ATOM 2402 C CA . ILE A 1 321 ? -8.679 -24.967 -12.337 1.00 46.97 321 ILE A CA 1
ATOM 2403 C C . ILE A 1 321 ? -9.337 -23.664 -11.888 1.00 46.97 321 ILE A C 1
ATOM 2405 O O . ILE A 1 321 ? -10.176 -23.103 -12.591 1.00 46.97 321 ILE A O 1
ATOM 2409 N N . GLU A 1 322 ? -9.049 -23.237 -10.660 1.00 50.84 322 GLU A N 1
ATOM 2410 C CA . GLU A 1 322 ? -9.418 -21.904 -10.213 1.00 50.84 322 GLU A CA 1
ATOM 2411 C C . GLU A 1 322 ? -8.696 -20.901 -11.117 1.00 50.84 322 GLU A C 1
ATOM 2413 O O . GLU A 1 322 ? -7.528 -21.128 -11.454 1.00 50.84 322 GLU A O 1
ATOM 2418 N N . PRO A 1 323 ? -9.354 -19.804 -11.532 1.00 56.62 323 PRO A N 1
ATOM 2419 C CA . PRO A 1 323 ? -8.653 -18.759 -12.254 1.00 56.62 323 PRO A CA 1
ATOM 2420 C C . PRO A 1 323 ? -7.498 -18.278 -11.375 1.00 56.62 323 PRO A C 1
ATOM 2422 O O . PRO A 1 323 ? -7.686 -17.951 -10.197 1.00 56.62 323 PRO A O 1
ATOM 2425 N N . ALA A 1 324 ? -6.287 -18.285 -11.934 1.00 64.50 324 ALA A N 1
ATOM 2426 C CA . ALA A 1 324 ? -5.138 -17.694 -11.274 1.00 64.50 324 ALA A CA 1
ATOM 2427 C C . ALA A 1 324 ? -5.504 -16.248 -10.923 1.00 64.50 324 ALA A C 1
ATOM 2429 O O . ALA A 1 324 ? -6.008 -15.511 -11.768 1.00 64.50 324 ALA A O 1
ATOM 2430 N N . HIS A 1 325 ? -5.328 -15.866 -9.662 1.00 76.75 325 HIS A N 1
ATOM 2431 C CA . HIS A 1 325 ? -5.543 -14.490 -9.239 1.00 76.75 325 HIS A CA 1
ATOM 2432 C C . HIS A 1 325 ? -4.211 -13.762 -9.313 1.00 76.75 325 HIS A C 1
ATOM 2434 O O . HIS A 1 325 ? -3.188 -14.313 -8.908 1.00 76.75 325 HIS A O 1
ATOM 2440 N N . GLY A 1 326 ? -4.217 -12.545 -9.829 1.00 84.31 326 GLY A N 1
ATOM 2441 C CA . GLY A 1 326 ? -2.985 -11.865 -10.183 1.00 84.31 326 GLY A CA 1
ATOM 2442 C C . GLY A 1 326 ? -3.226 -10.429 -10.589 1.00 84.31 326 GLY A C 1
ATOM 2443 O O . GLY A 1 326 ? -4.366 -9.974 -10.685 1.00 84.31 326 GLY A O 1
ATOM 2444 N N . TRP A 1 327 ? -2.124 -9.735 -10.804 1.00 90.75 327 TRP A N 1
ATOM 2445 C CA . TRP A 1 327 ? -2.112 -8.360 -11.255 1.00 90.75 327 TRP A CA 1
ATOM 2446 C C . TRP A 1 327 ? -2.075 -8.315 -12.784 1.00 90.75 327 TRP A C 1
ATOM 2448 O O . TRP A 1 327 ? -1.352 -9.092 -13.412 1.00 90.75 327 TRP A O 1
ATOM 2458 N N . ILE A 1 328 ? -2.849 -7.413 -13.383 1.00 91.31 328 ILE A N 1
ATOM 2459 C CA . ILE A 1 328 ? -2.826 -7.160 -14.825 1.00 91.31 328 ILE A CA 1
ATOM 2460 C C . ILE A 1 328 ? -2.295 -5.748 -15.029 1.00 91.31 328 ILE A C 1
ATOM 2462 O O . ILE A 1 328 ? -2.902 -4.792 -14.547 1.00 91.31 328 ILE A O 1
ATOM 2466 N N . ALA A 1 329 ? -1.200 -5.620 -15.772 1.00 92.25 329 ALA A N 1
ATOM 2467 C CA . ALA A 1 329 ? -0.639 -4.327 -16.116 1.00 92.25 329 ALA A CA 1
ATOM 2468 C C . ALA A 1 329 ? -1.596 -3.544 -17.041 1.00 92.25 329 ALA A C 1
ATOM 2470 O O . ALA A 1 329 ? -2.119 -4.116 -18.010 1.00 92.25 329 ALA A O 1
ATOM 2471 N N . PRO A 1 330 ? -1.833 -2.246 -16.781 1.00 93.12 330 PRO A N 1
ATOM 2472 C CA . PRO A 1 330 ? -2.554 -1.377 -17.706 1.00 93.12 330 PRO A CA 1
ATOM 2473 C C . PRO A 1 330 ? -1.738 -1.110 -18.982 1.00 93.12 330 PRO A C 1
ATOM 2475 O O . PRO A 1 330 ? -0.576 -1.497 -19.099 1.00 93.12 330 PRO A O 1
ATOM 2478 N N . GLU A 1 331 ? -2.354 -0.447 -19.967 1.00 94.88 331 GLU A N 1
ATOM 2479 C CA . GLU A 1 331 ? -1.679 -0.142 -21.238 1.00 94.88 331 GLU A CA 1
ATOM 2480 C C . GLU A 1 331 ? -0.532 0.870 -21.084 1.00 94.88 331 GLU A C 1
ATOM 2482 O O . GLU A 1 331 ? 0.470 0.777 -21.795 1.00 94.88 331 GLU A O 1
ATOM 2487 N N . GLU A 1 332 ? -0.666 1.812 -20.149 1.00 94.62 332 GLU A N 1
ATOM 2488 C CA . GLU A 1 332 ? 0.361 2.793 -19.801 1.00 94.62 332 GLU A CA 1
ATOM 2489 C C . GLU A 1 332 ? 0.821 2.549 -18.364 1.00 94.62 332 GLU A C 1
ATOM 2491 O O . GLU A 1 332 ? 0.013 2.594 -17.440 1.00 94.62 332 GLU A O 1
ATOM 2496 N N . VAL A 1 333 ? 2.113 2.271 -18.180 1.00 96.00 333 VAL A N 1
ATOM 2497 C CA . VAL A 1 333 ? 2.715 2.056 -16.859 1.00 96.00 333 VAL A CA 1
ATOM 2498 C C . VAL A 1 333 ? 3.429 3.329 -16.420 1.00 96.00 333 VAL A C 1
ATOM 2500 O O . VAL A 1 333 ? 4.495 3.674 -16.936 1.00 96.00 333 VAL A O 1
ATOM 2503 N N . ASP A 1 334 ? 2.846 4.019 -15.449 1.00 94.88 334 ASP A N 1
ATOM 2504 C CA . ASP A 1 334 ? 3.375 5.241 -14.850 1.00 94.88 334 ASP A CA 1
ATOM 2505 C C . ASP A 1 334 ? 3.703 5.079 -13.353 1.00 94.88 334 ASP A C 1
ATOM 2507 O O . ASP A 1 334 ? 3.623 3.984 -12.788 1.00 94.88 334 ASP A O 1
ATOM 2511 N N . GLY A 1 335 ? 4.133 6.166 -12.704 1.00 90.31 335 GLY A N 1
ATOM 2512 C CA . GLY A 1 335 ? 4.487 6.152 -11.282 1.00 90.31 335 GLY A CA 1
ATOM 2513 C C . GLY A 1 335 ? 3.309 5.787 -10.368 1.00 90.31 335 GLY A C 1
ATOM 2514 O O . GLY A 1 335 ? 3.496 5.077 -9.373 1.00 90.31 335 GLY A O 1
ATOM 2515 N N . GLU A 1 336 ? 2.092 6.206 -10.730 1.00 90.00 336 GLU A N 1
ATOM 2516 C CA . GLU A 1 336 ? 0.868 5.892 -9.989 1.00 90.00 336 GLU A CA 1
ATOM 2517 C C . GLU A 1 336 ? 0.511 4.406 -10.118 1.00 90.00 336 GLU A C 1
ATOM 2519 O O . GLU A 1 336 ? 0.283 3.737 -9.110 1.00 90.00 336 GLU A O 1
ATOM 2524 N N . THR A 1 337 ? 0.577 3.852 -11.331 1.00 91.56 337 THR A N 1
ATOM 2525 C CA . THR A 1 337 ? 0.356 2.424 -11.604 1.00 91.56 337 THR A CA 1
ATOM 2526 C C . THR A 1 337 ? 1.288 1.539 -10.779 1.00 91.56 337 THR A C 1
ATOM 2528 O O . THR A 1 337 ? 0.860 0.533 -10.210 1.00 91.56 337 THR A O 1
ATOM 2531 N N . VAL A 1 338 ? 2.572 1.898 -10.675 1.00 92.25 338 VAL A N 1
ATOM 2532 C CA . VAL A 1 338 ? 3.534 1.130 -9.868 1.00 92.25 338 VAL A CA 1
ATOM 2533 C C . VAL A 1 338 ? 3.225 1.249 -8.370 1.00 92.25 338 VAL A C 1
ATOM 2535 O O . VAL A 1 338 ? 3.371 0.275 -7.628 1.00 92.25 338 VAL A O 1
ATOM 2538 N N . SER A 1 339 ? 2.750 2.409 -7.914 1.00 88.25 339 SER A N 1
ATOM 2539 C CA . SER A 1 339 ? 2.299 2.601 -6.527 1.00 88.25 339 SER A CA 1
ATOM 2540 C C . SER A 1 339 ? 1.057 1.757 -6.207 1.00 88.25 339 SER A C 1
ATOM 2542 O O . SER A 1 339 ? 0.987 1.115 -5.152 1.00 88.25 339 SER A O 1
ATOM 2544 N N . GLN A 1 340 ? 0.115 1.663 -7.148 1.00 88.31 340 GLN A N 1
ATOM 2545 C CA . GLN A 1 340 ? -1.031 0.755 -7.056 1.00 88.31 340 GLN A CA 1
ATOM 2546 C C . GLN A 1 340 ? -0.567 -0.707 -7.023 1.00 88.31 340 GLN A C 1
ATOM 2548 O O . GLN A 1 340 ? -0.952 -1.444 -6.119 1.00 88.31 340 GLN A O 1
ATOM 2553 N N . LEU A 1 341 ? 0.358 -1.109 -7.902 1.00 90.62 341 LEU A N 1
ATOM 2554 C CA . LEU A 1 341 ? 0.956 -2.450 -7.896 1.00 90.62 341 LEU A CA 1
ATOM 2555 C C . LEU A 1 341 ? 1.560 -2.808 -6.527 1.00 90.62 341 LEU A C 1
ATOM 2557 O O . LEU A 1 341 ? 1.254 -3.878 -6.001 1.00 90.62 341 LEU A O 1
ATOM 2561 N N . ARG A 1 342 ? 2.363 -1.921 -5.913 1.00 88.69 342 ARG A N 1
ATOM 2562 C CA . ARG A 1 342 ? 2.939 -2.126 -4.560 1.00 88.69 342 ARG A CA 1
ATOM 2563 C C . ARG A 1 342 ? 1.867 -2.410 -3.508 1.00 88.69 342 ARG A C 1
ATOM 2565 O O . ARG A 1 342 ? 2.115 -3.145 -2.558 1.00 88.69 342 ARG A O 1
ATOM 2572 N N . THR A 1 343 ? 0.690 -1.832 -3.690 1.00 86.31 343 THR A N 1
ATOM 2573 C CA . THR A 1 343 ? -0.443 -1.949 -2.777 1.00 86.31 343 THR A CA 1
ATOM 2574 C C . THR A 1 343 ? -1.231 -3.238 -3.021 1.00 86.31 343 THR A C 1
ATOM 2576 O O . THR A 1 343 ? -1.581 -3.941 -2.072 1.00 86.31 343 THR A O 1
ATOM 2579 N N . GLU A 1 344 ? -1.481 -3.592 -4.282 1.00 87.50 344 GLU A N 1
ATOM 2580 C CA . GLU A 1 344 ? -2.270 -4.770 -4.656 1.00 87.50 344 GLU A CA 1
ATOM 2581 C C . GLU A 1 344 ? -1.559 -6.091 -4.341 1.00 87.50 344 GLU A C 1
ATOM 2583 O O . GLU A 1 344 ? -2.182 -7.027 -3.827 1.00 87.50 344 GLU A O 1
ATOM 2588 N N . ILE A 1 345 ? -0.244 -6.170 -4.570 1.00 88.06 345 ILE A N 1
ATOM 2589 C CA . ILE A 1 345 ? 0.540 -7.395 -4.327 1.00 88.06 345 ILE A CA 1
ATOM 2590 C C . ILE A 1 345 ? 0.495 -7.864 -2.868 1.00 88.06 345 ILE A C 1
ATOM 2592 O O . ILE A 1 345 ? 0.634 -9.062 -2.616 1.00 88.06 345 ILE A O 1
ATOM 2596 N N . LEU A 1 346 ? 0.235 -6.960 -1.913 1.00 84.44 346 LEU A N 1
ATOM 2597 C CA . LEU A 1 346 ? 0.098 -7.296 -0.491 1.00 84.44 346 LEU A CA 1
ATOM 2598 C C . LEU A 1 346 ? -1.106 -8.210 -0.212 1.00 84.44 346 LEU A C 1
ATOM 2600 O O . LEU A 1 346 ? -1.154 -8.859 0.824 1.00 84.44 346 LEU A O 1
ATOM 2604 N N . GLN A 1 347 ? -2.090 -8.281 -1.108 1.00 79.62 347 GLN A N 1
ATOM 2605 C CA . GLN A 1 347 ? -3.265 -9.147 -0.940 1.00 79.62 347 GLN A CA 1
ATOM 2606 C C . GLN A 1 347 ? -3.324 -10.290 -1.954 1.00 79.62 347 GLN A C 1
ATOM 2608 O O . GLN A 1 347 ? -4.168 -11.189 -1.843 1.00 79.62 347 GLN A O 1
ATOM 2613 N N . LEU A 1 348 ? -2.433 -10.278 -2.946 1.00 83.25 348 LEU A N 1
ATOM 2614 C CA . LEU A 1 348 ? -2.365 -11.334 -3.940 1.00 83.25 348 LEU A CA 1
ATOM 2615 C C . LEU A 1 348 ? -1.723 -12.593 -3.344 1.00 83.25 348 LEU A C 1
ATOM 2617 O O . LEU A 1 348 ? -0.703 -12.512 -2.652 1.00 83.25 348 LEU A O 1
ATOM 2621 N N . PRO A 1 349 ? -2.291 -13.780 -3.625 1.00 79.00 349 PRO A N 1
ATOM 2622 C CA . PRO A 1 349 ? -1.693 -15.028 -3.186 1.00 79.00 349 PRO A CA 1
ATOM 2623 C C . PRO A 1 349 ? -0.328 -15.211 -3.857 1.00 79.00 349 PRO A C 1
ATOM 2625 O O . PRO A 1 349 ? -0.168 -14.952 -5.049 1.00 79.00 349 PRO A O 1
ATOM 2628 N N . ARG A 1 350 ? 0.656 -15.684 -3.089 1.00 82.00 350 ARG A N 1
ATOM 2629 C CA . ARG A 1 350 ? 1.946 -16.110 -3.638 1.00 82.00 350 ARG A CA 1
ATOM 2630 C C . ARG A 1 350 ? 1.817 -17.519 -4.246 1.00 82.00 350 ARG A C 1
ATOM 2632 O O . ARG A 1 350 ? 1.098 -18.342 -3.673 1.00 82.00 350 ARG A O 1
ATOM 2639 N N . PRO A 1 351 ? 2.534 -17.835 -5.339 1.00 86.12 351 PRO A N 1
ATOM 2640 C CA . PRO A 1 351 ? 3.427 -16.954 -6.099 1.00 86.12 351 PRO A CA 1
ATOM 2641 C C . PRO A 1 351 ? 2.647 -15.902 -6.901 1.00 86.12 351 PRO A C 1
ATOM 2643 O O . PRO A 1 351 ? 1.599 -16.208 -7.465 1.00 86.12 351 PRO A O 1
ATOM 2646 N N . TRP A 1 352 ? 3.149 -14.664 -6.950 1.00 89.06 352 TRP A N 1
ATOM 2647 C CA . TRP A 1 352 ? 2.432 -13.576 -7.620 1.00 89.06 352 TRP A CA 1
ATOM 2648 C C . TRP A 1 352 ? 2.416 -13.779 -9.133 1.00 89.06 352 TRP A C 1
ATOM 2650 O O . TRP A 1 352 ? 3.465 -13.975 -9.749 1.00 89.06 352 TRP A O 1
ATOM 2660 N N . VAL A 1 353 ? 1.220 -13.708 -9.716 1.00 90.81 353 VAL A N 1
ATOM 2661 C CA . VAL A 1 353 ? 1.004 -13.756 -11.164 1.00 90.81 353 VAL A CA 1
ATOM 2662 C C . VAL A 1 353 ? 0.840 -12.329 -11.678 1.00 90.81 353 VAL A C 1
ATOM 2664 O O . VAL A 1 353 ? -0.003 -11.595 -11.164 1.00 90.81 353 VAL A O 1
ATOM 2667 N N . MET A 1 354 ? 1.642 -11.937 -12.665 1.00 91.75 354 MET A N 1
ATOM 2668 C CA . MET A 1 354 ? 1.640 -10.601 -13.268 1.00 91.75 354 MET A CA 1
ATOM 2669 C C . MET A 1 354 ? 1.534 -10.724 -14.785 1.00 91.75 354 MET A C 1
ATOM 2671 O O . MET A 1 354 ? 2.365 -11.384 -15.408 1.00 91.75 354 MET A O 1
ATOM 2675 N N . ASP A 1 355 ? 0.519 -10.098 -15.369 1.00 92.62 355 ASP A N 1
ATOM 2676 C CA . ASP A 1 355 ? 0.303 -10.070 -16.815 1.00 92.62 355 ASP A CA 1
ATOM 2677 C C . ASP A 1 355 ? 0.752 -8.734 -17.409 1.00 92.62 355 ASP A C 1
ATOM 2679 O O . ASP A 1 355 ? 0.169 -7.691 -17.123 1.00 92.62 355 ASP A O 1
ATOM 2683 N N . TRP A 1 356 ? 1.786 -8.788 -18.247 1.00 93.69 356 TRP A N 1
ATOM 2684 C CA . TRP A 1 356 ? 2.388 -7.653 -18.946 1.00 93.69 356 TRP A CA 1
ATOM 2685 C C . TRP A 1 356 ? 1.942 -7.551 -20.415 1.00 93.69 356 TRP A C 1
ATOM 2687 O O . TRP A 1 356 ? 2.377 -6.654 -21.140 1.00 93.69 356 TRP A O 1
ATOM 2697 N N . GLY A 1 357 ? 1.061 -8.443 -20.881 1.00 91.38 357 GLY A N 1
ATOM 2698 C CA . GLY A 1 357 ? 0.695 -8.563 -22.295 1.00 91.38 357 GLY A CA 1
ATOM 2699 C C . GLY A 1 357 ? -0.067 -7.366 -22.875 1.00 91.38 357 GLY A C 1
ATOM 2700 O O . GLY A 1 357 ? -0.196 -7.259 -24.090 1.00 91.38 357 GLY A O 1
ATOM 2701 N N . LYS A 1 358 ? -0.581 -6.463 -22.030 1.00 91.50 358 LYS A N 1
ATOM 2702 C CA . LYS A 1 358 ? -1.313 -5.257 -22.460 1.00 91.50 358 LYS A CA 1
ATOM 2703 C C . LYS A 1 358 ? -0.480 -3.981 -22.453 1.00 91.50 358 LYS A C 1
ATOM 2705 O O . LYS A 1 358 ? -0.971 -2.966 -22.943 1.00 91.50 358 LYS A O 1
ATOM 2710 N N . VAL A 1 359 ? 0.740 -4.017 -21.917 1.00 95.69 359 VAL A N 1
ATOM 2711 C CA . VAL A 1 359 ? 1.598 -2.830 -21.822 1.00 95.69 359 VAL A CA 1
ATOM 2712 C C . VAL A 1 359 ? 1.959 -2.348 -23.223 1.00 95.69 359 VAL A C 1
ATOM 2714 O O . VAL A 1 359 ? 2.391 -3.134 -24.060 1.00 95.69 359 VAL A O 1
ATOM 2717 N N . LYS A 1 360 ? 1.782 -1.054 -23.476 1.00 95.25 360 LYS A N 1
ATOM 2718 C CA . LYS A 1 360 ? 2.167 -0.385 -24.728 1.00 95.25 360 LYS A CA 1
ATOM 2719 C C . LYS A 1 360 ? 3.201 0.704 -24.498 1.00 95.25 360 LYS A C 1
ATOM 2721 O O . LYS A 1 360 ? 3.956 1.026 -25.408 1.00 95.25 360 LYS A O 1
ATOM 2726 N N . ASN A 1 361 ? 3.202 1.304 -23.311 1.00 94.94 361 ASN A N 1
ATOM 2727 C CA . ASN A 1 361 ? 4.106 2.386 -22.965 1.00 94.94 361 ASN A CA 1
ATOM 2728 C C . ASN A 1 361 ? 4.458 2.333 -21.475 1.00 94.94 361 ASN A C 1
ATOM 2730 O O . ASN A 1 361 ? 3.637 1.944 -20.643 1.00 94.94 361 ASN A O 1
ATOM 2734 N N . VAL A 1 362 ? 5.672 2.761 -21.148 1.00 96.62 362 VAL A N 1
ATOM 2735 C CA . VAL A 1 362 ? 6.164 2.940 -19.785 1.00 96.62 362 VAL A CA 1
ATOM 2736 C C . VAL A 1 362 ? 6.705 4.363 -19.700 1.00 96.62 362 VAL A C 1
ATOM 2738 O O . VAL A 1 362 ? 7.497 4.765 -20.548 1.00 96.62 362 VAL A O 1
ATOM 2741 N N . THR A 1 363 ? 6.284 5.147 -18.709 1.00 96.50 363 THR A N 1
ATOM 2742 C CA . THR A 1 363 ? 6.831 6.498 -18.499 1.00 96.50 363 THR A CA 1
ATOM 2743 C C . THR A 1 363 ? 8.171 6.432 -17.764 1.00 96.50 363 THR A C 1
ATOM 2745 O O . THR A 1 363 ? 8.480 5.434 -17.118 1.00 96.50 363 THR A O 1
ATOM 2748 N N . ALA A 1 364 ? 8.984 7.490 -17.818 1.00 94.06 364 ALA A N 1
ATOM 2749 C CA . ALA A 1 364 ? 10.304 7.496 -17.175 1.00 94.06 364 ALA A CA 1
ATOM 2750 C C . ALA A 1 364 ? 10.202 7.314 -15.650 1.00 94.06 364 ALA A C 1
ATOM 2752 O O . ALA A 1 364 ? 10.981 6.574 -15.049 1.00 94.06 364 ALA A O 1
ATOM 2753 N N . GLU A 1 365 ? 9.190 7.932 -15.036 1.00 94.69 365 GLU A N 1
ATOM 2754 C CA . GLU A 1 365 ? 8.884 7.769 -13.615 1.00 94.69 365 GLU A CA 1
ATOM 2755 C C . GLU A 1 365 ? 8.439 6.334 -13.296 1.00 94.69 365 GLU A C 1
ATOM 2757 O O . GLU A 1 365 ? 8.982 5.707 -12.383 1.00 94.69 365 GLU A O 1
ATOM 2762 N N . GLY A 1 366 ? 7.520 5.778 -14.099 1.00 94.19 366 GLY A N 1
ATOM 2763 C CA . GLY A 1 366 ? 7.088 4.385 -13.977 1.00 94.19 366 GLY A CA 1
ATOM 2764 C C . GLY A 1 366 ? 8.255 3.408 -14.121 1.00 94.19 366 GLY A C 1
ATOM 2765 O O . GLY A 1 366 ? 8.387 2.484 -13.320 1.00 94.19 366 GLY A O 1
ATOM 2766 N N . ALA A 1 367 ? 9.163 3.652 -15.070 1.00 95.75 367 ALA A N 1
ATOM 2767 C CA . ALA A 1 367 ? 10.357 2.841 -15.277 1.00 95.75 367 ALA A CA 1
ATOM 2768 C C . ALA A 1 367 ? 11.308 2.890 -14.072 1.00 95.75 367 ALA A C 1
ATOM 2770 O O . ALA A 1 367 ? 11.809 1.854 -13.625 1.00 95.75 367 ALA A O 1
ATOM 2771 N N . GLY A 1 368 ? 11.514 4.083 -13.506 1.00 95.00 368 GLY A N 1
ATOM 2772 C CA . GLY A 1 368 ? 12.311 4.280 -12.299 1.00 95.00 368 GLY A CA 1
ATOM 2773 C C . GLY A 1 368 ? 11.756 3.510 -11.099 1.00 95.00 368 GLY A C 1
ATOM 2774 O O . GLY A 1 368 ? 12.494 2.742 -10.470 1.00 95.00 368 GLY A O 1
ATOM 2775 N N . HIS A 1 369 ? 10.462 3.670 -10.804 1.00 93.56 369 HIS A N 1
ATOM 2776 C CA . HIS A 1 369 ? 9.799 3.004 -9.676 1.00 93.56 369 HIS A CA 1
ATOM 2777 C C . HIS A 1 369 ? 9.697 1.485 -9.875 1.00 93.56 369 HIS A C 1
ATOM 2779 O O . HIS A 1 369 ? 10.018 0.720 -8.963 1.00 93.56 369 HIS A O 1
ATOM 2785 N N . LEU A 1 370 ? 9.324 1.021 -11.073 1.00 95.69 370 LEU A N 1
ATOM 2786 C CA . LEU A 1 370 ? 9.238 -0.409 -11.370 1.00 95.69 370 LEU A CA 1
ATOM 2787 C C . LEU A 1 370 ? 10.615 -1.077 -11.289 1.00 95.69 370 LEU A C 1
ATOM 2789 O O . LEU A 1 370 ? 10.741 -2.165 -10.729 1.00 95.69 370 LEU A O 1
ATOM 2793 N N . GLY A 1 371 ? 11.667 -0.407 -11.769 1.00 95.06 371 GLY A N 1
ATOM 2794 C CA . GLY A 1 371 ? 13.038 -0.903 -11.657 1.00 95.06 371 GLY A CA 1
ATOM 2795 C C . GLY A 1 371 ? 13.486 -1.047 -10.200 1.00 95.06 371 GLY A C 1
ATOM 2796 O O . GLY A 1 371 ? 14.145 -2.023 -9.846 1.00 95.06 371 GLY A O 1
ATOM 2797 N N . GLN A 1 372 ? 13.102 -0.118 -9.317 1.00 92.88 372 GLN A N 1
ATOM 2798 C CA . GLN A 1 372 ? 13.373 -0.245 -7.879 1.00 92.88 372 GLN A CA 1
ATOM 2799 C C . GLN A 1 372 ? 12.673 -1.468 -7.276 1.00 92.88 372 GLN A C 1
ATOM 2801 O O . GLN A 1 372 ? 13.323 -2.251 -6.580 1.00 92.88 372 GLN A O 1
ATOM 2806 N N . LEU A 1 373 ? 11.392 -1.664 -7.598 1.00 92.56 373 LEU A N 1
ATOM 2807 C CA . LEU A 1 373 ? 10.597 -2.796 -7.123 1.00 92.56 373 LEU A CA 1
ATOM 2808 C C . LEU A 1 373 ? 11.170 -4.138 -7.602 1.00 92.56 373 LEU A C 1
ATOM 2810 O O . LEU A 1 373 ? 11.370 -5.057 -6.810 1.00 92.56 373 LEU A O 1
ATOM 2814 N N . ILE A 1 374 ? 11.537 -4.227 -8.881 1.00 94.06 374 ILE A N 1
ATOM 2815 C CA . ILE A 1 374 ? 12.171 -5.417 -9.454 1.00 94.06 374 ILE A CA 1
ATOM 2816 C C . ILE A 1 374 ? 13.522 -5.707 -8.785 1.00 94.06 374 ILE A C 1
ATOM 2818 O O . ILE A 1 374 ? 13.805 -6.857 -8.451 1.00 94.06 374 ILE A O 1
ATOM 2822 N N . ARG A 1 375 ? 14.358 -4.690 -8.538 1.00 92.50 375 ARG A N 1
ATOM 2823 C CA . ARG A 1 375 ? 15.637 -4.862 -7.823 1.00 92.50 375 ARG A CA 1
ATOM 2824 C C . ARG A 1 375 ? 15.450 -5.314 -6.377 1.00 92.50 375 ARG A C 1
ATOM 2826 O O . ARG A 1 375 ? 16.325 -6.004 -5.851 1.00 92.50 375 ARG A O 1
ATOM 2833 N N . GLN A 1 376 ? 14.352 -4.928 -5.732 1.00 90.25 376 GLN A N 1
ATOM 2834 C CA . GLN A 1 376 ? 13.996 -5.439 -4.412 1.00 90.25 376 GLN A CA 1
ATOM 2835 C C . GLN A 1 376 ? 13.636 -6.925 -4.499 1.00 90.25 376 GLN A C 1
ATOM 2837 O O . GLN A 1 376 ? 14.274 -7.737 -3.830 1.00 90.25 376 GLN A O 1
ATOM 2842 N N . TRP A 1 377 ? 12.712 -7.296 -5.389 1.00 91.62 377 TRP A N 1
ATOM 2843 C CA . TRP A 1 377 ? 12.329 -8.696 -5.591 1.00 91.62 377 TRP A CA 1
ATOM 2844 C C . TRP A 1 377 ? 13.512 -9.573 -5.985 1.00 91.62 377 TRP A C 1
ATOM 2846 O O . TRP A 1 377 ? 13.637 -10.677 -5.473 1.00 91.62 377 TRP A O 1
ATOM 2856 N N . ALA A 1 378 ? 14.434 -9.074 -6.811 1.00 91.50 378 ALA A N 1
ATOM 2857 C CA . ALA A 1 378 ? 15.632 -9.796 -7.230 1.00 91.50 378 ALA A CA 1
ATOM 2858 C C . ALA A 1 378 ? 16.487 -10.314 -6.056 1.00 91.50 378 ALA A C 1
ATOM 2860 O O . ALA A 1 378 ? 17.165 -11.334 -6.207 1.00 91.50 378 ALA A O 1
ATOM 2861 N N . LYS A 1 379 ? 16.456 -9.636 -4.900 1.00 90.75 379 LYS A N 1
ATOM 2862 C CA . LYS A 1 379 ? 17.193 -10.018 -3.682 1.00 90.75 379 LYS A CA 1
ATOM 2863 C C . LYS A 1 379 ? 16.439 -11.026 -2.815 1.00 90.75 379 LYS A C 1
ATOM 2865 O O . LYS A 1 379 ? 17.057 -11.694 -1.989 1.00 90.75 379 LYS A O 1
ATOM 2870 N N . GLU A 1 380 ? 15.128 -11.136 -2.987 1.00 88.31 380 GLU A N 1
ATOM 2871 C CA . GLU A 1 380 ? 14.259 -11.985 -2.179 1.00 88.31 380 GLU A CA 1
ATOM 2872 C C . GLU A 1 380 ? 14.082 -13.368 -2.820 1.00 88.31 380 GLU A C 1
ATOM 2874 O O . GLU A 1 380 ? 13.984 -13.515 -4.038 1.00 88.31 380 GLU A O 1
ATOM 2879 N N . SER A 1 381 ? 14.013 -14.420 -2.002 1.00 88.06 381 SER A N 1
ATOM 2880 C CA . SER A 1 381 ? 13.842 -15.807 -2.459 1.00 88.06 381 SER A CA 1
ATOM 2881 C C . SER A 1 381 ? 12.373 -16.157 -2.742 1.00 88.06 381 SER A C 1
ATOM 2883 O O . SER A 1 381 ? 11.839 -17.135 -2.215 1.00 88.06 381 SER A O 1
ATOM 2885 N N . ILE A 1 382 ? 11.715 -15.351 -3.578 1.00 87.62 382 ILE A N 1
ATOM 2886 C CA . ILE A 1 382 ? 10.307 -15.513 -3.973 1.00 87.62 382 ILE A CA 1
ATOM 2887 C C . ILE A 1 382 ? 10.167 -16.102 -5.385 1.00 87.62 382 ILE A C 1
ATOM 2889 O O . ILE A 1 382 ? 11.058 -15.964 -6.225 1.00 87.62 382 ILE A O 1
ATOM 2893 N N . GLU A 1 383 ? 9.036 -16.762 -5.653 1.00 90.50 383 GLU A N 1
ATOM 2894 C CA . GLU A 1 383 ? 8.655 -17.220 -6.997 1.00 90.50 383 GLU A CA 1
ATOM 2895 C C . GLU A 1 383 ? 7.600 -16.274 -7.591 1.00 90.50 383 GLU A C 1
ATOM 2897 O O . GLU A 1 383 ? 6.600 -15.960 -6.940 1.00 90.50 383 GLU A O 1
ATOM 2902 N N . LEU A 1 384 ? 7.833 -15.825 -8.826 1.00 92.06 384 LEU A N 1
ATOM 2903 C CA . LEU A 1 384 ? 6.947 -14.951 -9.599 1.00 92.06 384 LEU A CA 1
ATOM 2904 C C . LEU A 1 384 ? 6.534 -15.654 -10.891 1.00 92.06 384 LEU A C 1
ATOM 2906 O O . LEU A 1 384 ? 7.325 -16.386 -11.482 1.00 92.06 384 LEU A O 1
ATOM 2910 N N . HIS A 1 385 ? 5.313 -15.410 -11.348 1.00 92.50 385 HIS A N 1
ATOM 2911 C CA . HIS A 1 385 ? 4.814 -15.887 -12.634 1.00 92.50 385 HIS A CA 1
ATOM 2912 C C . HIS A 1 385 ? 4.519 -14.683 -13.517 1.00 92.50 385 HIS A C 1
ATOM 2914 O O . HIS A 1 385 ? 3.612 -13.908 -13.222 1.00 92.50 385 HIS A O 1
ATOM 2920 N N . TRP A 1 386 ? 5.289 -14.509 -14.585 1.00 93.44 386 TRP A N 1
ATOM 2921 C CA . TRP A 1 386 ? 5.093 -13.415 -15.529 1.00 93.44 386 TRP A CA 1
ATOM 2922 C C . TRP A 1 386 ? 4.482 -13.936 -16.823 1.00 93.44 386 TRP A C 1
ATOM 2924 O O . TRP A 1 386 ? 4.948 -14.921 -17.402 1.00 93.44 386 TRP A O 1
ATOM 2934 N N . ILE A 1 387 ? 3.424 -13.261 -17.258 1.00 92.56 387 ILE A N 1
ATOM 2935 C CA . ILE A 1 387 ? 2.717 -13.526 -18.505 1.00 92.56 387 ILE A CA 1
ATOM 2936 C C . ILE A 1 387 ? 3.007 -12.373 -19.466 1.00 92.56 387 ILE A C 1
ATOM 2938 O O . ILE A 1 387 ? 3.032 -11.216 -19.048 1.00 92.56 387 ILE A O 1
ATOM 2942 N N . GLY A 1 388 ? 3.263 -12.677 -20.740 1.00 90.44 388 GLY A N 1
ATOM 2943 C CA . GLY A 1 388 ? 3.464 -11.647 -21.768 1.00 90.44 388 GLY A CA 1
ATOM 2944 C C . GLY A 1 388 ? 4.743 -10.817 -21.599 1.00 90.44 388 GLY A C 1
ATOM 2945 O O . GLY A 1 388 ? 4.778 -9.657 -21.997 1.00 90.44 388 GLY A O 1
ATOM 2946 N N . THR A 1 389 ? 5.798 -11.381 -21.002 1.00 92.38 389 THR A N 1
ATOM 2947 C CA . THR A 1 389 ? 7.068 -10.670 -20.765 1.00 92.38 389 THR A CA 1
ATOM 2948 C C . THR A 1 389 ? 7.772 -10.235 -22.049 1.00 92.38 389 THR A C 1
ATOM 2950 O O . THR A 1 389 ? 8.422 -9.197 -22.050 1.00 92.38 389 THR A O 1
ATOM 2953 N N . GLU A 1 390 ? 7.620 -10.987 -23.140 1.00 92.62 390 GLU A N 1
ATOM 2954 C CA . GLU A 1 390 ? 8.178 -10.629 -24.453 1.00 92.62 390 GLU A CA 1
ATOM 2955 C C . GLU A 1 390 ? 7.666 -9.258 -24.913 1.00 92.62 390 GLU A C 1
ATOM 2957 O O . GLU A 1 390 ? 8.463 -8.400 -25.268 1.00 92.62 390 GLU A O 1
ATOM 2962 N N . ASN A 1 391 ? 6.363 -8.993 -24.752 1.00 93.88 391 ASN A N 1
ATOM 2963 C CA . ASN A 1 391 ? 5.769 -7.691 -25.061 1.00 93.88 391 ASN A CA 1
ATOM 2964 C C . ASN A 1 391 ? 6.386 -6.553 -24.227 1.00 93.88 391 ASN A C 1
ATOM 2966 O O . ASN A 1 391 ? 6.632 -5.468 -24.744 1.00 93.88 391 ASN A O 1
ATOM 2970 N N . LEU A 1 392 ? 6.676 -6.790 -22.941 1.00 94.19 392 LEU A N 1
ATOM 2971 C CA . LEU A 1 392 ? 7.337 -5.789 -22.098 1.00 94.19 392 LEU A CA 1
ATOM 2972 C C . LEU A 1 392 ? 8.777 -5.516 -22.555 1.00 94.19 392 LEU A C 1
ATOM 2974 O O . LEU A 1 392 ? 9.195 -4.362 -22.572 1.00 94.19 392 LEU A O 1
ATOM 2978 N N . ILE A 1 393 ? 9.530 -6.560 -22.910 1.00 94.75 393 ILE A N 1
ATOM 2979 C CA . ILE A 1 393 ? 10.905 -6.435 -23.416 1.00 94.75 393 ILE A CA 1
ATOM 2980 C C . ILE A 1 393 ? 10.910 -5.659 -24.739 1.00 94.75 393 ILE A C 1
ATOM 2982 O O . ILE A 1 393 ? 11.693 -4.722 -24.881 1.00 94.75 393 ILE A O 1
ATOM 2986 N N . ASP A 1 394 ? 9.993 -5.975 -25.656 1.00 94.94 394 ASP A N 1
ATOM 2987 C CA . ASP A 1 394 ? 9.858 -5.280 -26.940 1.00 94.94 394 ASP A CA 1
ATOM 2988 C C . ASP A 1 394 ? 9.544 -3.789 -26.733 1.00 94.94 394 ASP A C 1
ATOM 2990 O O . ASP A 1 394 ? 10.258 -2.930 -27.254 1.00 94.94 394 ASP A O 1
ATOM 2994 N N . VAL A 1 395 ? 8.561 -3.462 -25.883 1.00 95.81 395 VAL A N 1
ATOM 2995 C CA . VAL A 1 395 ? 8.228 -2.068 -25.532 1.00 95.81 395 VAL A CA 1
ATOM 2996 C C . VAL A 1 395 ? 9.430 -1.338 -24.921 1.00 95.81 395 VAL A C 1
ATOM 2998 O O . VAL A 1 395 ? 9.697 -0.189 -25.270 1.00 95.81 395 VAL A O 1
ATOM 3001 N N . LEU A 1 396 ? 10.186 -1.982 -24.025 1.00 94.88 396 LEU A N 1
ATOM 3002 C CA . LEU A 1 396 ? 11.381 -1.377 -23.426 1.00 94.88 396 LEU A CA 1
ATOM 3003 C C . LEU A 1 396 ? 12.517 -1.197 -24.436 1.00 94.88 396 LEU A C 1
ATOM 3005 O O . LEU A 1 396 ? 13.264 -0.226 -24.326 1.00 94.88 396 LEU A O 1
ATOM 3009 N N . SER A 1 397 ? 12.640 -2.086 -25.423 1.00 93.81 397 SER A N 1
ATOM 3010 C CA . SER A 1 397 ? 13.611 -1.948 -26.511 1.00 93.81 397 SER A CA 1
ATOM 3011 C C . SER A 1 397 ? 13.292 -0.750 -27.415 1.00 93.81 397 SER A C 1
ATOM 3013 O O . SER A 1 397 ? 14.187 0.036 -27.727 1.00 93.81 397 SER A O 1
ATOM 3015 N N . ASP A 1 398 ? 12.011 -0.529 -27.729 1.00 94.69 398 ASP A N 1
ATOM 3016 C CA . ASP A 1 398 ? 11.546 0.616 -28.520 1.00 94.69 398 ASP A CA 1
ATOM 3017 C C . ASP A 1 398 ? 11.713 1.948 -27.769 1.00 94.69 398 ASP A C 1
ATOM 3019 O O . ASP A 1 398 ? 12.030 2.979 -28.370 1.00 94.69 398 ASP A O 1
ATOM 3023 N N . LEU A 1 399 ? 11.525 1.937 -26.443 1.00 93.50 399 LEU A N 1
ATOM 3024 C CA . LEU A 1 399 ? 11.720 3.105 -25.575 1.00 93.50 399 LEU A CA 1
ATOM 3025 C C . LEU A 1 399 ? 13.199 3.414 -25.295 1.00 93.50 399 LEU A C 1
ATOM 3027 O O . LEU A 1 399 ? 13.516 4.540 -24.903 1.00 93.50 399 LEU A O 1
ATOM 3031 N N . ALA A 1 400 ? 14.104 2.458 -25.524 1.00 91.38 400 ALA A N 1
ATOM 3032 C CA . ALA A 1 400 ? 15.543 2.578 -25.296 1.00 91.38 400 ALA A CA 1
ATOM 3033 C C . ALA A 1 400 ? 16.374 2.390 -26.591 1.00 91.38 400 ALA A C 1
ATOM 3035 O O . ALA A 1 400 ? 17.194 1.475 -26.672 1.00 91.38 400 ALA A O 1
ATOM 3036 N N . PRO A 1 401 ? 16.220 3.256 -27.615 1.00 90.69 401 PRO A N 1
ATOM 3037 C CA . PRO A 1 401 ? 16.960 3.112 -28.862 1.00 90.69 401 PRO A CA 1
ATOM 3038 C C . PRO A 1 401 ? 18.449 3.452 -28.709 1.00 90.69 401 PRO A C 1
ATOM 3040 O O . PRO A 1 401 ? 18.845 4.423 -28.057 1.00 90.69 401 PRO A O 1
ATOM 3043 N N . THR A 1 402 ? 19.295 2.680 -29.388 1.00 89.88 402 THR A N 1
ATOM 3044 C CA . THR A 1 402 ? 20.749 2.889 -29.438 1.00 89.88 402 THR A CA 1
ATOM 3045 C C . THR A 1 402 ? 21.135 4.258 -29.993 1.00 89.88 402 THR A C 1
ATOM 3047 O O . THR A 1 402 ? 20.659 4.677 -31.049 1.00 89.88 402 THR A O 1
ATOM 3050 N N . GLY A 1 403 ? 22.082 4.929 -29.332 1.00 86.62 403 GLY A N 1
ATOM 3051 C CA . GLY A 1 403 ? 22.711 6.164 -29.816 1.00 86.62 403 GLY A CA 1
ATOM 3052 C C . GLY A 1 403 ? 21.977 7.462 -29.458 1.00 86.62 403 GLY A C 1
ATOM 3053 O O . GLY A 1 403 ? 22.512 8.546 -29.701 1.00 86.62 403 GLY A O 1
ATOM 3054 N N . SER A 1 404 ? 20.799 7.396 -28.832 1.00 89.56 404 SER A N 1
ATOM 3055 C CA . SER A 1 404 ? 20.058 8.577 -28.371 1.00 89.56 404 SER A CA 1
ATOM 3056 C C . SER A 1 404 ? 20.256 8.850 -26.876 1.00 89.56 404 SER A C 1
ATOM 3058 O O . SER A 1 404 ? 19.500 8.375 -26.034 1.00 89.56 404 SER A O 1
ATOM 3060 N N . ARG A 1 405 ? 21.227 9.711 -26.540 1.00 87.00 405 ARG A N 1
ATOM 3061 C CA . ARG A 1 405 ? 21.503 10.148 -25.150 1.00 87.00 405 ARG A CA 1
ATOM 3062 C C . ARG A 1 405 ? 20.399 10.987 -24.498 1.00 87.00 405 ARG A C 1
ATOM 3064 O O . ARG A 1 405 ? 20.474 11.248 -23.304 1.00 87.00 405 ARG A O 1
ATOM 3071 N N . SER A 1 406 ? 19.422 11.461 -25.270 1.00 87.06 406 SER A N 1
ATOM 3072 C CA . SER A 1 406 ? 18.300 12.263 -24.762 1.00 87.06 406 SER A CA 1
ATOM 3073 C C . SER A 1 406 ? 17.246 11.437 -24.028 1.00 87.06 406 SER A C 1
ATOM 3075 O O . SER A 1 406 ? 16.379 12.012 -23.378 1.00 87.06 406 SER A O 1
ATOM 3077 N N . VAL A 1 407 ? 17.284 10.114 -24.183 1.00 89.94 407 VAL A N 1
ATOM 3078 C CA . VAL A 1 407 ? 16.375 9.183 -23.516 1.00 89.94 407 VAL A CA 1
ATOM 3079 C C . VAL A 1 407 ? 16.755 9.085 -22.038 1.00 89.94 407 VAL A C 1
ATOM 3081 O O . VAL A 1 407 ? 17.938 9.146 -21.692 1.00 89.94 407 VAL A O 1
ATOM 3084 N N . ASP A 1 408 ? 15.759 8.957 -21.165 1.00 92.19 408 ASP A N 1
ATOM 3085 C CA . ASP A 1 408 ? 15.995 8.792 -19.733 1.00 92.19 408 ASP A CA 1
ATOM 3086 C C . ASP A 1 408 ? 16.715 7.451 -19.462 1.00 92.19 408 ASP A C 1
ATOM 3088 O O . ASP A 1 408 ? 16.246 6.405 -19.930 1.00 92.19 408 ASP A O 1
ATOM 3092 N N . PRO A 1 409 ? 17.834 7.434 -18.711 1.00 92.12 409 PRO A N 1
ATOM 3093 C CA . PRO A 1 409 ? 18.516 6.196 -18.336 1.00 92.12 409 PRO A CA 1
ATOM 3094 C C . PRO A 1 409 ? 17.623 5.178 -17.608 1.00 92.12 409 PRO A C 1
ATOM 3096 O O . PRO A 1 409 ? 17.930 3.986 -17.629 1.00 92.12 409 PRO A O 1
ATOM 3099 N N . ALA A 1 410 ? 16.519 5.605 -16.982 1.00 94.06 410 ALA A N 1
ATOM 3100 C CA . ALA A 1 410 ? 15.587 4.725 -16.281 1.00 94.06 410 ALA A CA 1
ATOM 3101 C C . ALA A 1 410 ? 15.037 3.593 -17.167 1.00 94.06 410 ALA A C 1
ATOM 3103 O O . ALA A 1 410 ? 14.901 2.470 -16.681 1.00 94.06 410 ALA A O 1
ATOM 3104 N N . TYR A 1 411 ? 14.787 3.846 -18.458 1.00 95.19 411 TYR A N 1
ATOM 3105 C CA . TYR A 1 411 ? 14.299 2.820 -19.390 1.00 95.19 411 TYR A CA 1
ATOM 3106 C C . TYR A 1 411 ? 15.329 1.714 -19.616 1.00 95.19 411 TYR A C 1
ATOM 3108 O O . TYR A 1 411 ? 15.003 0.532 -19.524 1.00 95.19 411 TYR A O 1
ATOM 3116 N N . TRP A 1 412 ? 16.590 2.097 -19.827 1.00 94.88 412 TRP A N 1
ATOM 3117 C CA . TRP A 1 412 ? 17.701 1.159 -19.978 1.00 94.88 412 TRP A CA 1
ATOM 3118 C C . TRP A 1 412 ? 17.916 0.332 -18.714 1.00 94.88 412 TRP A C 1
ATOM 3120 O O . TRP A 1 412 ? 18.083 -0.885 -18.785 1.00 94.88 412 TRP A O 1
ATOM 3130 N N . MET A 1 413 ? 17.872 0.982 -17.548 1.00 94.81 413 MET A N 1
ATOM 3131 C CA . MET A 1 413 ? 18.033 0.297 -16.267 1.00 94.81 413 MET A CA 1
ATOM 3132 C C . MET A 1 413 ? 16.903 -0.703 -16.015 1.00 94.81 413 MET A C 1
ATOM 3134 O O . MET A 1 413 ? 17.180 -1.834 -15.621 1.00 94.81 413 MET A O 1
ATOM 3138 N N . LEU A 1 414 ? 15.649 -0.323 -16.286 1.00 96.00 414 LEU A N 1
ATOM 3139 C CA . LEU A 1 414 ? 14.513 -1.236 -16.178 1.00 96.00 414 LEU A CA 1
ATOM 3140 C C . LEU A 1 414 ? 14.652 -2.419 -17.147 1.00 96.00 414 LEU A C 1
ATOM 3142 O O . LEU A 1 414 ? 14.428 -3.556 -16.742 1.00 96.00 414 LEU A O 1
ATOM 3146 N N . HIS A 1 415 ? 15.053 -2.171 -18.395 1.00 95.44 415 HIS A N 1
ATOM 3147 C CA . HIS A 1 415 ? 15.248 -3.221 -19.396 1.00 95.44 415 HIS A CA 1
ATOM 3148 C C . HIS A 1 415 ? 16.288 -4.254 -18.930 1.00 95.44 415 HIS A C 1
ATOM 3150 O O . HIS A 1 415 ? 16.005 -5.454 -18.897 1.00 95.44 415 HIS A O 1
ATOM 3156 N N . LEU A 1 416 ? 17.452 -3.795 -18.463 1.00 94.88 416 LEU A N 1
ATOM 3157 C CA . LEU A 1 416 ? 18.493 -4.664 -17.908 1.00 94.88 416 LEU A CA 1
ATOM 3158 C C . LEU A 1 416 ? 18.010 -5.430 -16.663 1.00 94.88 416 LEU A C 1
ATOM 3160 O O . LEU A 1 416 ? 18.285 -6.623 -16.527 1.00 94.88 416 LEU A O 1
ATOM 3164 N N . ASP A 1 417 ? 17.256 -4.783 -15.769 1.00 95.25 417 ASP A N 1
ATOM 3165 C CA . ASP A 1 417 ? 16.698 -5.427 -14.576 1.00 95.25 417 ASP A CA 1
ATOM 3166 C C . ASP A 1 417 ? 15.654 -6.509 -14.922 1.00 95.25 417 ASP A C 1
ATOM 3168 O O . ASP A 1 417 ? 15.663 -7.581 -14.309 1.00 95.25 417 ASP A O 1
ATOM 3172 N N . VAL A 1 418 ? 14.793 -6.274 -15.920 1.00 95.38 418 VAL A N 1
ATOM 3173 C CA . VAL A 1 418 ? 13.808 -7.250 -16.429 1.00 95.38 418 VAL A CA 1
ATOM 3174 C C . VAL A 1 418 ? 14.514 -8.455 -17.052 1.00 95.38 418 VAL A C 1
ATOM 3176 O O . VAL A 1 418 ? 14.181 -9.593 -16.714 1.00 95.38 418 VAL A O 1
ATOM 3179 N N . LEU A 1 419 ? 15.529 -8.238 -17.894 1.00 94.50 419 LEU A N 1
ATOM 3180 C CA . LEU A 1 419 ? 16.318 -9.322 -18.498 1.00 94.50 419 LEU A CA 1
ATOM 3181 C C . LEU A 1 419 ? 17.045 -10.161 -17.441 1.00 94.50 419 LEU A C 1
ATOM 3183 O O . LEU A 1 419 ? 17.095 -11.393 -17.544 1.00 94.50 419 LEU A O 1
ATOM 3187 N N . ARG A 1 420 ? 17.541 -9.508 -16.383 1.00 93.88 420 ARG A N 1
ATOM 3188 C CA . ARG A 1 420 ? 18.154 -10.181 -15.234 1.00 93.88 420 ARG A CA 1
ATOM 3189 C C . ARG A 1 420 ? 17.151 -11.065 -14.492 1.00 93.88 420 ARG A C 1
ATOM 3191 O O . ARG A 1 420 ? 17.458 -12.222 -14.222 1.00 93.88 420 ARG A O 1
ATOM 3198 N N . MET A 1 421 ? 15.941 -10.568 -14.223 1.00 93.75 421 MET A N 1
ATOM 3199 C CA . MET A 1 421 ? 14.863 -11.360 -13.605 1.00 93.75 421 MET A CA 1
ATOM 3200 C C . MET A 1 421 ? 14.433 -12.555 -14.458 1.00 93.75 421 MET A C 1
ATOM 3202 O O . MET A 1 421 ? 14.145 -13.626 -13.927 1.00 93.75 421 MET A O 1
ATOM 3206 N N . CYS A 1 422 ? 14.416 -12.388 -15.780 1.00 93.12 422 CYS A N 1
ATOM 3207 C CA . CYS A 1 422 ? 14.092 -13.456 -16.726 1.00 93.12 422 CYS A CA 1
ATOM 3208 C C . CYS A 1 422 ? 15.227 -14.475 -16.897 1.00 93.12 422 CYS A C 1
ATOM 3210 O O . CYS A 1 422 ? 15.049 -15.466 -17.605 1.00 93.12 422 CYS A O 1
ATOM 3212 N N . ASN A 1 423 ? 16.386 -14.247 -16.264 1.00 92.50 423 ASN A N 1
ATOM 3213 C CA . ASN A 1 423 ? 17.589 -15.061 -16.402 1.00 92.50 423 ASN A CA 1
ATOM 3214 C C . ASN A 1 423 ? 18.021 -15.235 -17.877 1.00 92.50 423 ASN A C 1
ATOM 3216 O O . ASN A 1 423 ? 18.363 -16.339 -18.305 1.00 92.50 423 ASN A O 1
ATOM 3220 N N . ASN A 1 424 ? 17.992 -14.143 -18.656 1.00 92.38 424 ASN A N 1
ATOM 3221 C CA . ASN A 1 424 ? 18.422 -14.110 -20.057 1.00 92.38 424 ASN A CA 1
ATOM 3222 C C . ASN A 1 424 ? 19.753 -13.339 -20.235 1.00 92.38 424 ASN A C 1
ATOM 3224 O O . ASN A 1 424 ? 19.738 -12.165 -20.610 1.00 92.38 424 ASN A O 1
ATOM 3228 N N . PRO A 1 425 ? 20.915 -13.974 -19.975 1.00 92.38 425 PRO A N 1
ATOM 3229 C CA . PRO A 1 425 ? 22.214 -13.297 -20.003 1.00 92.38 425 PRO A CA 1
ATOM 3230 C C . PRO A 1 425 ? 22.649 -12.864 -21.408 1.00 92.38 425 PRO A C 1
ATOM 3232 O O . PRO A 1 425 ? 23.362 -11.881 -21.545 1.00 92.38 425 PRO A O 1
ATOM 3235 N N . ILE A 1 426 ? 22.209 -13.568 -22.457 1.00 93.88 426 ILE A N 1
ATOM 3236 C CA . ILE A 1 426 ? 22.626 -13.270 -23.836 1.00 93.88 426 ILE A CA 1
ATOM 3237 C C . ILE A 1 426 ? 22.053 -11.922 -24.277 1.00 93.88 426 ILE A C 1
ATOM 3239 O O . ILE A 1 426 ? 22.803 -11.038 -24.676 1.00 93.88 426 ILE A O 1
ATOM 3243 N N . GLN A 1 427 ? 20.734 -11.743 -24.148 1.00 92.88 427 GLN A N 1
ATOM 3244 C CA . GLN A 1 427 ? 20.097 -10.463 -24.478 1.00 92.88 427 GLN A CA 1
ATOM 3245 C C . GLN A 1 427 ? 20.539 -9.348 -23.527 1.00 92.88 427 GLN A C 1
ATOM 3247 O O . GLN A 1 427 ? 20.647 -8.198 -23.940 1.00 92.88 427 GLN A O 1
ATOM 3252 N N . PHE A 1 428 ? 20.828 -9.675 -22.263 1.00 95.44 428 PHE A N 1
ATOM 3253 C CA . PHE A 1 428 ? 21.384 -8.702 -21.329 1.00 95.44 428 PHE A CA 1
ATOM 3254 C C . PHE A 1 428 ? 22.717 -8.140 -21.826 1.00 95.44 428 PHE A C 1
ATOM 3256 O O . PHE A 1 428 ? 22.875 -6.924 -21.842 1.00 95.44 428 PHE A O 1
ATOM 3263 N N . ASP A 1 429 ? 23.650 -8.994 -22.254 1.00 95.00 429 ASP A N 1
ATOM 3264 C CA . ASP A 1 429 ? 24.958 -8.552 -22.745 1.00 95.00 429 ASP A CA 1
ATOM 3265 C C . ASP A 1 429 ? 24.829 -7.692 -24.015 1.00 95.00 429 ASP A C 1
ATOM 3267 O O . ASP A 1 429 ? 25.535 -6.692 -24.154 1.00 95.00 429 ASP A O 1
ATOM 3271 N N . GLU A 1 430 ? 23.898 -8.025 -24.914 1.00 94.19 430 GLU A N 1
ATOM 3272 C CA . GLU A 1 430 ? 23.597 -7.222 -26.109 1.00 94.19 430 GLU A CA 1
ATOM 3273 C C . GLU A 1 430 ? 23.090 -5.818 -25.735 1.00 94.19 430 GLU A C 1
ATOM 3275 O O . GLU A 1 430 ? 23.687 -4.815 -26.138 1.00 94.19 430 GLU A O 1
ATOM 3280 N N . VAL A 1 431 ? 22.071 -5.728 -24.872 1.00 94.31 431 VAL A N 1
ATOM 3281 C CA . VAL A 1 431 ? 21.528 -4.441 -24.393 1.00 94.31 431 VAL A CA 1
ATOM 3282 C C . VAL A 1 431 ? 22.566 -3.662 -23.574 1.00 94.31 431 VAL A C 1
ATOM 3284 O O . VAL A 1 431 ? 22.622 -2.432 -23.623 1.00 94.31 431 VAL A O 1
ATOM 3287 N N . ALA A 1 432 ? 23.433 -4.354 -22.837 1.00 94.19 432 ALA A N 1
ATOM 3288 C CA . ALA A 1 432 ? 24.509 -3.754 -22.058 1.00 94.19 432 ALA A CA 1
ATOM 3289 C C . ALA A 1 432 ? 25.581 -3.107 -22.959 1.00 94.19 432 ALA A C 1
ATOM 3291 O O . ALA A 1 432 ? 26.083 -2.024 -22.635 1.00 94.19 432 ALA A O 1
ATOM 3292 N N . ILE A 1 433 ? 25.907 -3.716 -24.105 1.00 94.00 433 ILE A N 1
ATOM 3293 C CA . ILE A 1 433 ? 26.778 -3.112 -25.128 1.00 94.00 433 ILE A CA 1
ATOM 3294 C C . ILE A 1 433 ? 26.117 -1.857 -25.703 1.00 94.00 433 ILE A C 1
ATOM 3296 O O . ILE A 1 433 ? 26.755 -0.804 -25.783 1.00 94.00 433 ILE A O 1
ATOM 3300 N N . ASP A 1 434 ? 24.837 -1.940 -26.042 1.00 93.69 434 ASP A N 1
ATOM 3301 C CA . ASP A 1 434 ? 24.069 -0.823 -26.587 1.00 93.69 434 ASP A CA 1
ATOM 3302 C C . ASP A 1 434 ? 23.976 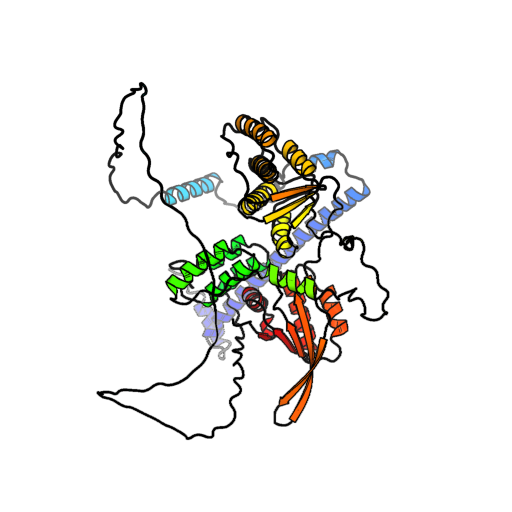0.357 -25.606 1.00 93.69 434 ASP A C 1
ATOM 3304 O O . ASP A 1 434 ? 24.129 1.524 -25.995 1.00 93.69 434 ASP A O 1
ATOM 3308 N N . TYR A 1 435 ? 23.850 0.063 -24.311 1.00 93.31 435 TYR A N 1
ATOM 3309 C CA . TYR A 1 435 ? 23.942 1.047 -23.236 1.00 93.31 435 TYR A CA 1
ATOM 3310 C C . TYR A 1 435 ? 25.337 1.688 -23.159 1.00 93.31 435 TYR A C 1
ATOM 3312 O O . TYR A 1 435 ? 25.438 2.919 -23.094 1.00 93.31 435 TYR A O 1
ATOM 3320 N N . CYS A 1 436 ? 26.416 0.887 -23.224 1.00 92.25 436 CYS A N 1
ATOM 3321 C CA . CYS A 1 436 ? 27.796 1.398 -23.255 1.00 92.25 436 CYS A CA 1
ATOM 3322 C C . CYS A 1 436 ? 27.991 2.387 -24.401 1.00 92.25 436 CYS A C 1
ATOM 3324 O O . CYS A 1 436 ? 28.569 3.456 -24.214 1.00 92.25 436 CYS A O 1
ATOM 3326 N N . VAL A 1 437 ? 27.536 2.016 -25.600 1.00 92.62 437 VAL A N 1
ATOM 3327 C CA . VAL A 1 437 ? 27.675 2.837 -26.807 1.00 92.62 437 VAL A CA 1
ATOM 3328 C C . VAL A 1 437 ? 26.861 4.121 -26.671 1.00 92.62 437 VAL A C 1
ATOM 3330 O O . VAL A 1 437 ? 27.324 5.197 -27.057 1.00 92.62 437 VAL A O 1
ATOM 3333 N N . THR A 1 438 ? 25.666 4.029 -26.087 1.00 91.69 438 THR A N 1
ATOM 3334 C CA . THR A 1 438 ? 24.767 5.173 -25.942 1.00 91.69 438 THR A CA 1
ATOM 3335 C C . THR A 1 438 ? 25.293 6.176 -24.920 1.00 91.69 438 THR A C 1
ATOM 3337 O O . THR A 1 438 ? 25.426 7.346 -25.273 1.00 91.69 438 THR A O 1
ATOM 3340 N N . TYR A 1 439 ? 25.650 5.760 -23.700 1.00 90.69 439 TYR A N 1
ATOM 3341 C CA . TYR A 1 439 ? 26.006 6.681 -22.605 1.00 90.69 439 TYR A CA 1
ATOM 3342 C C . TYR A 1 439 ? 27.501 6.777 -22.284 1.00 90.69 439 TYR A C 1
ATOM 3344 O O . TYR A 1 439 ? 27.862 7.589 -21.432 1.00 90.69 439 TYR A O 1
ATOM 3352 N N . GLU A 1 440 ? 28.363 5.986 -22.934 1.00 91.62 440 GLU A N 1
ATOM 3353 C CA . GLU A 1 440 ? 29.800 5.863 -22.607 1.00 91.62 440 GLU A CA 1
ATOM 3354 C C . GLU A 1 440 ? 30.050 5.488 -21.137 1.00 91.62 440 GLU A C 1
ATOM 3356 O O . GLU A 1 440 ? 31.096 5.788 -20.561 1.00 91.62 440 GLU A O 1
ATOM 3361 N N . GLN A 1 441 ? 29.075 4.826 -20.516 1.00 91.56 441 GLN A N 1
ATOM 3362 C CA . GLN A 1 441 ? 29.134 4.368 -19.137 1.00 91.56 441 GLN A CA 1
ATOM 3363 C C . GLN A 1 441 ? 29.099 2.851 -19.108 1.00 91.56 441 GLN A C 1
ATOM 3365 O O . GLN A 1 441 ? 28.401 2.219 -19.898 1.00 91.56 441 GLN A O 1
ATOM 3370 N N . SER A 1 442 ? 29.847 2.267 -18.176 1.00 88.12 442 SER A N 1
ATOM 3371 C CA . SER A 1 442 ? 29.774 0.832 -17.951 1.00 88.12 442 SER A CA 1
ATOM 3372 C C . SER A 1 442 ? 28.369 0.456 -17.458 1.00 88.12 442 SER A C 1
ATOM 3374 O O . SER A 1 442 ? 27.891 1.081 -16.505 1.00 88.12 442 SER A O 1
ATOM 3376 N N . PRO A 1 443 ? 27.717 -0.548 -18.057 1.00 88.25 443 PRO A N 1
ATOM 3377 C CA . PRO A 1 443 ? 26.452 -1.086 -17.595 1.00 88.25 443 PRO A CA 1
ATOM 3378 C C . PRO A 1 443 ? 26.658 -1.788 -16.248 1.00 88.25 443 PRO A C 1
ATOM 3380 O O . PRO A 1 443 ? 27.792 -2.124 -15.883 1.00 88.25 443 PRO A O 1
ATOM 3383 N N . PRO A 1 444 ? 25.575 -2.026 -15.493 1.00 89.12 444 PRO A N 1
ATOM 3384 C CA . PRO A 1 444 ? 25.631 -2.933 -14.357 1.00 89.12 444 PRO A CA 1
ATOM 3385 C C . PRO A 1 444 ? 26.126 -4.316 -14.801 1.00 89.12 444 PRO A C 1
ATOM 3387 O O . PRO A 1 444 ? 25.802 -4.789 -15.888 1.00 89.12 444 PRO A O 1
ATOM 3390 N N . SER A 1 445 ? 26.899 -4.977 -13.942 1.00 90.25 445 SER A N 1
ATOM 3391 C CA . SER A 1 445 ? 27.321 -6.358 -14.176 1.00 90.25 445 SER A CA 1
ATOM 3392 C C . SER A 1 445 ? 26.134 -7.316 -14.088 1.00 90.25 445 SER A C 1
ATOM 3394 O O . SER A 1 445 ? 25.196 -7.095 -13.317 1.00 90.25 445 SER A O 1
ATOM 3396 N N . TRP A 1 446 ? 26.207 -8.423 -14.826 1.00 92.25 446 TRP A N 1
ATOM 3397 C CA . TRP A 1 446 ? 25.271 -9.526 -14.652 1.00 92.25 446 TRP A CA 1
ATOM 3398 C C . TRP A 1 446 ? 25.433 -10.158 -13.264 1.00 92.25 446 TRP A C 1
ATOM 3400 O O . TRP A 1 446 ? 26.513 -10.636 -12.906 1.00 92.25 446 TRP A O 1
ATOM 3410 N N . GLU A 1 447 ? 24.340 -10.213 -12.506 1.00 90.56 447 GLU A N 1
ATOM 3411 C CA . GLU A 1 447 ? 24.269 -10.873 -11.204 1.00 90.56 447 GLU A CA 1
ATOM 3412 C C . GLU A 1 447 ? 23.051 -11.808 -11.174 1.00 90.56 447 GLU A C 1
ATOM 3414 O O . GLU A 1 447 ? 21.956 -11.399 -11.564 1.00 90.56 447 GLU A O 1
ATOM 3419 N N . PRO A 1 448 ? 23.192 -13.065 -10.722 1.00 88.69 448 PRO A N 1
ATOM 3420 C CA . PRO A 1 448 ? 22.051 -13.964 -10.608 1.00 88.69 448 PRO A CA 1
ATOM 3421 C C . PRO A 1 448 ? 21.079 -13.475 -9.524 1.00 88.69 448 PRO A C 1
ATOM 3423 O O . PRO A 1 448 ? 21.494 -13.097 -8.428 1.00 88.69 448 PRO A O 1
ATOM 3426 N N . THR A 1 449 ? 19.776 -13.522 -9.809 1.00 92.19 449 THR A N 1
ATOM 3427 C CA . THR A 1 449 ? 18.729 -13.154 -8.846 1.00 92.19 449 THR A CA 1
ATOM 3428 C C . THR A 1 449 ? 18.419 -14.305 -7.888 1.00 92.19 449 THR A C 1
ATOM 3430 O O . THR A 1 449 ? 18.426 -15.475 -8.272 1.00 92.19 449 THR A O 1
ATOM 3433 N N . ALA A 1 450 ? 18.104 -13.984 -6.630 1.00 92.00 450 ALA A N 1
ATOM 3434 C CA . ALA A 1 450 ? 17.566 -14.956 -5.674 1.00 92.00 450 ALA A CA 1
ATOM 3435 C C . ALA A 1 450 ? 16.108 -15.330 -6.007 1.00 92.00 450 ALA A C 1
ATOM 3437 O O . ALA A 1 450 ? 15.671 -16.452 -5.731 1.00 92.00 450 ALA A O 1
ATOM 3438 N N . CYS A 1 451 ? 15.379 -14.399 -6.631 1.00 92.75 451 CYS A N 1
ATOM 3439 C CA . CYS A 1 451 ? 14.025 -14.607 -7.125 1.00 92.75 451 CYS A CA 1
ATOM 3440 C C . CYS A 1 451 ? 14.009 -15.504 -8.367 1.00 92.75 451 CYS A C 1
ATOM 3442 O O . CYS A 1 451 ? 14.890 -15.416 -9.227 1.00 92.75 451 CYS A O 1
ATOM 3444 N N . LYS A 1 452 ? 12.978 -16.352 -8.462 1.00 92.12 452 LYS A N 1
ATOM 3445 C CA . LYS A 1 452 ? 12.724 -17.231 -9.607 1.00 92.12 452 LYS A CA 1
ATOM 3446 C C . LYS A 1 452 ? 11.493 -16.755 -10.368 1.00 92.12 452 LYS A C 1
ATOM 3448 O O . LYS A 1 452 ? 10.390 -16.794 -9.827 1.00 92.12 452 LYS A O 1
ATOM 3453 N N . VAL A 1 453 ? 11.672 -16.376 -11.630 1.00 92.25 453 VAL A N 1
ATOM 3454 C CA . VAL A 1 453 ? 10.564 -16.016 -12.523 1.00 92.25 453 VAL A CA 1
ATOM 3455 C C . VAL A 1 453 ? 10.208 -17.192 -13.428 1.00 92.25 453 VAL A C 1
ATOM 3457 O O . VAL A 1 453 ? 11.057 -17.759 -14.115 1.00 92.25 453 VAL A O 1
ATOM 3460 N N . ARG A 1 454 ? 8.930 -17.566 -13.428 1.00 92.25 454 ARG A N 1
ATOM 3461 C CA . ARG A 1 454 ? 8.317 -18.491 -14.380 1.00 92.25 454 ARG A CA 1
ATOM 3462 C C . ARG A 1 454 ? 7.670 -17.673 -15.490 1.00 92.25 454 ARG A C 1
ATOM 3464 O O . ARG A 1 454 ? 6.749 -16.906 -15.228 1.00 92.25 454 ARG A O 1
ATOM 3471 N N . LEU A 1 455 ? 8.156 -17.844 -16.714 1.00 91.56 455 LEU A N 1
ATOM 3472 C CA . LEU A 1 455 ? 7.636 -17.156 -17.894 1.00 91.56 455 LEU A CA 1
ATOM 3473 C C . LEU A 1 455 ? 6.526 -17.990 -18.544 1.00 91.56 455 LEU A C 1
ATOM 3475 O O . LEU A 1 455 ? 6.653 -19.212 -18.656 1.00 91.56 455 LEU A O 1
ATOM 3479 N N . SER A 1 456 ? 5.455 -17.332 -18.981 1.00 87.56 456 SER A N 1
ATOM 3480 C CA . SER A 1 456 ? 4.348 -17.940 -19.723 1.00 87.56 456 SER A CA 1
ATOM 3481 C C . SER A 1 456 ? 3.912 -17.027 -20.872 1.00 87.56 456 SER A C 1
ATOM 3483 O O . SER A 1 456 ? 3.575 -15.868 -20.648 1.00 87.56 456 SER A O 1
ATOM 3485 N N . SER A 1 457 ? 3.883 -17.540 -22.102 1.00 71.62 457 SER A N 1
ATOM 3486 C CA . SER A 1 457 ? 3.477 -16.780 -23.297 1.00 71.62 457 SER A CA 1
ATOM 3487 C C . SER A 1 457 ? 1.966 -16.842 -23.565 1.00 71.62 457 SER A C 1
ATOM 3489 O O . SER A 1 457 ? 1.363 -15.822 -23.868 1.00 71.62 457 SER A O 1
ATOM 3491 N N . ASP A 1 458 ? 1.336 -18.006 -23.366 1.00 62.88 458 ASP A N 1
ATOM 3492 C CA . ASP A 1 458 ? -0.067 -18.279 -23.746 1.00 62.88 458 ASP A CA 1
ATOM 3493 C C . ASP A 1 458 ? -1.012 -18.431 -22.535 1.00 62.88 458 ASP A C 1
ATOM 3495 O O . ASP A 1 458 ? -1.948 -19.236 -22.528 1.00 62.88 458 ASP A O 1
ATOM 3499 N N . GLY A 1 459 ? -0.740 -17.693 -21.457 1.00 61.56 459 GLY A N 1
ATOM 3500 C CA . GLY A 1 459 ? -1.526 -17.769 -20.224 1.00 61.56 459 GLY A CA 1
ATOM 3501 C C . GLY A 1 459 ? -2.883 -17.072 -20.349 1.00 61.56 459 GLY A C 1
ATOM 3502 O O . GLY A 1 459 ? -2.972 -15.962 -20.864 1.00 61.56 459 GLY A O 1
ATOM 3503 N N . VAL A 1 460 ? -3.947 -17.686 -19.822 1.00 68.44 460 VAL A N 1
ATOM 3504 C CA . VAL A 1 460 ? -5.198 -16.963 -19.539 1.00 68.44 460 VAL A CA 1
ATOM 3505 C C . VAL A 1 460 ? -4.874 -15.871 -18.518 1.00 68.44 460 VAL A C 1
ATOM 3507 O O . VAL A 1 460 ? -4.381 -16.198 -17.436 1.00 68.44 460 VAL A O 1
ATOM 3510 N N . SER A 1 461 ? -5.139 -14.601 -18.855 1.00 73.50 461 SER A N 1
ATOM 3511 C CA . SER A 1 461 ? -4.933 -13.473 -17.939 1.00 73.50 461 SER A CA 1
ATOM 3512 C C . SER A 1 461 ? -5.580 -13.761 -16.580 1.00 73.50 461 SER A C 1
ATOM 3514 O O . SER A 1 461 ? -6.715 -14.257 -16.537 1.00 73.50 461 SER A O 1
ATOM 3516 N N . PRO A 1 462 ? -4.886 -13.470 -15.468 1.00 74.19 462 PRO A N 1
ATOM 3517 C CA . PRO A 1 462 ? -5.414 -13.752 -14.149 1.00 74.19 462 PRO A CA 1
ATOM 3518 C C . PRO A 1 462 ? -6.647 -12.890 -13.852 1.00 74.19 462 PRO A C 1
ATOM 3520 O O . PRO A 1 462 ? -6.821 -11.815 -14.416 1.00 74.19 462 PRO A O 1
ATOM 3523 N N . GLN A 1 463 ? -7.510 -13.331 -12.939 1.00 73.06 463 GLN A N 1
ATOM 3524 C CA . GLN A 1 463 ? -8.579 -12.469 -12.431 1.00 73.06 463 GLN A CA 1
ATOM 3525 C C . GLN A 1 463 ? -8.040 -11.576 -11.309 1.00 73.06 463 GLN A C 1
ATOM 3527 O O . GLN A 1 463 ? -7.506 -12.075 -10.314 1.00 73.06 463 GLN A O 1
ATOM 3532 N N . THR A 1 464 ? -8.206 -10.261 -11.445 1.00 67.69 464 THR A N 1
ATOM 3533 C CA . THR A 1 464 ? -7.899 -9.303 -10.375 1.00 67.69 464 THR A CA 1
ATOM 3534 C C . THR A 1 464 ? -8.810 -9.569 -9.174 1.00 67.69 464 THR A C 1
ATOM 3536 O O . THR A 1 464 ? -10.023 -9.731 -9.333 1.00 67.69 464 THR A O 1
ATOM 3539 N N . ARG A 1 465 ? -8.245 -9.643 -7.961 1.00 69.38 465 ARG A N 1
ATOM 3540 C CA . ARG A 1 465 ? -9.042 -9.773 -6.728 1.00 69.38 465 ARG A CA 1
ATOM 3541 C C . ARG A 1 465 ? -9.559 -8.410 -6.273 1.00 69.38 465 ARG A C 1
ATOM 3543 O O . ARG A 1 465 ? -8.808 -7.442 -6.358 1.00 69.38 465 ARG A O 1
ATOM 3550 N N . PRO A 1 466 ? -10.788 -8.328 -5.730 1.00 71.31 466 PRO A N 1
ATOM 3551 C CA . PRO A 1 466 ? -11.200 -7.136 -5.002 1.00 71.31 466 PRO A CA 1
ATOM 3552 C C . PRO A 1 466 ? -10.292 -6.955 -3.779 1.00 71.31 466 PRO A C 1
ATOM 3554 O O . PRO A 1 466 ? -10.001 -7.920 -3.078 1.00 71.31 466 PRO A O 1
ATOM 3557 N N . LEU A 1 467 ? -9.840 -5.726 -3.532 1.00 75.56 467 LEU A N 1
ATOM 3558 C CA . LEU A 1 467 ? -8.965 -5.402 -2.399 1.00 75.56 467 LEU A CA 1
ATOM 3559 C C . LEU A 1 467 ? -9.727 -5.327 -1.071 1.00 75.56 467 LEU A C 1
ATOM 3561 O O . LEU A 1 467 ? -9.131 -5.508 -0.014 1.00 75.56 467 LEU A O 1
ATOM 3565 N N . THR A 1 468 ? -11.028 -5.049 -1.127 1.00 76.56 468 THR A N 1
ATOM 3566 C CA . THR A 1 468 ? -11.910 -4.916 0.033 1.00 76.56 468 THR A CA 1
ATOM 3567 C C . THR A 1 468 ? -12.733 -6.183 0.223 1.00 76.56 468 THR A C 1
ATOM 3569 O O . THR A 1 468 ? -13.442 -6.615 -0.689 1.00 76.56 468 THR A O 1
ATOM 3572 N N . HIS A 1 469 ? -12.690 -6.749 1.429 1.00 73.81 469 HIS A N 1
ATOM 3573 C CA . HIS A 1 469 ? -13.469 -7.924 1.797 1.00 73.81 469 HIS A CA 1
ATOM 3574 C C . HIS A 1 469 ? -14.281 -7.671 3.066 1.00 73.81 469 HIS A C 1
ATOM 3576 O O . HIS A 1 469 ? -13.738 -7.407 4.139 1.00 73.81 469 HIS A O 1
ATOM 3582 N N . VAL A 1 470 ? -15.598 -7.811 2.944 1.00 69.44 470 VAL A N 1
ATOM 3583 C CA . VAL A 1 470 ? -16.543 -7.660 4.051 1.00 69.44 470 VAL A CA 1
ATOM 3584 C C . VAL A 1 470 ? -17.225 -9.000 4.306 1.00 69.44 470 VAL A C 1
ATOM 3586 O O . VAL A 1 470 ? -17.775 -9.616 3.391 1.00 69.44 470 VAL A O 1
ATOM 3589 N N . SER A 1 471 ? -17.170 -9.467 5.551 1.00 67.12 471 SER A N 1
ATOM 3590 C CA . SER A 1 471 ? -17.797 -10.729 5.953 1.00 67.12 471 SER A CA 1
ATOM 3591 C C . SER A 1 471 ? -19.318 -10.593 6.074 1.00 67.12 471 SER A C 1
ATOM 3593 O O . SER A 1 471 ? -19.840 -9.507 6.322 1.00 67.12 471 SER A O 1
ATOM 3595 N N . LYS A 1 472 ? -20.043 -11.715 5.952 1.00 61.84 472 LYS A N 1
ATOM 3596 C CA . LYS A 1 472 ? -21.492 -11.752 6.225 1.00 61.84 472 LYS A CA 1
ATOM 3597 C C . LYS A 1 472 ? -21.775 -11.318 7.664 1.00 61.84 472 LYS A C 1
ATOM 3599 O O . LYS A 1 472 ? -21.080 -11.761 8.577 1.00 61.84 472 LYS A O 1
ATOM 3604 N N . VAL A 1 473 ? -22.819 -10.512 7.856 1.00 68.81 473 VAL A N 1
ATOM 3605 C CA . VAL A 1 473 ? -23.208 -10.025 9.185 1.00 68.81 473 VAL A CA 1
ATOM 3606 C C . VAL A 1 473 ? -23.743 -11.180 10.025 1.00 68.81 473 VAL A C 1
ATOM 3608 O O . VAL A 1 473 ? -24.667 -11.884 9.612 1.00 68.81 473 VAL A O 1
ATOM 3611 N N . VAL A 1 474 ? -23.174 -11.368 11.214 1.00 69.19 474 VAL A N 1
ATOM 3612 C CA . VAL A 1 474 ? -23.651 -12.349 12.193 1.00 69.19 474 VAL A CA 1
ATOM 3613 C C . VAL A 1 474 ? -24.297 -11.592 13.342 1.00 69.19 474 VAL A C 1
ATOM 3615 O O . VAL A 1 474 ? -23.621 -10.918 14.110 1.00 69.19 474 VAL A O 1
ATOM 3618 N N . THR A 1 475 ? -25.616 -11.694 13.476 1.00 66.94 475 THR A N 1
ATOM 3619 C CA . THR A 1 475 ? -26.328 -11.108 14.617 1.00 66.94 475 THR A CA 1
ATOM 3620 C C . THR A 1 475 ? -26.363 -12.094 15.779 1.00 66.94 475 THR A C 1
ATOM 3622 O O . THR A 1 475 ? -26.853 -13.214 15.618 1.00 66.94 475 THR A O 1
ATOM 3625 N N . SER A 1 476 ? -25.897 -11.677 16.948 1.00 69.12 476 SER A N 1
ATOM 3626 C CA . SER A 1 476 ? -25.977 -12.411 18.210 1.00 69.12 476 SER A CA 1
ATOM 3627 C C . SER A 1 476 ? -26.743 -11.593 19.257 1.00 69.12 476 SER A C 1
ATOM 3629 O O . SER A 1 476 ? -26.987 -10.399 19.093 1.00 69.12 476 SER A O 1
ATOM 3631 N N . PHE A 1 477 ? -27.177 -12.248 20.332 1.00 67.06 477 PHE A N 1
ATOM 3632 C CA . PHE A 1 477 ? -27.746 -11.575 21.499 1.00 67.06 477 PHE A CA 1
ATOM 3633 C C . PHE A 1 477 ? -26.732 -11.656 22.631 1.00 67.06 477 PHE A C 1
ATOM 3635 O O . PHE A 1 477 ? -26.254 -12.748 22.944 1.00 67.06 477 PHE A O 1
ATOM 3642 N N . VAL A 1 478 ? -26.410 -10.512 23.228 1.00 65.06 478 VAL A N 1
ATOM 3643 C CA . VAL A 1 478 ? -25.503 -10.422 24.372 1.00 65.06 478 VAL A CA 1
ATOM 3644 C C . VAL A 1 478 ? -26.302 -9.981 25.591 1.00 65.06 478 VAL A C 1
ATOM 3646 O O . VAL A 1 478 ? -27.116 -9.059 25.527 1.00 65.06 478 VAL A O 1
ATOM 3649 N N . GLU A 1 479 ? -26.092 -10.684 26.698 1.00 59.19 479 GLU A N 1
ATOM 3650 C CA . GLU A 1 479 ? -26.697 -10.369 27.984 1.00 59.19 479 GLU A CA 1
ATOM 3651 C C . GLU A 1 479 ? -25.941 -9.194 28.620 1.00 59.19 479 GLU A C 1
ATOM 3653 O O . GLU A 1 479 ? -24.800 -9.344 29.057 1.00 59.19 479 GLU A O 1
ATOM 3658 N N . SER A 1 480 ? -26.562 -8.016 28.658 1.00 52.75 480 SER A N 1
ATOM 3659 C CA . SER A 1 480 ? -26.027 -6.848 29.354 1.00 52.75 480 SER A CA 1
ATOM 3660 C C . SER A 1 480 ? -26.666 -6.775 30.739 1.00 52.75 480 SER A C 1
ATOM 3662 O O . SER A 1 480 ? -27.858 -6.501 30.867 1.00 52.75 480 SER A O 1
ATOM 3664 N N . GLN A 1 481 ? -25.885 -7.024 31.794 1.00 47.94 481 GLN A N 1
ATOM 3665 C CA . GLN A 1 481 ? -26.327 -6.782 33.169 1.00 47.94 481 GLN A CA 1
ATOM 3666 C C . GLN A 1 481 ? -26.008 -5.343 33.561 1.00 47.94 481 GLN A C 1
ATOM 3668 O O . GLN A 1 481 ? -24.856 -5.001 33.833 1.00 47.94 481 GLN A O 1
ATOM 3673 N N . PHE A 1 482 ? -27.038 -4.502 33.622 1.00 47.62 482 PHE A N 1
ATOM 3674 C CA . PHE A 1 482 ? -26.935 -3.164 34.190 1.00 47.62 482 PHE A CA 1
ATOM 3675 C C . PHE A 1 482 ? -27.903 -3.066 35.369 1.00 47.62 482 PHE A C 1
ATOM 3677 O O . PHE A 1 482 ? -29.082 -3.379 35.256 1.00 47.62 482 PHE A O 1
ATOM 3684 N N . ASN A 1 483 ? -27.403 -2.656 36.537 1.00 46.78 483 ASN A N 1
ATOM 3685 C CA . ASN A 1 483 ? -28.232 -2.408 37.721 1.00 46.78 483 ASN A CA 1
ATOM 3686 C C . ASN A 1 483 ? -29.094 -3.600 38.212 1.00 46.78 483 ASN A C 1
ATOM 3688 O O . ASN A 1 483 ? -30.185 -3.397 38.741 1.00 46.78 483 ASN A O 1
ATOM 3692 N N . ASN A 1 484 ? -28.584 -4.837 38.116 1.00 51.72 484 ASN A N 1
ATOM 3693 C CA . ASN A 1 484 ? -29.283 -6.067 38.537 1.00 51.72 484 ASN A CA 1
ATOM 3694 C C . ASN A 1 484 ? -30.523 -6.428 37.682 1.00 51.72 484 ASN A C 1
ATOM 3696 O O . ASN A 1 484 ? -31.263 -7.345 38.042 1.00 51.72 484 ASN A O 1
ATOM 3700 N N . GLU A 1 485 ? -30.727 -5.747 36.549 1.00 46.38 485 GLU A N 1
ATOM 3701 C CA . GLU A 1 485 ? -31.664 -6.128 35.491 1.00 46.38 485 GLU A CA 1
ATOM 3702 C C . GLU A 1 485 ? -30.875 -6.694 34.301 1.00 46.38 485 GLU A C 1
ATOM 3704 O O . GLU A 1 485 ? -29.831 -6.173 33.903 1.00 46.38 485 GLU A O 1
ATOM 3709 N N . VAL A 1 486 ? -31.353 -7.824 33.781 1.00 54.69 486 VAL A N 1
ATOM 3710 C CA . VAL A 1 486 ? -30.767 -8.520 32.635 1.00 54.69 486 VAL A CA 1
ATOM 3711 C C . VAL A 1 486 ? -31.462 -8.014 31.374 1.00 54.69 486 VAL A C 1
ATOM 3713 O O . VAL A 1 486 ? -32.623 -8.354 31.142 1.00 54.69 486 VAL A O 1
ATOM 3716 N N . GLU A 1 487 ? -30.770 -7.214 30.562 1.00 60.72 487 GLU A N 1
ATOM 3717 C CA . GLU A 1 487 ? -31.280 -6.740 29.273 1.00 60.72 487 GLU A CA 1
ATOM 3718 C C . GLU A 1 487 ? -30.510 -7.410 28.126 1.00 60.72 487 GLU A C 1
ATOM 3720 O O . GLU A 1 487 ? -29.280 -7.378 28.064 1.00 60.72 487 GLU A O 1
ATOM 3725 N N . PHE A 1 488 ? -31.232 -8.058 27.211 1.00 60.72 488 PHE A N 1
ATOM 3726 C CA . PHE A 1 488 ? -30.629 -8.692 26.040 1.00 60.72 488 PHE A CA 1
ATOM 3727 C C . PHE A 1 488 ? -30.452 -7.653 24.933 1.00 60.72 488 PHE A C 1
ATOM 3729 O O . PHE A 1 488 ? -31.426 -7.223 24.316 1.00 60.72 488 PHE A O 1
ATOM 3736 N N . VAL A 1 489 ? -29.206 -7.273 24.656 1.00 73.44 489 VAL A N 1
ATOM 3737 C CA . VAL A 1 489 ? -28.866 -6.351 23.568 1.00 73.44 489 VAL A CA 1
ATOM 3738 C C . VAL A 1 489 ? -28.542 -7.168 22.323 1.00 73.44 489 VAL A C 1
ATOM 3740 O O . VAL A 1 489 ? -27.700 -8.067 22.351 1.00 73.44 489 VAL A O 1
ATOM 3743 N N . GLN A 1 490 ? -29.214 -6.868 21.211 1.00 75.94 490 GLN A N 1
ATOM 3744 C CA . GLN A 1 490 ? -28.881 -7.469 19.922 1.00 75.94 490 GLN A CA 1
ATOM 3745 C C . GLN A 1 490 ? -27.619 -6.803 19.360 1.00 75.94 490 GLN A C 1
ATOM 3747 O O . GLN A 1 490 ? -27.607 -5.591 19.113 1.00 75.94 490 GLN A O 1
ATOM 3752 N N . VAL A 1 491 ? -26.573 -7.605 19.160 1.00 83.00 491 VAL A N 1
ATOM 3753 C CA . VAL A 1 491 ? -25.266 -7.189 18.649 1.00 83.00 491 VAL A CA 1
ATOM 3754 C C . VAL A 1 491 ? -25.078 -7.756 17.246 1.00 83.00 491 VAL A C 1
ATOM 3756 O O . VAL A 1 491 ? -25.256 -8.952 17.024 1.00 83.00 491 VAL A O 1
ATOM 3759 N N . ALA A 1 492 ? -24.722 -6.917 16.279 1.00 83.75 492 ALA A N 1
ATOM 3760 C CA . ALA A 1 492 ? -24.296 -7.384 14.964 1.00 83.75 492 ALA A CA 1
ATOM 3761 C C . ALA A 1 492 ? -22.771 -7.392 14.899 1.00 83.75 492 ALA A C 1
ATOM 3763 O O . ALA A 1 492 ? -22.142 -6.343 15.011 1.00 83.75 492 ALA A O 1
ATOM 3764 N N . ALA A 1 493 ? -22.198 -8.575 14.699 1.00 85.06 493 ALA A N 1
ATOM 3765 C CA . ALA A 1 493 ? -20.783 -8.764 14.442 1.00 85.06 493 ALA A CA 1
ATOM 3766 C C . ALA A 1 493 ? -20.512 -8.701 12.932 1.00 85.06 493 ALA A C 1
ATOM 3768 O O . ALA A 1 493 ? -21.146 -9.387 12.121 1.00 85.06 493 ALA A O 1
ATOM 3769 N N . LEU A 1 494 ? -19.559 -7.852 12.578 1.00 86.56 494 LEU A N 1
ATOM 3770 C CA . LEU A 1 494 ? -19.106 -7.511 11.239 1.00 86.56 494 LEU A CA 1
ATOM 3771 C C . LEU A 1 494 ? -17.598 -7.749 11.198 1.00 86.56 494 LEU A C 1
ATOM 3773 O O . LEU A 1 494 ? -16.922 -7.557 12.202 1.00 86.56 494 LEU A O 1
ATOM 3777 N N . ASN A 1 495 ? -17.049 -8.129 10.050 1.00 87.06 495 ASN A N 1
ATOM 3778 C CA . ASN A 1 495 ? -15.600 -8.190 9.886 1.00 87.06 495 ASN A CA 1
ATOM 3779 C C . ASN A 1 495 ? -15.204 -7.484 8.589 1.00 87.06 495 ASN A C 1
ATOM 3781 O O . ASN A 1 495 ? -15.760 -7.774 7.522 1.00 87.06 495 ASN A O 1
ATOM 3785 N N . LEU A 1 496 ? -14.261 -6.552 8.725 1.00 89.25 496 LEU A N 1
ATOM 3786 C CA . LEU A 1 496 ? -13.624 -5.831 7.633 1.00 89.25 496 LEU A CA 1
ATOM 3787 C C . LEU A 1 496 ? -12.214 -6.389 7.456 1.00 89.25 496 LEU A C 1
ATOM 3789 O O . LEU A 1 496 ? -11.423 -6.442 8.399 1.00 89.25 496 LEU A O 1
ATOM 3793 N N . SER A 1 497 ? -11.900 -6.808 6.235 1.00 88.12 497 SER A N 1
ATOM 3794 C CA . SER A 1 497 ? -10.621 -7.428 5.911 1.00 88.12 497 SER A CA 1
ATOM 3795 C C . SER A 1 497 ? -10.061 -6.933 4.582 1.00 88.12 497 SER A C 1
ATOM 3797 O O . SER A 1 497 ? -10.796 -6.491 3.696 1.00 88.12 497 SER A O 1
ATOM 3799 N N . GLY A 1 498 ? -8.738 -7.004 4.458 1.00 87.62 498 GLY A N 1
ATOM 3800 C CA . GLY A 1 498 ? -8.024 -6.510 3.289 1.00 87.62 498 GLY A CA 1
ATOM 3801 C C . GLY A 1 498 ? -7.757 -5.013 3.361 1.00 87.62 498 GLY A C 1
ATOM 3802 O O . GLY A 1 498 ? -7.397 -4.488 4.414 1.00 87.62 498 GLY A O 1
ATOM 3803 N N . GLN A 1 499 ? -7.898 -4.326 2.236 1.00 89.25 499 GLN A N 1
ATOM 3804 C CA . GLN A 1 499 ? -7.695 -2.886 2.129 1.00 89.25 499 GLN A CA 1
ATOM 3805 C C . GLN A 1 499 ? -8.977 -2.199 1.671 1.00 89.25 499 GLN A C 1
ATOM 3807 O O . GLN A 1 499 ? -9.582 -2.605 0.678 1.00 89.25 499 GLN A O 1
ATOM 3812 N N . LEU A 1 500 ? -9.374 -1.149 2.383 1.00 89.81 500 LEU A N 1
ATOM 3813 C CA . LEU A 1 500 ? -10.482 -0.277 2.000 1.00 89.81 500 LEU A CA 1
ATOM 3814 C C . LEU A 1 500 ? -9.907 0.865 1.170 1.00 89.81 500 LEU A C 1
ATOM 3816 O O . LEU A 1 500 ? -9.140 1.670 1.697 1.00 89.81 500 LEU A O 1
ATOM 3820 N N . VAL A 1 501 ? -10.210 0.867 -0.126 1.00 87.56 501 VAL A N 1
ATOM 3821 C CA . VAL A 1 501 ? -9.684 1.846 -1.082 1.00 87.56 501 VAL A CA 1
ATOM 3822 C C . VAL A 1 501 ? -10.819 2.348 -1.963 1.00 87.56 501 VAL A C 1
ATOM 3824 O O . VAL A 1 501 ? -11.565 1.541 -2.519 1.00 87.56 501 VAL A O 1
ATOM 3827 N N . GLY A 1 502 ? -10.912 3.664 -2.125 1.00 87.56 502 GLY A N 1
ATOM 3828 C CA . GLY A 1 502 ? -11.924 4.324 -2.938 1.00 87.56 502 GLY A CA 1
ATOM 3829 C C . GLY A 1 502 ? -13.310 4.331 -2.294 1.00 87.56 502 GLY A C 1
ATOM 3830 O O . GLY A 1 502 ? -13.450 4.310 -1.075 1.00 87.56 502 GLY A O 1
ATOM 3831 N N . ASP A 1 503 ? -14.334 4.399 -3.145 1.00 87.50 503 ASP A N 1
ATOM 3832 C CA . ASP A 1 503 ? -15.734 4.417 -2.722 1.00 87.50 503 ASP A CA 1
ATOM 3833 C C . ASP A 1 503 ? -16.153 3.037 -2.200 1.00 87.50 503 ASP A C 1
ATOM 3835 O O . ASP A 1 503 ? -16.185 2.049 -2.944 1.00 87.50 503 ASP A O 1
ATOM 3839 N N . ILE A 1 504 ? -16.487 2.978 -0.912 1.00 88.19 504 ILE A N 1
ATOM 3840 C CA . ILE A 1 504 ? -16.967 1.756 -0.253 1.00 88.19 504 ILE A CA 1
ATOM 3841 C C . ILE A 1 504 ? -18.470 1.810 0.044 1.00 88.19 504 ILE A C 1
ATOM 3843 O O . ILE A 1 504 ? -18.999 0.895 0.687 1.00 88.19 504 ILE A O 1
ATOM 3847 N N . SER A 1 505 ? -19.186 2.823 -0.446 1.00 87.12 505 SER A N 1
ATOM 3848 C CA . SER A 1 505 ? -20.615 3.048 -0.188 1.00 87.12 505 SER A CA 1
ATOM 3849 C C . SER A 1 505 ? -21.483 1.845 -0.554 1.00 87.12 505 SER A C 1
ATOM 3851 O O . SER A 1 505 ? -22.393 1.488 0.198 1.00 87.12 505 SER A O 1
ATOM 3853 N N . ASP A 1 506 ? -21.184 1.163 -1.662 1.00 85.38 506 ASP A N 1
ATOM 3854 C CA . ASP A 1 506 ? -21.910 -0.044 -2.077 1.00 85.38 506 ASP A CA 1
ATOM 3855 C C . ASP A 1 506 ? -21.741 -1.183 -1.062 1.00 85.38 506 ASP A C 1
ATOM 3857 O O . ASP A 1 506 ? -22.703 -1.880 -0.725 1.00 85.38 506 ASP A O 1
ATOM 3861 N N . THR A 1 507 ? -20.528 -1.356 -0.529 1.00 84.00 507 THR A N 1
ATOM 3862 C CA . THR A 1 507 ? -20.243 -2.384 0.483 1.00 84.00 507 THR A CA 1
ATOM 3863 C C . THR A 1 507 ? -20.928 -2.064 1.811 1.00 84.00 507 THR A C 1
ATOM 3865 O O . THR A 1 507 ? -21.533 -2.946 2.421 1.00 84.00 507 THR A O 1
ATOM 3868 N N . LEU A 1 508 ? -20.930 -0.792 2.218 1.00 86.00 508 LEU A N 1
ATOM 3869 C CA . LEU A 1 508 ? -21.611 -0.317 3.423 1.00 86.00 508 LEU A CA 1
ATOM 3870 C C . LEU A 1 508 ? -23.138 -0.431 3.289 1.00 86.00 508 LEU A C 1
ATOM 3872 O O . LEU A 1 508 ? -23.810 -0.869 4.219 1.00 86.00 508 LEU A O 1
ATOM 3876 N N . THR A 1 509 ? -23.689 -0.160 2.105 1.00 86.19 509 THR A N 1
ATOM 3877 C CA . THR A 1 509 ? -25.124 -0.337 1.820 1.00 86.19 509 THR A CA 1
ATOM 3878 C C . THR A 1 509 ? -25.532 -1.812 1.898 1.00 86.19 509 THR A C 1
ATOM 3880 O O . THR A 1 509 ? -26.600 -2.153 2.417 1.00 86.19 509 THR A O 1
ATOM 3883 N N . GLN A 1 510 ? -24.679 -2.723 1.417 1.00 82.88 510 GLN A N 1
ATOM 3884 C CA . GLN A 1 510 ? -24.904 -4.162 1.573 1.00 82.88 510 GLN A CA 1
ATOM 3885 C C . GLN A 1 510 ? -24.886 -4.579 3.045 1.00 82.88 510 GLN A C 1
ATOM 3887 O O . GLN A 1 510 ? -25.732 -5.384 3.446 1.00 82.88 510 GLN A O 1
ATOM 3892 N N . LEU A 1 511 ? -23.983 -4.015 3.853 1.00 80.88 511 LEU A N 1
ATOM 3893 C CA . LEU A 1 511 ? -23.972 -4.238 5.298 1.00 80.88 511 LEU A CA 1
ATOM 3894 C C . LEU A 1 511 ? -25.274 -3.767 5.936 1.00 80.88 511 LEU A C 1
ATOM 3896 O O . LEU A 1 511 ? -25.887 -4.529 6.679 1.00 80.88 511 LEU A O 1
ATOM 3900 N N . ASP A 1 512 ? -25.744 -2.574 5.582 1.00 84.00 512 ASP A N 1
ATOM 3901 C CA . ASP A 1 512 ? -26.956 -1.971 6.139 1.00 84.00 512 ASP A CA 1
ATOM 3902 C C . ASP A 1 512 ? -28.191 -2.842 5.972 1.00 84.00 512 ASP A C 1
ATOM 3904 O O . ASP A 1 512 ? -28.988 -2.986 6.904 1.00 84.00 512 ASP A O 1
ATOM 3908 N N . SER A 1 513 ? -28.310 -3.496 4.815 1.00 82.31 513 SER A N 1
ATOM 3909 C CA . SER A 1 513 ? -29.399 -4.439 4.547 1.00 82.31 513 SER A CA 1
ATOM 3910 C C . SER A 1 513 ? -29.424 -5.636 5.510 1.00 82.31 513 SER A C 1
ATOM 3912 O O . SER A 1 513 ? -30.467 -6.265 5.683 1.00 82.31 513 SER A O 1
ATOM 3914 N N . GLN A 1 514 ? -28.298 -5.934 6.165 1.00 79.81 514 GLN A N 1
ATOM 3915 C CA . GLN A 1 514 ? -28.104 -7.086 7.044 1.00 79.81 514 GLN A CA 1
ATOM 3916 C C . GLN A 1 514 ? -28.069 -6.721 8.543 1.00 79.81 514 GLN A C 1
ATOM 3918 O O . GLN A 1 514 ? -28.144 -7.620 9.379 1.00 79.81 514 GLN A O 1
ATOM 3923 N N . LEU A 1 515 ? -28.000 -5.434 8.918 1.00 81.00 515 LEU A N 1
ATOM 3924 C CA . LEU A 1 515 ? -27.878 -4.999 10.325 1.00 81.00 515 LEU A CA 1
ATOM 3925 C C . LEU A 1 515 ? -29.150 -5.242 11.162 1.00 81.00 515 LEU A C 1
ATOM 3927 O O . LEU A 1 515 ? -29.076 -5.338 12.392 1.00 81.00 515 LEU A O 1
ATOM 3931 N N . GLY A 1 516 ? -30.322 -5.329 10.522 1.00 79.69 516 GLY A N 1
ATOM 3932 C CA . GLY A 1 516 ? -31.604 -5.581 11.189 1.00 79.69 516 GLY A CA 1
ATOM 3933 C C . GLY A 1 516 ? -31.889 -4.607 12.344 1.00 79.69 516 GLY A C 1
ATOM 3934 O O . GLY A 1 516 ? -31.619 -3.409 12.238 1.00 79.69 516 GLY A O 1
ATOM 3935 N N . ALA A 1 517 ? -32.409 -5.124 13.462 1.00 78.69 517 ALA A N 1
ATOM 3936 C CA . ALA A 1 517 ? -32.749 -4.360 14.672 1.00 78.69 517 ALA A CA 1
ATOM 3937 C C . ALA A 1 517 ? -31.590 -4.225 15.688 1.00 78.69 517 ALA A C 1
ATOM 3939 O O . ALA A 1 517 ? -31.815 -3.835 16.831 1.00 78.69 517 ALA A O 1
ATOM 3940 N N . SER A 1 518 ? -30.356 -4.551 15.291 1.00 82.94 518 SER A N 1
ATOM 3941 C CA . SER A 1 518 ? -29.201 -4.582 16.198 1.00 82.94 518 SER A CA 1
ATOM 3942 C C . SER A 1 518 ? -28.838 -3.189 16.723 1.00 82.94 518 SER A C 1
ATOM 3944 O O . SER A 1 518 ? -28.642 -2.260 15.938 1.00 82.94 518 SER A O 1
ATOM 3946 N N . VAL A 1 519 ? -28.725 -3.050 18.044 1.00 84.44 519 VAL A N 1
ATOM 3947 C CA . VAL A 1 519 ? -28.459 -1.770 18.729 1.00 84.44 519 VAL A CA 1
ATOM 3948 C C . VAL A 1 519 ? -26.955 -1.519 18.878 1.00 84.44 519 VAL A C 1
ATOM 3950 O O . VAL A 1 519 ? -26.513 -0.373 18.865 1.00 84.44 519 VAL A O 1
ATOM 3953 N N . SER A 1 520 ? -26.156 -2.584 18.964 1.00 88.06 520 SER A N 1
ATOM 3954 C CA . SER A 1 520 ? -24.693 -2.508 19.009 1.00 88.06 520 SER A CA 1
ATOM 3955 C C . SER A 1 520 ? -24.086 -3.183 17.782 1.00 88.06 520 SER A C 1
ATOM 3957 O O . SER A 1 520 ? -24.534 -4.257 17.377 1.00 88.06 520 SER A O 1
ATOM 3959 N N . LEU A 1 521 ? -23.083 -2.551 17.182 1.00 89.94 521 LEU A N 1
ATOM 3960 C CA . LEU A 1 521 ? -22.368 -3.015 15.999 1.00 89.94 521 LEU A CA 1
ATOM 3961 C C . LEU A 1 521 ? -20.902 -3.232 16.369 1.00 89.94 521 LEU A C 1
ATOM 3963 O O . LEU A 1 521 ? -20.190 -2.277 16.673 1.00 89.94 521 LEU A O 1
ATOM 3967 N N . GLU A 1 522 ? -20.452 -4.479 16.331 1.00 91.19 522 GLU A N 1
ATOM 3968 C CA . GLU A 1 522 ? -19.061 -4.852 16.573 1.00 91.19 522 GLU A CA 1
ATOM 3969 C C . GLU A 1 522 ? -18.376 -5.138 15.242 1.00 91.19 522 GLU A C 1
ATOM 3971 O O . GLU A 1 522 ? -18.718 -6.092 14.549 1.00 91.19 522 GLU A O 1
ATOM 3976 N N . VAL A 1 523 ? -17.412 -4.302 14.876 1.00 91.19 523 VAL A N 1
ATOM 3977 C CA . VAL A 1 523 ? -16.653 -4.403 13.633 1.00 91.19 523 VAL A CA 1
ATOM 3978 C C . VAL A 1 523 ? -15.257 -4.914 13.954 1.00 91.19 523 VAL A C 1
ATOM 3980 O O . VAL A 1 523 ? -14.435 -4.190 14.505 1.00 91.19 523 VAL A O 1
ATOM 3983 N N . ASP A 1 524 ? -14.981 -6.168 13.623 1.00 91.50 524 ASP A N 1
ATOM 3984 C CA . ASP A 1 524 ? -13.654 -6.757 13.735 1.00 91.50 524 ASP A CA 1
ATOM 3985 C C . ASP A 1 524 ? -12.744 -6.271 12.598 1.00 91.50 524 ASP A C 1
ATOM 3987 O O . ASP A 1 524 ? -13.020 -6.492 11.415 1.00 91.50 524 ASP A O 1
ATOM 3991 N N . CYS A 1 525 ? -11.652 -5.616 12.985 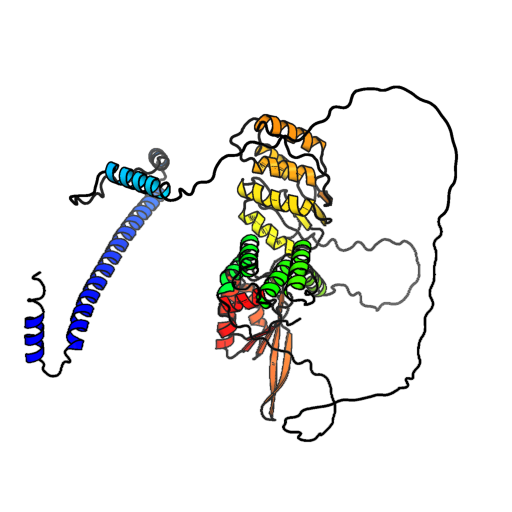1.00 92.06 525 CYS A N 1
ATOM 3992 C CA . CYS A 1 525 ? -10.624 -5.048 12.120 1.00 92.06 525 CYS A CA 1
ATOM 3993 C C . CYS A 1 525 ? -9.293 -5.814 12.209 1.00 92.06 525 CYS A C 1
ATOM 3995 O O . CYS A 1 525 ? -8.286 -5.331 11.690 1.00 92.06 525 CYS A O 1
ATOM 3997 N N . GLN A 1 526 ? -9.260 -7.005 12.822 1.00 90.88 526 GLN A N 1
ATOM 3998 C CA . GLN A 1 526 ? -8.026 -7.791 12.974 1.00 90.88 526 GLN A CA 1
ATOM 3999 C C . GLN A 1 526 ? -7.341 -8.115 11.631 1.00 90.88 526 GLN A C 1
ATOM 4001 O O . GLN A 1 526 ? -6.122 -8.273 11.565 1.00 90.88 526 GLN A O 1
ATOM 4006 N N . HIS A 1 527 ? -8.124 -8.222 10.557 1.00 90.25 527 HIS A N 1
ATOM 4007 C CA . HIS A 1 527 ? -7.653 -8.548 9.207 1.00 90.25 527 HIS A CA 1
ATOM 4008 C C . HIS A 1 527 ? -7.647 -7.325 8.277 1.00 90.25 527 HIS A C 1
ATOM 4010 O O . HIS A 1 527 ? -7.560 -7.472 7.057 1.00 90.25 527 HIS A O 1
ATOM 4016 N N . LEU A 1 528 ? -7.754 -6.122 8.841 1.00 91.12 528 LEU A N 1
ATOM 4017 C CA . LEU A 1 528 ? -7.744 -4.871 8.102 1.00 91.12 528 LEU A CA 1
ATOM 4018 C C . LEU A 1 528 ? -6.303 -4.372 7.945 1.00 91.12 528 LEU A C 1
ATOM 4020 O O . LEU A 1 528 ? -5.621 -4.048 8.920 1.00 91.12 528 LEU A O 1
ATOM 4024 N N . LEU A 1 529 ? -5.840 -4.330 6.699 1.00 90.12 529 LEU A N 1
ATOM 4025 C CA . LEU A 1 529 ? -4.470 -3.987 6.334 1.00 90.12 529 LEU A CA 1
ATOM 4026 C C . LEU A 1 529 ? -4.290 -2.482 6.120 1.00 90.12 529 LEU A C 1
ATOM 4028 O O . LEU A 1 529 ? -3.271 -1.926 6.518 1.00 90.12 529 LEU A O 1
ATOM 4032 N N . ARG A 1 530 ? -5.266 -1.822 5.486 1.00 91.06 530 ARG A N 1
ATOM 4033 C CA . ARG A 1 530 ? -5.193 -0.396 5.138 1.00 91.06 530 ARG A CA 1
ATOM 4034 C C . ARG A 1 530 ? -6.585 0.192 4.926 1.00 91.06 530 ARG A C 1
ATOM 4036 O O . ARG A 1 530 ? -7.486 -0.516 4.482 1.00 91.06 530 ARG A O 1
ATOM 4043 N N . VAL A 1 531 ? -6.732 1.483 5.200 1.00 92.75 531 VAL A N 1
ATOM 4044 C CA . VAL A 1 531 ? -7.912 2.289 4.856 1.00 92.75 531 VAL A CA 1
ATOM 4045 C C . VAL A 1 531 ? -7.397 3.571 4.220 1.00 92.75 531 VAL A C 1
ATOM 4047 O O . VAL A 1 531 ? -6.526 4.215 4.804 1.00 92.75 531 VAL A O 1
ATOM 4050 N N . ASP A 1 532 ? -7.871 3.907 3.026 1.00 91.75 532 ASP A N 1
ATOM 4051 C CA . ASP A 1 532 ? -7.533 5.172 2.380 1.00 91.75 532 ASP A CA 1
ATOM 4052 C C . ASP A 1 532 ? -8.446 6.318 2.843 1.00 91.75 532 ASP A C 1
ATOM 4054 O O . ASP A 1 532 ? -9.406 6.134 3.595 1.00 91.75 532 ASP A O 1
ATOM 4058 N N . PHE A 1 533 ? -8.121 7.538 2.418 1.00 91.25 533 PHE A N 1
ATOM 4059 C CA . PHE A 1 533 ? -8.859 8.731 2.830 1.00 91.25 533 PHE A CA 1
ATOM 4060 C C . PHE A 1 533 ? -10.317 8.734 2.354 1.00 91.25 533 PHE A C 1
ATOM 4062 O O . PHE A 1 533 ? -11.204 9.159 3.094 1.00 91.25 533 PHE A O 1
ATOM 4069 N N . ILE A 1 534 ? -10.574 8.241 1.139 1.00 91.62 534 ILE A N 1
ATOM 4070 C CA . ILE A 1 534 ? -11.923 8.200 0.562 1.00 91.62 534 ILE A CA 1
ATOM 4071 C C . ILE A 1 534 ? -12.787 7.215 1.355 1.00 91.62 534 ILE A C 1
ATOM 4073 O O . ILE A 1 534 ? -13.833 7.603 1.878 1.00 91.62 534 ILE A O 1
ATOM 4077 N N . ALA A 1 535 ? -12.299 5.989 1.556 1.00 91.44 535 ALA A N 1
ATOM 4078 C CA . ALA A 1 535 ? -13.017 4.965 2.296 1.00 91.44 535 ALA A CA 1
ATOM 4079 C C . ALA A 1 535 ? -13.213 5.337 3.771 1.00 91.44 535 ALA A C 1
ATOM 4081 O O . ALA A 1 535 ? -14.252 5.025 4.353 1.00 91.44 535 ALA A O 1
ATOM 4082 N N . ALA A 1 536 ? -12.253 6.027 4.397 1.00 92.50 536 ALA A N 1
ATOM 4083 C CA . ALA A 1 536 ? -12.428 6.532 5.758 1.00 92.50 536 ALA A CA 1
ATOM 4084 C C . ALA A 1 536 ? -13.523 7.603 5.855 1.00 92.50 536 ALA A C 1
ATOM 4086 O O . ALA A 1 536 ? -14.272 7.613 6.833 1.00 92.50 536 ALA A O 1
ATOM 4087 N N . GLY A 1 537 ? -13.653 8.466 4.843 1.00 92.81 537 GLY A N 1
ATOM 4088 C CA . GLY A 1 537 ? -14.748 9.432 4.752 1.00 92.81 537 GLY A CA 1
ATOM 4089 C C . GLY A 1 537 ? -16.115 8.749 4.663 1.00 92.81 537 GLY A C 1
ATOM 4090 O O . GLY A 1 537 ? -17.035 9.101 5.407 1.00 92.81 537 GLY A O 1
ATOM 4091 N N . ASP A 1 538 ? -16.238 7.727 3.816 1.00 93.12 538 ASP A N 1
ATOM 4092 C CA . ASP A 1 538 ? -17.463 6.927 3.698 1.00 93.12 538 ASP A CA 1
ATOM 4093 C C . ASP A 1 538 ? -17.790 6.194 5.005 1.00 93.12 538 ASP A C 1
ATOM 4095 O O . ASP A 1 538 ? -18.935 6.197 5.466 1.00 93.12 538 ASP A O 1
ATOM 4099 N N . LEU A 1 539 ? -16.772 5.624 5.654 1.00 92.88 539 LEU A N 1
ATOM 4100 C CA . LEU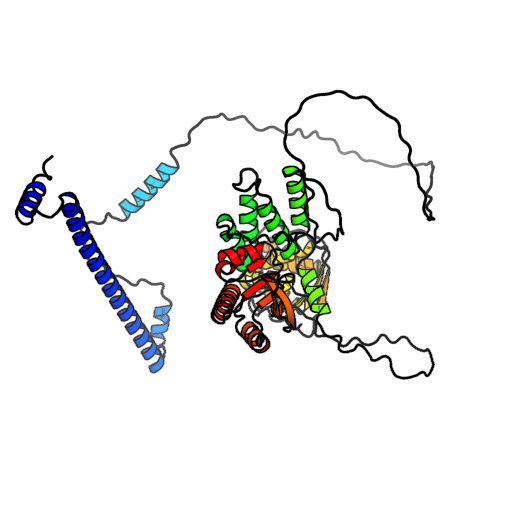 A 1 539 ? -16.906 4.941 6.936 1.00 92.88 539 LEU A CA 1
ATOM 4101 C C . LEU A 1 539 ? -17.331 5.903 8.057 1.00 92.88 539 LEU A C 1
ATOM 4103 O O . LEU A 1 539 ? -18.208 5.556 8.847 1.00 92.88 539 LEU A O 1
ATOM 4107 N N . LEU A 1 540 ? -16.791 7.124 8.104 1.00 93.56 540 LEU A N 1
ATOM 4108 C CA . LEU A 1 540 ? -17.219 8.165 9.044 1.00 93.56 540 LEU A CA 1
ATOM 4109 C C . LEU A 1 540 ? -18.687 8.555 8.822 1.00 93.56 540 LEU A C 1
ATOM 4111 O O . LEU A 1 540 ? -19.463 8.609 9.779 1.00 93.56 540 LEU A O 1
ATOM 4115 N N . ASN A 1 541 ? -19.085 8.787 7.568 1.00 93.38 541 ASN A N 1
ATOM 4116 C CA . ASN A 1 541 ? -20.472 9.101 7.215 1.00 93.38 541 ASN A CA 1
ATOM 4117 C C . ASN A 1 541 ? -21.426 7.972 7.625 1.00 93.38 541 ASN A C 1
ATOM 4119 O O . ASN A 1 541 ? -22.508 8.226 8.161 1.00 93.38 541 ASN A O 1
ATOM 4123 N N . TRP A 1 542 ? -21.005 6.723 7.434 1.00 92.62 542 TRP A N 1
ATOM 4124 C CA . TRP A 1 542 ? -21.756 5.553 7.871 1.00 92.62 542 TRP A CA 1
ATOM 4125 C C . TRP A 1 542 ? -21.872 5.478 9.397 1.00 92.62 542 TRP A C 1
ATOM 4127 O O . TRP A 1 542 ? -22.982 5.332 9.911 1.00 92.62 542 TRP A O 1
ATOM 4137 N N . VAL A 1 543 ? -20.780 5.671 10.145 1.00 92.88 543 VAL A N 1
ATOM 4138 C CA . VAL A 1 543 ? -20.804 5.717 11.621 1.00 92.88 543 VAL A CA 1
ATOM 4139 C C . VAL A 1 543 ? -21.747 6.814 12.125 1.00 92.88 543 VAL A C 1
ATOM 4141 O O . VAL A 1 543 ? -22.551 6.572 13.028 1.00 92.88 543 VAL A O 1
ATOM 4144 N N . LEU A 1 544 ? -21.707 8.003 11.520 1.00 93.12 544 LEU A N 1
ATOM 4145 C CA . LEU A 1 544 ? -22.600 9.117 11.848 1.00 93.12 544 LEU A CA 1
ATOM 4146 C C . LEU A 1 544 ? -24.076 8.762 11.630 1.00 93.12 544 LEU A C 1
ATOM 4148 O O . LEU A 1 544 ? -24.912 9.064 12.486 1.00 93.12 544 LEU A O 1
ATOM 4152 N N . ALA A 1 545 ? -24.398 8.089 10.522 1.00 91.88 545 ALA A N 1
ATOM 4153 C CA . ALA A 1 545 ? -25.751 7.613 10.250 1.00 91.88 545 ALA A CA 1
ATOM 4154 C C . ALA A 1 545 ? -26.214 6.595 11.307 1.00 91.88 545 ALA A C 1
ATOM 4156 O O . ALA A 1 545 ? -27.310 6.735 11.855 1.00 91.88 545 ALA A O 1
ATOM 4157 N N . ARG A 1 546 ? -25.359 5.627 11.676 1.00 91.19 546 ARG A N 1
ATOM 4158 C CA . ARG A 1 546 ? -25.657 4.629 12.723 1.00 91.19 546 ARG A CA 1
ATOM 4159 C C . ARG A 1 546 ? -25.863 5.280 14.090 1.00 91.19 546 ARG A C 1
ATOM 4161 O O . ARG A 1 546 ? -26.805 4.926 14.799 1.00 91.19 546 ARG A O 1
ATOM 4168 N N . ARG A 1 547 ? -25.060 6.289 14.427 1.00 89.69 547 ARG A N 1
ATOM 4169 C CA . ARG A 1 547 ? -25.228 7.080 15.653 1.00 89.69 547 ARG A CA 1
ATOM 4170 C C . ARG A 1 547 ? -26.553 7.849 15.659 1.00 89.69 547 ARG A C 1
ATOM 4172 O O . ARG A 1 547 ? -27.220 7.892 16.689 1.00 89.69 547 ARG A O 1
ATOM 4179 N N . GLY A 1 548 ? -26.963 8.410 14.518 1.00 89.50 548 GLY A N 1
ATOM 4180 C CA . GLY A 1 548 ? -28.272 9.056 14.346 1.00 89.50 548 GLY A CA 1
ATOM 4181 C C . GLY A 1 548 ? -29.461 8.108 14.555 1.00 89.50 548 GLY A C 1
ATOM 4182 O O . GLY A 1 548 ? -30.525 8.539 14.997 1.00 89.50 548 GLY A O 1
ATOM 4183 N N . GLU A 1 549 ? -29.268 6.810 14.314 1.00 89.75 549 GLU A N 1
ATOM 4184 C CA . GLU A 1 549 ? -30.236 5.741 14.601 1.00 89.75 549 GLU A CA 1
ATOM 4185 C C . GLU A 1 549 ? -30.189 5.237 16.058 1.00 89.75 549 GLU A C 1
ATOM 4187 O O . GLU A 1 549 ? -30.911 4.303 16.403 1.00 89.75 549 GLU A O 1
ATOM 4192 N N . ASN A 1 550 ? -29.376 5.850 16.926 1.00 89.31 550 ASN A N 1
ATOM 4193 C CA . ASN A 1 550 ? -29.071 5.392 18.289 1.00 89.31 550 ASN A CA 1
ATOM 4194 C C . ASN A 1 550 ? -28.394 4.013 18.350 1.00 89.31 550 ASN A C 1
ATOM 4196 O O . ASN A 1 550 ? -28.556 3.286 19.332 1.00 89.31 550 ASN A O 1
ATOM 4200 N N . ARG A 1 551 ? -27.625 3.648 17.318 1.00 90.00 551 ARG A N 1
ATOM 4201 C CA . ARG A 1 551 ? -26.763 2.462 17.351 1.00 90.00 551 ARG A CA 1
ATOM 4202 C C . ARG A 1 551 ? -25.354 2.838 17.792 1.00 90.00 551 ARG A C 1
ATOM 4204 O O . ARG A 1 551 ? -24.843 3.897 17.428 1.00 90.00 551 ARG A O 1
ATOM 4211 N N . ILE A 1 552 ? -24.716 1.949 18.544 1.00 89.88 552 ILE A N 1
ATOM 4212 C CA . ILE A 1 552 ? -23.322 2.096 18.977 1.00 89.88 552 ILE A CA 1
ATOM 4213 C C . ILE A 1 552 ? -22.436 1.300 18.022 1.00 89.88 552 ILE A C 1
ATOM 4215 O O . ILE A 1 552 ? -22.729 0.141 17.747 1.00 89.88 552 ILE A O 1
ATOM 4219 N N . VAL A 1 553 ? -21.356 1.907 17.531 1.00 92.31 553 VAL A N 1
ATOM 4220 C CA . VAL A 1 553 ? -20.351 1.234 16.695 1.00 92.31 553 VAL A CA 1
ATOM 4221 C C . VAL A 1 553 ? -19.064 1.058 17.494 1.00 92.31 553 VAL A C 1
ATOM 4223 O O . VAL A 1 553 ? -18.568 2.010 18.100 1.00 92.31 553 VAL A O 1
ATOM 4226 N N . ILE A 1 554 ? -18.526 -0.160 17.491 1.00 92.38 554 ILE A N 1
ATOM 4227 C CA . ILE A 1 554 ? -17.282 -0.528 18.164 1.00 92.38 554 ILE A CA 1
ATOM 4228 C C . ILE A 1 554 ? -16.361 -1.202 17.147 1.00 92.38 554 ILE A C 1
ATOM 4230 O O . ILE A 1 554 ? -16.673 -2.280 16.650 1.00 92.38 554 ILE A O 1
ATOM 4234 N N . PHE A 1 555 ? -15.213 -0.591 16.864 1.00 92.94 555 PHE A N 1
ATOM 4235 C CA . PHE A 1 555 ? -14.139 -1.193 16.080 1.00 92.94 555 PHE A CA 1
ATOM 4236 C C . PHE A 1 555 ? -13.211 -1.981 17.005 1.00 92.94 555 PHE A C 1
ATOM 4238 O O . PHE A 1 555 ? -12.583 -1.412 17.899 1.00 92.94 555 PHE A O 1
ATOM 4245 N N . ASN A 1 556 ? -13.118 -3.287 16.785 1.00 92.25 556 ASN A N 1
ATOM 4246 C CA . ASN A 1 556 ? -12.315 -4.211 17.573 1.00 92.25 556 ASN A CA 1
ATOM 4247 C C . ASN A 1 556 ? -11.026 -4.569 16.828 1.00 92.25 556 ASN A C 1
ATOM 4249 O O . ASN A 1 556 ? -11.047 -4.857 15.635 1.00 92.25 556 ASN A O 1
ATOM 4253 N N . ASN A 1 557 ? -9.907 -4.597 17.548 1.00 90.31 557 ASN A N 1
ATOM 4254 C CA . ASN A 1 557 ? -8.610 -5.075 17.072 1.00 90.31 557 ASN A CA 1
ATOM 4255 C C . ASN A 1 557 ? -8.050 -4.427 15.782 1.00 90.31 557 ASN A C 1
ATOM 4257 O O . ASN A 1 557 ? -7.394 -5.134 15.014 1.00 90.31 557 ASN A O 1
ATOM 4261 N N . PRO A 1 558 ? -8.236 -3.120 15.494 1.00 91.50 558 PRO A N 1
ATOM 4262 C CA . PRO A 1 558 ? -7.421 -2.491 14.464 1.00 91.50 558 PRO A CA 1
ATOM 4263 C C . PRO A 1 558 ? -5.955 -2.470 14.912 1.00 91.50 558 PRO A C 1
ATOM 4265 O O . PRO A 1 558 ? -5.653 -2.292 16.096 1.00 91.50 558 PRO A O 1
ATOM 4268 N N . HIS A 1 559 ? -5.039 -2.614 13.956 1.00 89.88 559 HIS A N 1
ATOM 4269 C CA . HIS A 1 559 ? -3.625 -2.354 14.210 1.00 89.88 559 HIS A CA 1
ATOM 4270 C C . HIS A 1 559 ? -3.377 -0.847 14.408 1.00 89.88 559 HIS A C 1
ATOM 4272 O O . HIS A 1 559 ? -4.217 -0.007 14.054 1.00 89.88 559 HIS A O 1
ATOM 4278 N N . ARG A 1 560 ? -2.219 -0.484 14.974 1.00 91.12 560 ARG A N 1
ATOM 4279 C CA . ARG A 1 560 ? -2.004 0.854 15.547 1.00 91.12 560 ARG A CA 1
ATOM 4280 C C . ARG A 1 560 ? -2.138 1.999 14.538 1.00 91.12 560 ARG A C 1
ATOM 4282 O O . ARG A 1 560 ? -2.736 3.017 14.868 1.00 91.12 560 ARG A O 1
ATOM 4289 N N . LEU A 1 561 ? -1.642 1.831 13.309 1.00 91.56 561 LEU A N 1
ATOM 4290 C CA . LEU A 1 561 ? -1.715 2.871 12.269 1.00 91.56 561 LEU A CA 1
ATOM 4291 C C . LEU A 1 561 ? -3.155 3.175 11.843 1.00 91.56 561 LEU A C 1
ATOM 4293 O O . LEU A 1 561 ? -3.522 4.343 11.764 1.00 91.56 561 LEU A O 1
ATOM 4297 N N . ILE A 1 562 ? -3.994 2.154 11.634 1.00 92.44 562 ILE A N 1
ATOM 4298 C CA . ILE A 1 562 ? -5.419 2.362 11.321 1.00 92.44 562 ILE A CA 1
ATOM 4299 C C . ILE A 1 562 ? -6.139 3.035 12.481 1.00 92.44 562 ILE A C 1
ATOM 4301 O O . ILE A 1 562 ? -6.941 3.940 12.273 1.00 92.44 562 ILE A O 1
ATOM 4305 N N . ALA A 1 563 ? -5.860 2.612 13.711 1.00 91.81 563 ALA A N 1
ATOM 4306 C CA . ALA A 1 563 ? -6.491 3.218 14.869 1.00 91.81 563 ALA A CA 1
ATOM 4307 C C . ALA A 1 563 ? -6.093 4.704 15.011 1.00 91.81 563 ALA A C 1
ATOM 4309 O O . ALA A 1 563 ? -6.938 5.530 15.356 1.00 91.81 563 ALA A O 1
ATOM 4310 N N . LEU A 1 564 ? -4.837 5.063 14.696 1.00 91.50 564 LEU A N 1
ATOM 4311 C CA . LEU A 1 564 ? -4.374 6.458 14.692 1.00 91.50 564 LEU A CA 1
ATOM 4312 C C . LEU A 1 564 ? -5.066 7.236 13.575 1.00 91.50 564 LEU A C 1
ATOM 4314 O O . LEU A 1 564 ? -5.489 8.369 13.789 1.00 91.50 564 LEU A O 1
ATOM 4318 N N . PHE A 1 565 ? -5.259 6.598 12.420 1.00 92.94 565 PHE A N 1
ATOM 4319 C CA . PHE A 1 565 ? -5.961 7.190 11.287 1.00 92.94 565 PHE A CA 1
ATOM 4320 C C . PHE A 1 565 ? -7.424 7.482 11.608 1.00 92.94 565 PHE A C 1
ATOM 4322 O O . PHE A 1 565 ? -7.922 8.561 11.301 1.00 92.94 565 PHE A O 1
ATOM 4329 N N . PHE A 1 566 ? -8.102 6.564 12.298 1.00 92.62 566 PHE A N 1
ATOM 4330 C CA . PHE A 1 566 ? -9.463 6.788 12.784 1.00 92.62 566 PHE A CA 1
ATOM 4331 C C . PHE A 1 566 ? -9.537 7.962 13.762 1.00 92.62 566 PHE A C 1
ATOM 4333 O O . PHE A 1 566 ? -10.511 8.712 13.727 1.00 92.62 566 PHE A O 1
ATOM 4340 N N . GLY A 1 567 ? -8.503 8.157 14.585 1.00 90.50 567 GLY A N 1
ATOM 4341 C CA . GLY A 1 567 ? -8.353 9.353 15.412 1.00 90.50 567 GLY A CA 1
ATOM 4342 C C . GLY A 1 567 ? -8.196 10.630 14.581 1.00 90.50 567 GLY A C 1
ATOM 4343 O O . GLY A 1 567 ? -8.929 11.586 14.805 1.00 90.50 567 GLY A O 1
ATOM 4344 N N . ALA A 1 568 ? -7.299 10.632 13.590 1.00 90.31 568 ALA A N 1
ATOM 4345 C CA . ALA A 1 568 ? -7.062 11.779 12.704 1.00 90.31 568 ALA A CA 1
ATOM 4346 C C . ALA A 1 568 ? -8.287 12.168 11.855 1.00 90.31 568 ALA A C 1
ATOM 4348 O O . ALA A 1 568 ? -8.481 13.339 11.541 1.00 90.31 568 ALA A O 1
ATOM 4349 N N . MET A 1 569 ? -9.135 11.197 11.504 1.00 90.94 569 MET A N 1
ATOM 4350 C CA . MET A 1 569 ? -10.387 11.429 10.773 1.00 90.94 569 MET A CA 1
ATOM 4351 C C . MET A 1 569 ? -11.571 11.815 11.680 1.00 90.94 569 MET A C 1
ATOM 4353 O O . MET A 1 569 ? -12.639 12.145 11.168 1.00 90.94 569 MET A O 1
ATOM 4357 N N . GLY A 1 570 ? -11.423 11.757 13.010 1.00 88.94 570 GLY A N 1
ATOM 4358 C CA . GLY A 1 570 ? -12.500 12.044 13.970 1.00 88.94 570 GLY A CA 1
ATOM 4359 C C . GLY A 1 570 ? -13.530 10.917 14.141 1.00 88.94 570 GLY A C 1
ATOM 4360 O O . GLY A 1 570 ? -14.596 11.125 14.720 1.00 88.94 570 GLY A O 1
ATOM 4361 N N . ILE A 1 571 ? -13.240 9.699 13.668 1.00 90.38 571 ILE A N 1
ATOM 4362 C CA . ILE A 1 571 ? -14.134 8.535 13.830 1.00 90.38 571 ILE A CA 1
ATOM 4363 C C . ILE A 1 571 ? -14.263 8.150 15.313 1.00 90.38 571 ILE A C 1
ATOM 4365 O O . ILE A 1 571 ? -15.335 7.730 15.754 1.00 90.38 571 ILE A O 1
ATOM 4369 N N . ASN A 1 572 ? -13.203 8.344 16.101 1.00 87.88 572 ASN A N 1
ATOM 4370 C CA . ASN A 1 572 ? -13.181 8.089 17.545 1.00 87.88 572 ASN A CA 1
ATOM 4371 C C . ASN A 1 572 ? -14.156 8.973 18.355 1.00 87.88 572 ASN A C 1
ATOM 4373 O O . ASN A 1 572 ? -14.534 8.601 19.462 1.00 87.88 572 ASN A O 1
ATOM 4377 N N . GLU A 1 573 ? -14.614 10.109 17.817 1.00 87.19 573 GLU A N 1
ATOM 4378 C CA . GLU A 1 573 ? -15.631 10.955 18.465 1.00 87.19 573 GLU A CA 1
ATOM 4379 C C . GLU A 1 573 ? -17.050 10.368 18.361 1.00 87.19 573 GLU A C 1
ATOM 4381 O O . GLU A 1 573 ? -17.991 10.820 19.031 1.00 87.19 573 GLU A O 1
ATOM 4386 N N . HIS A 1 574 ? -17.242 9.392 17.471 1.00 89.31 574 HIS A N 1
ATOM 4387 C CA . HIS A 1 574 ? -18.553 8.842 17.120 1.00 89.31 574 HIS A CA 1
ATOM 4388 C C . HIS A 1 574 ? -18.635 7.315 17.228 1.00 89.31 574 HIS A C 1
ATOM 4390 O O . HIS A 1 574 ? -19.745 6.783 17.282 1.00 89.31 574 HIS A O 1
ATOM 4396 N N . ALA A 1 575 ? -17.499 6.624 17.311 1.00 90.44 575 ALA A N 1
ATOM 4397 C CA . ALA A 1 575 ? -17.387 5.187 17.526 1.00 90.44 575 ALA A CA 1
ATOM 4398 C C . ALA A 1 575 ? -16.258 4.867 18.512 1.00 90.44 575 ALA A C 1
ATOM 4400 O O . ALA A 1 575 ? -15.260 5.580 18.588 1.00 90.44 575 ALA A O 1
ATOM 4401 N N . HIS A 1 576 ? -16.380 3.748 19.226 1.00 90.88 576 HIS A N 1
ATOM 4402 C CA . HIS A 1 576 ? -15.306 3.277 20.098 1.00 90.88 576 HIS A CA 1
ATOM 4403 C C . HIS A 1 576 ? -14.294 2.453 19.305 1.00 90.88 576 HIS A C 1
ATOM 4405 O O . HIS A 1 576 ? -14.674 1.548 18.566 1.00 90.88 576 HIS A O 1
ATOM 4411 N N . VAL A 1 577 ? -13.003 2.723 19.496 1.00 90.75 577 VAL A N 1
ATOM 4412 C CA . VAL A 1 577 ? -11.910 1.995 18.838 1.00 90.75 577 VAL A CA 1
ATOM 4413 C C . VAL A 1 577 ? -11.087 1.276 19.902 1.00 90.75 577 VAL A C 1
ATOM 4415 O O . VAL A 1 577 ? -10.443 1.915 20.732 1.00 90.75 577 VAL A O 1
ATOM 4418 N N . LYS A 1 578 ? -11.122 -0.060 19.899 1.00 89.56 578 LYS A N 1
ATOM 4419 C CA . LYS A 1 578 ? -10.424 -0.915 20.868 1.00 89.56 578 LYS A CA 1
ATOM 4420 C C . LYS A 1 578 ? -9.214 -1.568 20.214 1.00 89.56 578 LYS A C 1
ATOM 4422 O O . LYS A 1 578 ? -9.365 -2.539 19.476 1.00 89.56 578 LYS A O 1
ATOM 4427 N N . LEU A 1 579 ? -8.025 -1.038 20.491 1.00 83.50 579 LEU A N 1
ATOM 4428 C CA . LEU A 1 579 ? -6.756 -1.587 20.005 1.00 83.50 579 LEU A CA 1
ATOM 4429 C C . LEU A 1 579 ? -6.531 -3.032 20.459 1.00 83.50 579 LEU A C 1
ATOM 4431 O O . LEU A 1 579 ? -6.862 -3.405 21.586 1.00 83.50 579 LEU A O 1
ATOM 4435 N N . GLN A 1 580 ? -5.872 -3.811 19.602 1.00 69.31 580 GLN A N 1
ATOM 4436 C CA . GLN A 1 580 ? -5.308 -5.093 20.000 1.00 69.31 580 GLN A CA 1
ATOM 4437 C C . GLN A 1 580 ? -4.007 -4.844 20.776 1.00 69.31 580 GLN A C 1
ATOM 4439 O O . GLN A 1 580 ? -2.970 -4.561 20.180 1.00 69.31 580 GLN A O 1
ATOM 4444 N N . VAL A 1 581 ? -4.049 -4.942 22.105 1.00 58.81 581 VAL A N 1
ATOM 4445 C CA . VAL A 1 581 ? -2.827 -4.942 22.924 1.00 58.81 581 VAL A CA 1
ATOM 4446 C C . VAL A 1 581 ? -2.239 -6.355 22.871 1.00 58.81 581 VAL A C 1
ATOM 4448 O O . VAL A 1 581 ? -2.900 -7.307 23.289 1.00 58.81 581 VAL A O 1
ATOM 4451 N N . VAL A 1 582 ? -1.047 -6.497 22.280 1.00 48.81 582 VAL A N 1
ATOM 4452 C CA . VAL A 1 582 ? -0.283 -7.761 22.218 1.00 48.81 582 VAL A CA 1
ATOM 4453 C C . VAL A 1 582 ? 0.593 -7.912 23.447 1.00 48.81 582 VAL A C 1
ATOM 4455 O O . VAL A 1 582 ? 1.284 -6.925 23.785 1.00 48.81 582 VAL A O 1
#

Secondary structure (DSSP, 8-state):
---SHHHHHHHHHHHHH-TTS-TTHHHHHHHHHHHHHHHHHHHHHHHHHHHHHHHHHHHHHHHHHHHHHH---HHHHHHTTS-----SS-----S----HHHHHHHHHHHHHHHHSS--------PPPPP------------------------------------------------------------------------BPPP-TTSHHHHHHHHTT-HHHHHHHHHHHHSTT-TTTT-HHHHHHHHHHHHHTT-HHHHHHHHHHHHHHH-SPPPPP--HHHHHHHHHHHHS--TT---S------------------PPPBEEE--SEE-HHHHHHHHHHTTTSPSSEEEE-TT--EE-HHHHHHHHHHHHHHHHS--EEEEESHHHHHHHHHHHS-TT-TTS-HHHHHHHHHHHHHTT-HHHHHHHHHHHHHHHSSPPPPP---SSEEEEESSPPPPBPPPSEEEPPPEEEEEEEEETTEEEEEEEEEEEEEEEE-S--HHHHHHHHTT-TT-SEEEEEEEEEEEE-HHHHHHHHHHHHHHHHTT-EEEEES--HHHHHHHHHTTGGGTSEEE----